Protein AF-0000000075743534 (afdb_homodimer)

pLDDT: mean 95.56, std 7.38, range [21.16, 98.94]

Structure (mmCIF, N/CA/C/O backbone):
data_AF-0000000075743534-model_v1
#
loop_
_entity.id
_entity.type
_entity.pdbx_description
1 polymer 'L-carnitine dehydratase/bile acid-inducible protein F'
#
loop_
_atom_site.group_PDB
_atom_site.id
_atom_site.type_symbol
_atom_site.label_atom_id
_atom_site.label_alt_id
_atom_site.label_comp_id
_atom_site.label_asym_id
_atom_site.label_entity_id
_atom_site.label_seq_id
_atom_site.pdbx_PDB_ins_code
_atom_site.Cartn_x
_atom_site.Cartn_y
_atom_site.Cartn_z
_atom_site.occupancy
_atom_site.B_iso_or_equiv
_atom_site.auth_seq_id
_atom_site.auth_comp_id
_atom_site.auth_asym_id
_atom_site.auth_atom_id
_atom_site.pdbx_PDB_model_num
ATOM 1 N N . MET A 1 1 ? -36.562 5.5 -10.359 1 21.19 1 MET A N 1
ATOM 2 C CA . MET A 1 1 ? -35.094 5.445 -10.383 1 21.19 1 MET A CA 1
ATOM 3 C C . MET A 1 1 ? -34.5 6.016 -9.094 1 21.19 1 MET A C 1
ATOM 5 O O . MET A 1 1 ? -34.625 7.215 -8.828 1 21.19 1 MET A O 1
ATOM 9 N N . VAL A 1 2 ? -34.812 5.371 -8.031 1 30.42 2 VAL A N 1
ATOM 10 C CA . VAL A 1 2 ? -34.406 5.941 -6.754 1 30.42 2 VAL A CA 1
ATOM 11 C C . VAL A 1 2 ? -33 6.559 -6.891 1 30.42 2 VAL A C 1
ATOM 13 O O . VAL A 1 2 ? -32.094 5.934 -7.426 1 30.42 2 VAL A O 1
ATOM 16 N N . LEU A 1 3 ? -32.875 7.691 -7 1 35.16 3 LEU A N 1
ATOM 17 C CA . LEU A 1 3 ? -31.641 8.438 -7.035 1 35.16 3 LEU A CA 1
ATOM 18 C C . LEU A 1 3 ? -30.609 7.832 -6.09 1 35.16 3 LEU A C 1
ATOM 20 O O . LEU A 1 3 ? -30.859 7.719 -4.887 1 35.16 3 LEU A O 1
ATOM 24 N N . GLU A 1 4 ? -29.875 6.719 -6.414 1 50.19 4 GLU A N 1
ATOM 25 C CA . GLU A 1 4 ? -28.891 5.965 -5.633 1 50.19 4 GLU A CA 1
ATOM 26 C C . GLU A 1 4 ? -28.109 6.883 -4.703 1 50.19 4 GLU A C 1
ATOM 28 O O . GLU A 1 4 ? -27.359 7.75 -5.16 1 50.19 4 GLU A O 1
ATOM 33 N N . ILE A 1 5 ? -28.625 7.254 -3.564 1 56.25 5 ILE A N 1
ATOM 34 C CA . ILE A 1 5 ? -28.016 8.195 -2.635 1 56.25 5 ILE A CA 1
ATOM 35 C C . ILE A 1 5 ? -26.594 7.727 -2.281 1 56.25 5 ILE A C 1
ATOM 37 O O . ILE A 1 5 ? -26.422 6.613 -1.783 1 56.25 5 ILE A O 1
ATOM 41 N N . LYS A 1 6 ? -25.594 8.352 -2.775 1 80.31 6 LYS A N 1
ATOM 42 C CA . LYS A 1 6 ? -24.188 8.109 -2.443 1 80.31 6 LYS A CA 1
ATOM 43 C C . LYS A 1 6 ? -23.828 8.711 -1.086 1 80.31 6 LYS A C 1
ATOM 45 O O . LYS A 1 6 ? -24.281 9.812 -0.755 1 80.31 6 LYS A O 1
ATOM 50 N N . PRO A 1 7 ? -23.219 7.926 -0.29 1 93.44 7 PRO A N 1
ATOM 51 C CA . PRO A 1 7 ? -22.828 8.445 1.02 1 93.44 7 PRO A CA 1
ATOM 52 C C . PRO A 1 7 ? -22.047 9.758 0.92 1 93.44 7 PRO A C 1
ATOM 54 O O . PRO A 1 7 ? -21.328 9.984 -0.057 1 93.44 7 PRO A O 1
ATOM 57 N N . ILE A 1 8 ? -22.312 10.664 1.824 1 97.94 8 ILE A N 1
ATOM 58 C CA . ILE A 1 8 ? -21.625 11.961 1.893 1 97.94 8 ILE A CA 1
ATOM 59 C C . ILE A 1 8 ? -20.438 11.867 2.844 1 97.94 8 ILE A C 1
ATOM 61 O O . ILE A 1 8 ? -20.578 11.406 3.98 1 97.94 8 ILE A O 1
ATOM 65 N N . VAL A 1 9 ? -19.297 12.266 2.355 1 98.81 9 VAL A N 1
ATOM 66 C CA . VAL A 1 9 ? -18.047 12.25 3.111 1 98.81 9 VAL A CA 1
ATOM 67 C C . VAL A 1 9 ? -17.594 13.68 3.385 1 98.81 9 VAL A C 1
ATOM 69 O O . VAL A 1 9 ? -17.484 14.492 2.461 1 98.81 9 VAL A O 1
ATOM 72 N N . LEU A 1 10 ? -17.375 14.031 4.641 1 98.88 10 LEU A N 1
ATOM 73 C CA . LEU A 1 10 ? -16.672 15.25 5.012 1 98.88 10 LEU A CA 1
ATOM 74 C C . LEU A 1 10 ? -15.195 14.961 5.289 1 98.88 10 LEU A C 1
ATOM 76 O O . LEU A 1 10 ? -14.867 14.242 6.238 1 98.88 10 LEU A O 1
ATOM 80 N N . GLU A 1 11 ? -14.336 15.5 4.453 1 98.81 11 GLU A N 1
ATOM 81 C CA . GLU A 1 11 ? -12.906 15.227 4.566 1 98.81 11 GLU A CA 1
ATOM 82 C C . GLU A 1 11 ? -12.148 16.453 5.09 1 98.81 11 GLU A C 1
ATOM 84 O O . GLU A 1 11 ? -12.125 17.5 4.441 1 98.81 11 GLU A O 1
ATOM 89 N N . LEU A 1 12 ? -11.578 16.266 6.215 1 98.75 12 LEU A N 1
ATOM 90 C CA . LEU A 1 12 ? -10.648 17.25 6.758 1 98.75 12 LEU A CA 1
ATOM 91 C C . LEU A 1 12 ? -9.203 16.812 6.566 1 98.75 12 LEU A C 1
ATOM 93 O O . LEU A 1 12 ? -8.312 17.25 7.297 1 98.75 12 LEU A O 1
ATOM 97 N N . GLY A 1 13 ? -8.953 15.93 5.668 1 97.56 13 GLY A N 1
ATOM 98 C CA . GLY A 1 13 ? -7.645 15.352 5.398 1 97.56 13 GLY A CA 1
ATOM 99 C C . GLY A 1 13 ? -6.68 16.344 4.77 1 97.56 13 GLY A C 1
ATOM 100 O O . GLY A 1 13 ? -7.09 17.234 4.031 1 97.56 13 GLY A O 1
ATOM 101 N N . GLN A 1 14 ? -5.371 16.094 5.004 1 97 14 GLN A N 1
ATOM 102 C CA . GLN A 1 14 ? -4.32 16.953 4.48 1 97 14 GLN A CA 1
ATOM 103 C C . GLN A 1 14 ? -3.246 16.141 3.764 1 97 14 GLN A C 1
ATOM 105 O O . GLN A 1 14 ? -2.98 14.992 4.129 1 97 14 GLN A O 1
ATOM 110 N N . ILE A 1 15 ? -2.688 16.703 2.709 1 96.81 15 ILE A N 1
ATOM 111 C CA . ILE A 1 15 ? -1.449 16.359 2.018 1 96.81 15 ILE A CA 1
ATOM 112 C C . ILE A 1 15 ? -1.611 15.023 1.301 1 96.81 15 ILE A C 1
ATOM 114 O O . ILE A 1 15 ? -1.812 14.984 0.085 1 96.81 15 ILE A O 1
ATOM 118 N N . VAL A 1 16 ? -1.59 13.82 2.061 1 98.25 16 VAL A N 1
ATOM 119 C CA . VAL A 1 16 ? -1.571 12.578 1.296 1 98.25 16 VAL A CA 1
ATOM 120 C C . VAL A 1 16 ? -2.57 11.586 1.893 1 98.25 16 VAL A C 1
ATOM 122 O O . VAL A 1 16 ? -3.533 11.195 1.231 1 98.25 16 VAL A O 1
ATOM 125 N N . ALA A 1 17 ? -2.488 11.195 3.188 1 98.56 17 ALA A N 1
ATOM 126 C CA . ALA A 1 17 ? -3.23 10.062 3.742 1 98.56 17 ALA A CA 1
ATOM 127 C C . ALA A 1 17 ? -4.734 10.32 3.699 1 98.56 17 ALA A C 1
ATOM 129 O O . ALA A 1 17 ? -5.48 9.57 3.068 1 98.56 17 ALA A O 1
ATOM 130 N N . GLY A 1 18 ? -5.148 11.422 4.375 1 98.69 18 GLY A N 1
ATOM 131 C CA . GLY A 1 18 ? -6.559 11.773 4.332 1 98.69 18 GLY A CA 1
ATOM 132 C C . GLY A 1 18 ? -7.094 11.93 2.922 1 98.69 18 GLY A C 1
ATOM 133 O O . GLY A 1 18 ? -8.055 11.258 2.537 1 98.69 18 GLY A O 1
ATOM 134 N N . PRO A 1 19 ? -6.398 12.781 2.137 1 98.81 19 PRO A N 1
ATOM 135 C CA . PRO A 1 19 ? -6.844 13.016 0.762 1 98.81 19 PRO A CA 1
ATOM 136 C C . PRO A 1 19 ? -6.863 11.742 -0.079 1 98.81 19 PRO A C 1
ATOM 138 O O . PRO A 1 19 ? -7.699 11.602 -0.976 1 98.81 19 PRO A O 1
ATOM 141 N N . THR A 1 20 ? -5.934 10.75 0.142 1 98.88 20 THR A N 1
ATOM 142 C CA . THR A 1 20 ? -5.977 9.477 -0.572 1 98.88 20 THR A CA 1
ATOM 143 C C . THR A 1 20 ? -7.27 8.727 -0.266 1 98.88 20 THR A C 1
ATOM 145 O O . THR A 1 20 ? -7.906 8.188 -1.171 1 98.88 20 THR A O 1
ATOM 148 N N . ALA A 1 21 ? -7.629 8.68 1.029 1 98.88 21 ALA A N 1
ATOM 149 C CA . ALA A 1 21 ? -8.875 8.016 1.4 1 98.88 21 ALA A CA 1
ATOM 150 C C . ALA A 1 21 ? -10.07 8.648 0.696 1 98.88 21 ALA A C 1
ATOM 152 O O . ALA A 1 21 ? -10.914 7.945 0.132 1 98.88 21 ALA A O 1
ATOM 153 N N . GLY A 1 22 ? -10.117 9.992 0.735 1 98.62 22 GLY A N 1
ATOM 154 C CA . GLY A 1 22 ? -11.172 10.695 0.028 1 98.62 22 GLY A CA 1
ATOM 155 C C . GLY A 1 22 ? -11.188 10.414 -1.461 1 98.62 22 GLY A C 1
ATOM 156 O O . GLY A 1 22 ? -12.258 10.266 -2.059 1 98.62 22 GLY A O 1
ATOM 157 N N . LEU A 1 23 ? -10.039 10.32 -2.07 1 98.56 23 LEU A N 1
ATOM 158 C CA . LEU A 1 23 ? -9.914 10.055 -3.5 1 98.56 23 LEU A CA 1
ATOM 159 C C . LEU A 1 23 ? -10.492 8.688 -3.854 1 98.56 23 LEU A C 1
ATOM 161 O O . LEU A 1 23 ? -11.258 8.562 -4.812 1 98.56 23 LEU A O 1
ATOM 165 N N . ILE A 1 24 ? -10.094 7.668 -3.1 1 98.5 24 ILE A N 1
ATOM 166 C CA . ILE A 1 24 ? -10.57 6.316 -3.369 1 98.5 24 ILE A CA 1
ATOM 167 C C . ILE A 1 24 ? -12.094 6.277 -3.262 1 98.5 24 ILE A C 1
ATOM 169 O O . ILE A 1 24 ? -12.773 5.707 -4.121 1 98.5 24 ILE A O 1
ATOM 173 N N . LEU A 1 25 ? -12.641 6.93 -2.229 1 98.06 25 LEU A N 1
ATOM 174 C CA . LEU A 1 25 ? -14.094 6.957 -2.062 1 98.06 25 LEU A CA 1
ATOM 175 C C . LEU A 1 25 ? -14.758 7.75 -3.184 1 98.06 25 LEU A C 1
ATOM 177 O O . LEU A 1 25 ? -15.82 7.371 -3.676 1 98.06 25 LEU A O 1
ATOM 181 N N . ALA A 1 26 ? -14.133 8.844 -3.623 1 97.31 26 ALA A N 1
ATOM 182 C CA . ALA A 1 26 ? -14.664 9.602 -4.75 1 97.31 26 ALA A CA 1
ATOM 183 C C . ALA A 1 26 ? -14.719 8.75 -6.012 1 97.31 26 ALA A C 1
ATOM 185 O O . ALA A 1 26 ? -15.711 8.766 -6.738 1 97.31 26 ALA A O 1
ATOM 186 N N . ASP A 1 27 ? -13.672 7.988 -6.277 1 96.69 27 ASP A N 1
ATOM 187 C CA . ASP A 1 27 ? -13.617 7.102 -7.438 1 96.69 27 ASP A CA 1
ATOM 188 C C . ASP A 1 27 ? -14.703 6.027 -7.359 1 96.69 27 ASP A C 1
ATOM 190 O O . ASP A 1 27 ? -15.133 5.504 -8.391 1 96.69 27 ASP A O 1
ATOM 194 N N . LEU A 1 28 ? -15.125 5.707 -6.129 1 95.94 28 LEU A N 1
ATOM 195 C CA . LEU A 1 28 ? -16.172 4.707 -5.941 1 95.94 28 LEU A CA 1
ATOM 196 C C . LEU A 1 28 ? -17.547 5.34 -6.055 1 95.94 28 LEU A C 1
ATOM 198 O O . LEU A 1 28 ? -18.562 4.648 -5.926 1 95.94 28 LEU A O 1
ATOM 202 N N . GLY A 1 29 ? -17.641 6.656 -6.172 1 95.06 29 GLY A N 1
ATOM 203 C CA . GLY A 1 29 ? -18.906 7.32 -6.434 1 95.06 29 GLY A CA 1
ATOM 204 C C . GLY A 1 29 ? -19.438 8.086 -5.234 1 95.06 29 GLY A C 1
ATOM 205 O O . GLY A 1 29 ? -20.531 8.656 -5.289 1 95.06 29 GLY A O 1
ATOM 206 N N . PHE A 1 30 ? -18.672 8.18 -4.121 1 96.69 30 PHE A N 1
ATOM 207 C CA . PHE A 1 30 ? -19.125 8.914 -2.941 1 96.69 30 PHE A CA 1
ATOM 208 C C . PHE A 1 30 ? -19.031 10.414 -3.176 1 96.69 30 PHE A C 1
ATOM 210 O O . PHE A 1 30 ? -18.219 10.875 -3.99 1 96.69 30 PHE A O 1
ATOM 217 N N . ASN A 1 31 ? -19.906 11.133 -2.559 1 96.62 31 ASN A N 1
ATOM 218 C CA . ASN A 1 31 ? -19.844 12.586 -2.568 1 96.62 31 ASN A CA 1
ATOM 219 C C . ASN A 1 31 ? -18.875 13.117 -1.51 1 96.62 31 ASN A C 1
ATOM 221 O O . ASN A 1 31 ? -19.234 13.242 -0.34 1 96.62 31 ASN A O 1
ATOM 225 N N . VAL A 1 32 ? -17.672 13.445 -1.943 1 98.06 32 VAL A N 1
ATOM 226 C CA . VAL A 1 32 ? -16.641 13.859 -1.005 1 98.06 32 VAL A CA 1
ATOM 227 C C . VAL A 1 32 ? -16.531 15.383 -0.989 1 98.06 32 VAL A C 1
ATOM 229 O O . VAL A 1 32 ? -16.219 16 -2.014 1 98.06 32 VAL A O 1
ATOM 232 N N . ILE A 1 33 ? -16.734 15.93 0.172 1 98.5 33 ILE A N 1
ATOM 233 C CA . ILE A 1 33 ? -16.578 17.359 0.409 1 98.5 33 ILE A CA 1
ATOM 234 C C . ILE A 1 33 ? -15.352 17.625 1.279 1 98.5 33 ILE A C 1
ATOM 236 O O . ILE A 1 33 ? -15.344 17.266 2.463 1 98.5 33 ILE A O 1
ATOM 240 N N . LYS A 1 34 ? -14.352 18.188 0.672 1 98.75 34 LYS A N 1
ATOM 241 C CA . LYS A 1 34 ? -13.156 18.594 1.413 1 98.75 34 LYS A CA 1
ATOM 242 C C . LYS A 1 34 ? -13.375 19.906 2.154 1 98.75 34 LYS A C 1
ATOM 244 O O . LYS A 1 34 ? -13.742 20.906 1.546 1 98.75 34 LYS A O 1
ATOM 249 N N . ILE A 1 35 ? -13.25 19.844 3.498 1 98.75 35 ILE A N 1
ATOM 250 C CA . ILE A 1 35 ? -13.375 21.016 4.355 1 98.75 35 ILE A CA 1
ATOM 251 C C . ILE A 1 35 ? -12 21.656 4.559 1 98.75 35 ILE A C 1
ATOM 253 O O . ILE A 1 35 ? -11.078 21 5.062 1 98.75 35 ILE A O 1
ATOM 257 N N . GLU A 1 36 ? -11.875 22.906 4.176 1 98.56 36 GLU A N 1
ATOM 258 C CA . GLU A 1 36 ? -10.57 23.562 4.191 1 98.56 36 GLU A CA 1
ATOM 259 C C . GLU A 1 36 ? -10.633 24.906 4.902 1 98.56 36 GLU A C 1
ATOM 261 O O . GLU A 1 36 ? -11.695 25.531 4.957 1 98.56 36 GLU A O 1
ATOM 266 N N . GLN A 1 37 ? -9.5 25.297 5.504 1 97.12 37 GLN A N 1
ATOM 267 C CA . GLN A 1 37 ? -9.398 26.594 6.141 1 97.12 37 GLN A CA 1
ATOM 268 C C . GLN A 1 37 ? -9.5 27.719 5.109 1 97.12 37 GLN A C 1
ATOM 270 O O . GLN A 1 37 ? -8.836 27.688 4.078 1 97.12 37 GLN A O 1
ATOM 275 N N . PRO A 1 38 ? -10.32 28.781 5.445 1 97 38 PRO A N 1
ATOM 276 C CA . PRO A 1 38 ? -10.422 29.906 4.508 1 97 38 PRO A CA 1
ATOM 277 C C . PRO A 1 38 ? -9.078 30.578 4.246 1 97 38 PRO A C 1
ATOM 279 O O . PRO A 1 38 ? -8.297 30.781 5.18 1 97 38 PRO A O 1
ATOM 282 N N . GLY A 1 39 ? -8.797 30.891 2.982 1 95.31 39 GLY A N 1
ATOM 283 C CA . GLY A 1 39 ? -7.617 31.641 2.588 1 95.31 39 GLY A CA 1
ATOM 284 C C . GLY A 1 39 ? -6.363 30.781 2.512 1 95.31 39 GLY A C 1
ATOM 285 O O . GLY A 1 39 ? -5.367 31.188 1.913 1 95.31 39 GLY A O 1
ATOM 286 N N . ARG A 1 40 ? -6.281 29.734 3.074 1 93.94 40 ARG A N 1
ATOM 287 C CA . ARG A 1 40 ? -5.062 28.93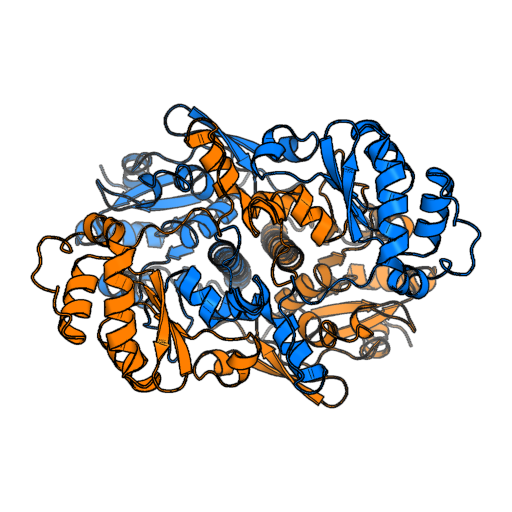8 3.137 1 93.94 40 ARG A CA 1
ATOM 288 C C . ARG A 1 40 ? -5.273 27.562 2.512 1 93.94 40 ARG A C 1
ATOM 290 O O . ARG A 1 40 ? -4.555 27.172 1.589 1 93.94 40 ARG A O 1
ATOM 297 N N . GLY A 1 41 ? -6.355 26.797 3.08 1 97.12 41 GLY A N 1
ATOM 298 C CA . GLY A 1 41 ? -6.66 25.469 2.584 1 97.12 41 GLY A CA 1
ATOM 299 C C . GLY A 1 41 ? -5.594 24.438 2.938 1 97.12 41 GLY A C 1
ATOM 300 O O . GLY A 1 41 ? -4.863 24.609 3.914 1 97.12 41 GLY A O 1
ATOM 301 N N . ASP A 1 42 ? -5.559 23.328 2.221 1 97.5 42 ASP A N 1
ATOM 302 C CA . ASP A 1 42 ? -4.566 22.266 2.342 1 97.5 42 ASP A CA 1
ATOM 303 C C . ASP A 1 42 ? -3.193 22.734 1.86 1 97.5 42 ASP A C 1
ATOM 305 O O . ASP A 1 42 ? -3.068 23.281 0.763 1 97.5 42 ASP A O 1
ATOM 309 N N . ILE A 1 43 ? -2.229 22.531 2.65 1 95 43 ILE A N 1
ATOM 310 C CA . ILE A 1 43 ? -0.878 22.984 2.328 1 95 43 ILE A CA 1
ATOM 311 C C . ILE A 1 43 ? -0.429 22.359 1.01 1 95 43 ILE A C 1
ATOM 313 O O . ILE A 1 43 ? 0.388 22.922 0.288 1 95 43 ILE A O 1
ATOM 317 N N . ALA A 1 44 ? -0.97 21.203 0.634 1 96.56 44 ALA A N 1
ATOM 318 C CA . ALA A 1 44 ? -0.612 20.5 -0.6 1 96.56 44 ALA A CA 1
ATOM 319 C C . ALA A 1 44 ? -0.896 21.375 -1.82 1 96.56 44 ALA A C 1
ATOM 321 O O . ALA A 1 44 ? -0.323 21.156 -2.891 1 96.56 44 ALA A O 1
ATOM 322 N N . ARG A 1 45 ? -1.831 22.375 -1.694 1 96.94 45 ARG A N 1
ATOM 323 C CA . ARG A 1 45 ? -2.158 23.266 -2.791 1 96.94 45 ARG A CA 1
ATOM 324 C C . ARG A 1 45 ? -0.94 24.094 -3.207 1 96.94 45 ARG A C 1
ATOM 326 O O . ARG A 1 45 ? -0.865 24.578 -4.34 1 96.94 45 ARG A O 1
ATOM 333 N N . TYR A 1 46 ? 0.019 24.172 -2.301 1 94.81 46 TYR A N 1
ATOM 334 C CA . TYR A 1 46 ? 1.087 25.141 -2.518 1 94.81 46 TYR A CA 1
ATOM 335 C C . TYR A 1 46 ? 2.445 24.453 -2.572 1 94.81 46 TYR A C 1
ATOM 337 O O . TYR A 1 46 ? 3.484 25.125 -2.557 1 94.81 46 TYR A O 1
ATOM 345 N N . LEU A 1 47 ? 2.416 23.188 -2.551 1 93.19 47 LEU A N 1
ATOM 346 C CA . LEU A 1 47 ? 3.68 22.469 -2.67 1 93.19 47 LEU A CA 1
ATOM 347 C C . LEU A 1 47 ? 4.328 22.734 -4.027 1 93.19 47 LEU A C 1
ATOM 349 O O . LEU A 1 47 ? 3.633 22.844 -5.039 1 93.19 47 LEU A O 1
ATOM 353 N N . THR A 1 48 ? 5.66 22.828 -4.074 1 92.31 48 THR A N 1
ATOM 354 C CA . THR A 1 48 ? 6.43 23.109 -5.281 1 92.31 48 THR A CA 1
ATOM 355 C C . THR A 1 48 ? 7.469 22.016 -5.523 1 92.31 48 THR A C 1
ATOM 357 O O . THR A 1 48 ? 7.523 21.031 -4.785 1 92.31 48 THR A O 1
ATOM 360 N N . GLY A 1 49 ? 8.203 22.141 -6.578 1 92.31 49 GLY A N 1
ATOM 361 C CA . GLY A 1 49 ? 9.25 21.172 -6.867 1 92.31 49 GLY A CA 1
ATOM 362 C C . GLY A 1 49 ? 8.719 19.781 -7.121 1 92.31 49 GLY A C 1
ATOM 363 O O . GLY A 1 49 ? 7.797 19.594 -7.914 1 92.31 49 GLY A O 1
ATOM 364 N N . PRO A 1 50 ? 9.352 18.766 -6.484 1 93.44 50 PRO A N 1
ATOM 365 C CA . PRO A 1 50 ? 8.984 17.359 -6.73 1 93.44 50 PRO A CA 1
ATOM 366 C C . PRO A 1 50 ? 7.57 17.031 -6.246 1 93.44 50 PRO A C 1
ATOM 368 O O . PRO A 1 50 ? 7.035 15.977 -6.574 1 93.44 50 PRO A O 1
ATOM 371 N N . SER A 1 51 ? 6.996 17.938 -5.5 1 94.38 51 SER A N 1
ATOM 372 C CA . SER A 1 51 ? 5.672 17.672 -4.949 1 94.38 51 SER A CA 1
ATOM 373 C C . SER A 1 51 ? 4.609 18.531 -5.625 1 94.38 51 SER A C 1
ATOM 375 O O . SER A 1 51 ? 3.447 18.531 -5.219 1 94.38 51 SER A O 1
ATOM 377 N N . GLU A 1 52 ? 5.105 19.25 -6.652 1 93.81 52 GLU A N 1
ATOM 378 C CA . GLU A 1 52 ? 4.141 20.031 -7.414 1 93.81 52 GLU A CA 1
ATOM 379 C C . GLU A 1 52 ? 3.105 19.141 -8.086 1 93.81 52 GLU A C 1
ATOM 381 O O . GLU A 1 52 ? 3.461 18.172 -8.758 1 93.81 52 GLU A O 1
ATOM 386 N N . GLY A 1 53 ? 1.824 19.234 -7.848 1 94.62 53 GLY A N 1
ATOM 387 C CA . GLY A 1 53 ? 0.776 18.438 -8.461 1 94.62 53 GLY A CA 1
ATOM 388 C C . GLY A 1 53 ? 0.189 17.406 -7.512 1 94.62 53 GLY A C 1
ATOM 389 O O . GLY A 1 53 ? -0.776 16.719 -7.855 1 94.62 53 GLY A O 1
ATOM 390 N N . HIS A 1 54 ? 0.801 17.297 -6.348 1 97.25 54 HIS A N 1
ATOM 391 C CA . HIS A 1 54 ? 0.265 16.359 -5.363 1 97.25 54 HIS A CA 1
ATOM 392 C C . HIS A 1 54 ? -1.217 16.609 -5.109 1 97.25 54 HIS A C 1
ATOM 394 O O . HIS A 1 54 ? -2.023 15.68 -5.117 1 97.25 54 HIS A O 1
ATOM 400 N N . PHE A 1 55 ? -1.521 17.922 -4.953 1 98.44 55 PHE A N 1
ATOM 401 C CA . PHE A 1 55 ? -2.912 18.25 -4.668 1 98.44 55 PHE A CA 1
ATOM 402 C C . PHE A 1 55 ? -3.824 17.766 -5.789 1 98.44 55 PHE A C 1
ATOM 404 O O . PHE A 1 55 ? -4.895 17.219 -5.527 1 98.44 55 PHE A O 1
ATOM 411 N N . ALA A 1 56 ? -3.436 17.969 -7.043 1 97.94 56 ALA A N 1
ATOM 412 C CA . ALA A 1 56 ? -4.238 17.578 -8.203 1 97.94 56 ALA A CA 1
ATOM 413 C C . ALA A 1 56 ? -4.543 16.094 -8.195 1 97.94 56 ALA A C 1
ATOM 415 O O . ALA A 1 56 ? -5.688 15.68 -8.398 1 97.94 56 ALA A O 1
ATOM 416 N N . PHE A 1 57 ? -3.572 15.289 -7.949 1 98.38 57 PHE A N 1
ATOM 417 C CA . PHE A 1 57 ? -3.742 13.844 -7.98 1 98.38 57 PHE A CA 1
ATOM 418 C C . PHE A 1 57 ? -4.641 13.375 -6.844 1 98.38 57 PHE A C 1
ATOM 420 O O . PHE A 1 57 ? -5.645 12.695 -7.074 1 98.38 57 PHE A O 1
ATOM 427 N N . PHE A 1 58 ? -4.41 13.82 -5.641 1 98.69 58 PHE A N 1
ATOM 428 C CA . PHE A 1 58 ? -5.051 13.227 -4.473 1 98.69 58 PHE A CA 1
ATOM 429 C C . PHE A 1 58 ? -6.422 13.844 -4.238 1 98.69 58 PHE A C 1
ATOM 431 O O . PHE A 1 58 ? -7.207 13.336 -3.432 1 98.69 58 PHE A O 1
ATOM 438 N N . ASN A 1 59 ? -6.742 14.945 -4.945 1 98.69 59 ASN A N 1
ATOM 439 C CA . ASN A 1 59 ? -7.984 15.625 -4.59 1 98.69 59 ASN A CA 1
ATOM 440 C C . ASN A 1 59 ? -8.906 15.781 -5.797 1 98.69 59 ASN A C 1
ATOM 442 O O . ASN A 1 59 ? -9.938 16.438 -5.711 1 98.69 59 ASN A O 1
ATOM 446 N N . ARG A 1 60 ? -8.531 15.156 -6.941 1 98.06 60 ARG A N 1
ATOM 447 C CA . ARG A 1 60 ? -9.469 15.164 -8.062 1 98.06 60 ARG A CA 1
ATOM 448 C C . ARG A 1 60 ? -10.789 14.508 -7.676 1 98.06 60 ARG A C 1
ATOM 450 O O . ARG A 1 60 ? -10.82 13.633 -6.809 1 98.06 60 ARG A O 1
ATOM 457 N N . GLY A 1 61 ? -11.859 15 -8.297 1 97.25 61 GLY A N 1
ATOM 458 C CA . GLY A 1 61 ? -13.156 14.367 -8.125 1 97.25 61 GLY A CA 1
ATOM 459 C C . GLY A 1 61 ? -13.883 14.82 -6.875 1 97.25 61 GLY A C 1
ATOM 460 O O . GLY A 1 61 ? -15.031 14.43 -6.637 1 97.25 61 GLY A O 1
ATOM 461 N N . LYS A 1 62 ? -13.281 15.75 -6.055 1 97.75 62 LYS A N 1
ATOM 462 C CA . LYS A 1 62 ? -13.891 16.188 -4.805 1 97.75 62 LYS A CA 1
ATOM 463 C C . LYS A 1 62 ? -14.492 17.578 -4.953 1 97.75 62 LYS A C 1
ATOM 465 O O . LYS A 1 62 ? -14.266 18.266 -5.957 1 97.75 62 LYS A O 1
ATOM 470 N N . ARG A 1 63 ? -15.312 17.953 -4.004 1 97.75 63 ARG A N 1
ATOM 471 C CA . ARG A 1 63 ? -15.75 19.328 -3.787 1 97.75 63 ARG A CA 1
ATOM 472 C C . ARG A 1 63 ? -14.961 19.969 -2.656 1 97.75 63 ARG A C 1
ATOM 474 O O . ARG A 1 63 ? -14.43 19.281 -1.784 1 97.75 63 ARG A O 1
ATOM 481 N N . SER A 1 64 ? -14.836 21.297 -2.703 1 98.56 64 SER A N 1
ATOM 482 C CA . SER A 1 64 ? -14.133 22.016 -1.643 1 98.56 64 SER A CA 1
ATOM 483 C C . SER A 1 64 ? -15.031 23.062 -1.005 1 98.56 64 SER A C 1
ATOM 485 O O . SER A 1 64 ? -15.68 23.844 -1.708 1 98.56 64 SER A O 1
ATOM 487 N N . MET A 1 65 ? -15.109 23.031 0.244 1 98.5 65 MET A N 1
ATOM 488 C CA . MET A 1 65 ? -15.766 24.047 1.048 1 98.5 65 MET A CA 1
ATOM 489 C C . MET A 1 65 ? -14.797 24.672 2.049 1 98.5 65 MET A C 1
ATOM 491 O O . MET A 1 65 ? -14.047 23.953 2.717 1 98.5 65 MET A O 1
ATOM 495 N N . THR A 1 66 ? -14.797 26 2.131 1 98.44 66 THR A N 1
ATOM 496 C CA . THR A 1 66 ? -13.992 26.641 3.166 1 98.44 66 THR A CA 1
ATOM 497 C C . THR A 1 66 ? -14.836 26.953 4.398 1 98.44 66 THR A C 1
ATOM 499 O O . THR A 1 66 ? -15.961 27.438 4.285 1 98.44 66 THR A O 1
ATOM 502 N N . LEU A 1 67 ? -14.383 26.531 5.48 1 97.69 67 LEU A N 1
ATOM 503 C CA . LEU A 1 67 ? -15.047 26.734 6.766 1 97.69 67 LEU A CA 1
ATOM 504 C C . LEU A 1 67 ? -14.023 26.969 7.871 1 97.69 67 LEU A C 1
ATOM 506 O O . LEU A 1 67 ? -13.055 26.219 8.008 1 97.69 67 LEU A O 1
ATOM 510 N N . ASN A 1 68 ? -14.172 28.078 8.641 1 97.81 68 ASN A N 1
ATOM 511 C CA . ASN A 1 68 ? -13.297 28.328 9.789 1 97.81 68 ASN A CA 1
ATOM 512 C C . ASN A 1 68 ? -13.805 27.609 11.031 1 97.81 68 ASN A C 1
ATOM 514 O O . ASN A 1 68 ? -14.648 28.141 11.758 1 97.81 68 ASN A O 1
ATOM 518 N N . LEU A 1 69 ? -13.227 26.516 11.375 1 97.44 69 LEU A N 1
ATOM 519 C CA . LEU A 1 69 ? -13.719 25.625 12.438 1 97.44 69 LEU A CA 1
ATOM 520 C C . LEU A 1 69 ? -13.312 26.156 13.805 1 97.44 69 LEU A C 1
ATOM 522 O O . LEU A 1 69 ? -13.75 25.625 14.828 1 97.44 69 LEU A O 1
ATOM 526 N N . LYS A 1 70 ? -12.492 27.219 13.797 1 96.25 70 LYS A N 1
ATOM 527 C CA . LYS A 1 70 ? -12.078 27.812 15.062 1 96.25 70 LYS A CA 1
ATOM 528 C C . LYS A 1 70 ? -13.133 28.766 15.594 1 96.25 70 LYS A C 1
ATOM 530 O O . LYS A 1 70 ? -13.094 29.172 16.766 1 96.25 70 LYS A O 1
ATOM 535 N N . THR A 1 71 ? -14.062 29.156 14.75 1 96.88 71 THR A N 1
ATOM 536 C CA . THR A 1 71 ? -15.141 30.047 15.164 1 96.88 71 THR A CA 1
ATOM 537 C C . THR A 1 71 ? -16.391 29.25 15.555 1 96.88 71 THR A C 1
ATOM 539 O O . THR A 1 71 ? -16.594 28.141 15.055 1 96.88 71 THR A O 1
ATOM 542 N N . GLU A 1 72 ? -17.172 29.828 16.406 1 96.38 72 GLU A N 1
ATOM 543 C CA . GLU A 1 72 ? -18.422 29.188 16.797 1 96.38 72 GLU A CA 1
ATOM 544 C C . GLU A 1 72 ? -19.359 29 15.602 1 96.38 72 GLU A C 1
ATOM 546 O O . GLU A 1 72 ? -19.969 27.938 15.461 1 96.38 72 GLU A O 1
ATOM 551 N N . GLU A 1 73 ? -19.438 30 14.773 1 96.12 73 GLU A N 1
ATOM 552 C CA . GLU A 1 73 ? -20.297 29.938 13.586 1 96.12 73 GLU A CA 1
ATOM 553 C C . GLU A 1 73 ? -19.828 28.828 12.648 1 96.12 73 GLU A C 1
ATOM 555 O O . GLU A 1 73 ? -20.656 28.062 12.125 1 96.12 73 GLU A O 1
ATOM 560 N N . GLY A 1 74 ? -18.531 28.75 12.375 1 96.94 74 GLY A N 1
ATOM 561 C CA . GLY A 1 74 ? -18 27.703 11.523 1 96.94 74 GLY A CA 1
ATOM 562 C C . GLY A 1 74 ? -18.25 26.312 12.055 1 96.94 74 GLY A C 1
ATOM 563 O O . GLY A 1 74 ? -18.609 25.406 11.297 1 96.94 74 GLY A O 1
ATOM 564 N N . ARG A 1 75 ? -18.125 26.125 13.352 1 97.25 75 ARG A N 1
ATOM 565 C CA . ARG A 1 75 ? -18.375 24.828 13.977 1 97.25 75 ARG A CA 1
ATOM 566 C C . ARG A 1 75 ? -19.844 24.453 13.891 1 97.25 75 ARG A C 1
ATOM 568 O O . ARG A 1 75 ? -20.188 23.297 13.656 1 97.25 75 ARG A O 1
ATOM 575 N N . GLU A 1 76 ? -20.703 25.453 14.117 1 96.56 76 GLU A N 1
ATOM 576 C CA . GLU A 1 76 ? -22.141 25.203 14.016 1 96.56 76 GLU A CA 1
ATOM 577 C C . GLU A 1 76 ? -22.531 24.719 12.625 1 96.56 76 GLU A C 1
ATOM 579 O O . GLU A 1 76 ? -23.312 23.797 12.484 1 96.56 76 GLU A O 1
ATOM 584 N N . ILE A 1 77 ? -22 25.375 11.625 1 97.62 77 ILE A N 1
ATOM 585 C CA . ILE A 1 77 ? -22.25 24.984 10.242 1 97.62 77 ILE A CA 1
ATOM 586 C C . ILE A 1 77 ? -21.75 23.562 10.016 1 97.62 77 ILE A C 1
ATOM 588 O O . ILE A 1 77 ? -22.438 22.734 9.414 1 97.62 77 ILE A O 1
ATOM 592 N N . PHE A 1 78 ? -20.562 23.25 10.484 1 98.38 78 PHE A N 1
ATOM 593 C CA . PHE A 1 78 ? -19.984 21.922 10.344 1 98.38 78 PHE A CA 1
ATOM 594 C C . PHE A 1 78 ? -20.875 20.875 10.984 1 98.38 78 PHE A C 1
ATOM 596 O O . PHE A 1 78 ? -21.109 19.812 10.406 1 98.38 78 PHE A O 1
ATOM 603 N N . LEU A 1 79 ? -21.375 21.141 12.211 1 98 79 LEU A N 1
ATOM 604 C CA . LEU A 1 79 ? -22.234 20.203 12.922 1 98 79 LEU A CA 1
ATOM 605 C C . LEU A 1 79 ? -23.531 19.953 12.148 1 98 79 LEU A C 1
ATOM 607 O O . LEU A 1 79 ? -24.047 18.844 12.141 1 98 79 LEU A O 1
ATOM 611 N N . LYS A 1 80 ? -24.078 20.984 11.484 1 97.44 80 LYS A N 1
ATOM 612 C CA . LYS A 1 80 ? -25.234 20.812 10.633 1 97.44 80 LYS A CA 1
ATOM 613 C C . LYS A 1 80 ? -24.922 19.891 9.453 1 97.44 80 LYS A C 1
ATOM 615 O O . LYS A 1 80 ? -25.75 19.062 9.062 1 97.44 80 LYS A O 1
ATOM 620 N N . LEU A 1 81 ? -23.734 20 8.875 1 97.81 81 LEU A N 1
ATOM 621 C CA . LEU A 1 81 ? -23.297 19.125 7.793 1 97.81 81 LEU A CA 1
ATOM 622 C C . LEU A 1 81 ? -23.188 17.688 8.273 1 97.81 81 LEU A C 1
ATOM 624 O O . LEU A 1 81 ? -23.578 16.766 7.547 1 97.81 81 LEU A O 1
ATOM 628 N N . VAL A 1 82 ? -22.641 17.547 9.477 1 98.38 82 VAL A N 1
ATOM 629 C CA . VAL A 1 82 ? -22.438 16.219 10.047 1 98.38 82 VAL A CA 1
ATOM 630 C C . VAL A 1 82 ? -23.781 15.5 10.156 1 98.38 82 VAL A C 1
ATOM 632 O O . VAL A 1 82 ? -23.875 14.297 9.906 1 98.38 82 VAL A O 1
ATOM 635 N N . LYS A 1 83 ? -24.844 16.219 10.461 1 97.25 83 LYS A N 1
ATOM 636 C CA . LYS A 1 83 ? -26.172 15.633 10.617 1 97.25 83 LYS A CA 1
ATOM 637 C C . LYS A 1 83 ? -26.641 14.969 9.328 1 97.25 83 LYS A C 1
ATOM 639 O O . LYS A 1 83 ? -27.422 14.016 9.359 1 97.25 83 LYS A O 1
ATOM 644 N N . ARG A 1 84 ? -26.109 15.391 8.25 1 95.56 84 ARG A N 1
ATOM 645 C CA . ARG A 1 84 ? -26.578 14.891 6.965 1 95.56 84 ARG A CA 1
ATOM 646 C C . ARG A 1 84 ? -25.5 14.047 6.277 1 95.56 84 ARG A C 1
ATOM 648 O O . ARG A 1 84 ? -25.672 13.648 5.125 1 95.56 84 ARG A O 1
ATOM 655 N N . SER A 1 85 ? -24.422 13.812 6.918 1 97.81 85 SER A N 1
ATOM 656 C CA . SER A 1 85 ? -23.297 13.125 6.301 1 97.81 85 SER A CA 1
ATOM 657 C C . SER A 1 85 ? -23.141 11.703 6.836 1 97.81 85 SER A C 1
ATOM 659 O O . SER A 1 85 ? -23.797 11.336 7.824 1 97.81 85 SER A O 1
ATOM 661 N N . ASP A 1 86 ? -22.312 10.914 6.172 1 98.38 86 ASP A N 1
ATOM 662 C CA . ASP A 1 86 ? -22.156 9.508 6.535 1 98.38 86 ASP A CA 1
ATOM 663 C C . ASP A 1 86 ? -20.781 9.25 7.133 1 98.38 86 ASP A C 1
ATOM 665 O O . ASP A 1 86 ? -20.625 8.383 7.996 1 98.38 86 ASP A O 1
ATOM 669 N N . ILE A 1 87 ? -19.781 9.953 6.672 1 98.81 87 ILE A N 1
ATOM 670 C CA . ILE A 1 87 ? -18.391 9.625 6.98 1 98.81 87 ILE A CA 1
ATOM 671 C C . ILE A 1 87 ? -17.594 10.906 7.25 1 98.81 87 ILE A C 1
ATOM 673 O O . ILE A 1 87 ? -17.766 11.898 6.543 1 98.81 87 ILE A O 1
ATOM 677 N N . ILE A 1 88 ? -16.797 10.898 8.289 1 98.88 88 ILE A N 1
ATOM 678 C CA . ILE A 1 88 ? -15.766 11.891 8.562 1 98.88 88 ILE A CA 1
ATOM 679 C C . ILE A 1 88 ? -14.391 11.281 8.312 1 98.88 88 ILE A C 1
ATOM 681 O O . ILE A 1 88 ? -14.117 10.148 8.734 1 98.88 88 ILE A O 1
ATOM 685 N N . ILE A 1 89 ? -13.508 12 7.582 1 98.94 89 ILE A N 1
ATOM 686 C CA . ILE A 1 89 ? -12.117 11.602 7.414 1 98.94 89 ILE A CA 1
ATOM 687 C C . ILE A 1 89 ? -11.203 12.727 7.91 1 98.94 89 ILE A C 1
ATOM 689 O O . ILE A 1 89 ? -11.359 13.883 7.523 1 98.94 89 ILE A O 1
ATOM 693 N N . GLU A 1 90 ? -10.258 12.375 8.75 1 98.75 90 GLU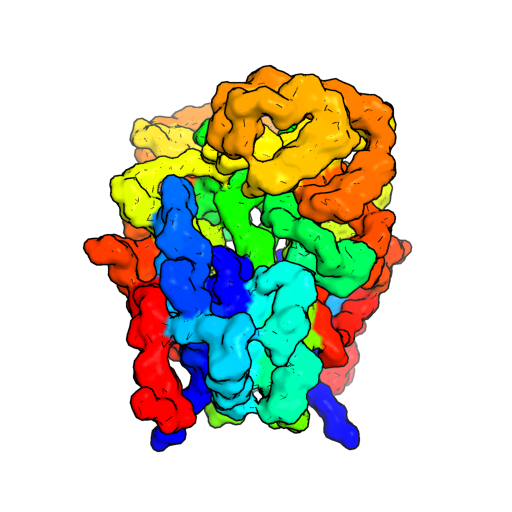 A N 1
ATOM 694 C CA . GLU A 1 90 ? -9.266 13.375 9.117 1 98.75 90 GLU A CA 1
ATOM 695 C C . GLU A 1 90 ? -7.91 12.734 9.406 1 98.75 90 GLU A C 1
ATOM 697 O O . GLU A 1 90 ? -7.84 11.555 9.758 1 98.75 90 GLU A O 1
ATOM 702 N N . ASN A 1 91 ? -6.855 13.43 9.148 1 98.06 91 ASN A N 1
ATOM 703 C CA . ASN A 1 91 ? -5.508 13.023 9.531 1 98.06 91 ASN A CA 1
ATOM 704 C C . ASN A 1 91 ? -4.75 14.156 10.219 1 98.06 91 ASN A C 1
ATOM 706 O O . ASN A 1 91 ? -3.557 14.344 9.977 1 98.06 91 ASN A O 1
ATOM 710 N N . MET A 1 92 ? -5.453 14.945 11.023 1 96.38 92 MET A N 1
ATOM 711 C CA . MET A 1 92 ? -4.855 16.031 11.789 1 96.38 92 MET A CA 1
ATOM 712 C C . MET A 1 92 ? -4.02 15.492 12.945 1 96.38 92 MET A C 1
ATOM 714 O O . MET A 1 92 ? -4.129 14.312 13.297 1 96.38 92 MET A O 1
ATOM 718 N N . GLY A 1 93 ? -3.195 16.359 13.508 1 94.06 93 GLY A N 1
ATOM 719 C CA . GLY A 1 93 ? -2.385 15.953 14.648 1 94.06 93 GLY A CA 1
ATOM 720 C C . GLY A 1 93 ? -3.207 15.477 15.828 1 94.06 93 GLY A C 1
ATOM 721 O O . GLY A 1 93 ? -4.383 15.828 15.953 1 94.06 93 GLY A O 1
ATOM 722 N N . TYR A 1 94 ? -2.551 14.742 16.641 1 92.69 94 TYR A N 1
ATOM 723 C CA . TYR A 1 94 ? -3.193 14.164 17.812 1 92.69 94 TYR A CA 1
ATOM 724 C C . TYR A 1 94 ? -3.879 15.234 18.656 1 92.69 94 TYR A C 1
ATOM 726 O O . TYR A 1 94 ? -3.277 16.266 18.969 1 92.69 94 TYR A O 1
ATOM 734 N N . GLY A 1 95 ? -5.176 15.062 18.969 1 94.75 95 GLY A N 1
ATOM 735 C CA . GLY A 1 95 ? -5.91 15.945 19.875 1 94.75 95 GLY A CA 1
ATOM 736 C C . GLY A 1 95 ? -6.535 17.125 19.156 1 94.75 95 GLY A C 1
ATOM 737 O O . GLY A 1 95 ? -7.387 17.828 19.719 1 94.75 95 GLY A O 1
ATOM 738 N N . THR A 1 96 ? -6.176 17.344 17.906 1 95.81 96 THR A N 1
ATOM 739 C CA . THR A 1 96 ? -6.605 18.531 17.188 1 95.81 96 THR A CA 1
ATOM 740 C C . THR A 1 96 ? -8.125 18.562 17.031 1 95.81 96 THR A C 1
ATOM 742 O O . THR A 1 96 ? -8.766 19.562 17.328 1 95.81 96 THR A O 1
ATOM 745 N N . MET A 1 97 ? -8.758 17.484 16.641 1 97.5 97 MET A N 1
ATOM 746 C CA . MET A 1 97 ? -10.195 17.406 16.406 1 97.5 97 MET A CA 1
ATOM 747 C C . MET A 1 97 ? -10.977 17.578 17.703 1 97.5 97 MET A C 1
ATOM 749 O O . MET A 1 97 ? -12.039 18.203 17.703 1 97.5 97 MET A O 1
ATOM 753 N N . GLU A 1 98 ? -10.422 17.062 18.797 1 96.62 98 GLU A N 1
ATOM 754 C CA . GLU A 1 98 ? -11.031 17.234 20.109 1 96.62 98 GLU A CA 1
ATOM 755 C C . GLU A 1 98 ? -10.977 18.688 20.562 1 96.62 98 GLU A C 1
ATOM 757 O O . GLU A 1 98 ? -11.953 19.234 21.094 1 96.62 98 GLU A O 1
ATOM 762 N N . ARG A 1 99 ? -9.82 19.312 20.344 1 96.44 99 ARG A N 1
ATOM 763 C CA . ARG A 1 99 ? -9.656 20.703 20.719 1 96.44 99 ARG A CA 1
ATOM 764 C C . ARG A 1 99 ? -10.602 21.594 19.938 1 96.44 99 ARG A C 1
ATOM 766 O O . ARG A 1 99 ? -11.078 22.609 20.453 1 96.44 99 ARG A O 1
ATOM 773 N N . LEU A 1 100 ? -10.922 21.156 18.734 1 96.69 100 LEU A N 1
ATOM 774 C CA . LEU A 1 100 ? -11.836 21.922 17.891 1 96.69 100 LEU A CA 1
ATOM 775 C C . LEU A 1 100 ? -13.281 21.641 18.25 1 96.69 100 LEU A C 1
ATOM 777 O O . LEU A 1 100 ? -14.195 22.297 17.75 1 96.69 100 LEU A O 1
ATOM 781 N N . GLY A 1 101 ? -13.531 20.625 19.062 1 96.69 101 GLY A N 1
ATOM 782 C CA . GLY A 1 101 ? -14.883 20.266 19.5 1 96.69 101 GLY A CA 1
ATOM 783 C C . GLY A 1 101 ? -15.633 19.438 18.469 1 96.69 101 GLY A C 1
ATOM 784 O O . GLY A 1 101 ? -16.859 19.438 18.438 1 96.69 101 GLY A O 1
ATOM 785 N N . ILE A 1 102 ? -14.906 18.766 17.578 1 98 102 ILE A N 1
ATOM 786 C CA . ILE A 1 102 ? -15.578 18 16.531 1 98 102 ILE A CA 1
ATOM 787 C C . ILE A 1 102 ? -15.008 16.594 16.484 1 98 102 ILE A C 1
ATOM 789 O O . ILE A 1 102 ? -14.914 15.984 15.414 1 98 102 ILE A O 1
ATOM 793 N N . GLY A 1 103 ? -14.484 16.094 17.609 1 98 103 GLY A N 1
ATOM 794 C CA . GLY A 1 103 ? -14.094 14.703 17.734 1 98 103 GLY A CA 1
ATOM 795 C C . GLY A 1 103 ? -15.266 13.75 17.688 1 98 103 GLY A C 1
ATOM 796 O O . GLY A 1 103 ? -16.422 14.172 17.703 1 98 103 GLY A O 1
ATOM 797 N N . TYR A 1 104 ? -14.945 12.523 17.625 1 97.94 104 TYR A N 1
ATOM 798 C CA . TYR A 1 104 ? -15.961 11.5 17.453 1 97.94 104 TYR A CA 1
ATOM 799 C C . TYR A 1 104 ? -16.969 11.531 18.594 1 97.94 104 TYR A C 1
ATOM 801 O O . TYR A 1 104 ? -18.172 11.352 18.375 1 97.94 104 TYR A O 1
ATOM 809 N N . SER A 1 105 ? -16.516 11.719 19.812 1 97.38 105 SER A N 1
ATOM 810 C CA . SER A 1 105 ? -17.406 11.711 20.969 1 97.38 105 SER A CA 1
ATOM 811 C C . SER A 1 105 ? -18.484 12.773 20.844 1 97.38 105 SER A C 1
ATOM 813 O O . SER A 1 105 ? -19.609 12.57 21.312 1 97.38 105 SER A O 1
ATOM 815 N N . VAL A 1 106 ? -18.219 13.836 20.25 1 98 106 VAL A N 1
ATOM 816 C CA . VAL A 1 106 ? -19.172 14.914 20.031 1 98 106 VAL A CA 1
ATOM 817 C C . VAL A 1 106 ? -20.062 14.602 18.828 1 98 106 VAL A C 1
ATOM 819 O O . VAL A 1 106 ? -21.281 14.672 18.922 1 98 106 VAL A O 1
ATOM 822 N N . LEU A 1 107 ? -19.453 14.172 17.75 1 98.62 107 LEU A N 1
ATOM 823 C CA . LEU A 1 107 ? -20.156 14.016 16.484 1 98.62 107 LEU A CA 1
ATOM 824 C C . LEU A 1 107 ? -21.125 12.836 16.531 1 98.62 107 LEU A C 1
ATOM 826 O O . LEU A 1 107 ? -22.188 12.867 15.922 1 98.62 107 LEU A O 1
ATOM 830 N N . SER A 1 108 ? -20.734 11.766 17.297 1 98.06 108 SER A N 1
ATOM 831 C CA . SER A 1 108 ? -21.578 10.586 17.375 1 98.06 108 SER A CA 1
ATOM 832 C C . SER A 1 108 ? -22.859 10.883 18.141 1 98.06 108 SER A C 1
ATOM 834 O O . SER A 1 108 ? -23.859 10.156 18.016 1 98.06 108 SER A O 1
ATOM 836 N N . LYS A 1 109 ? -22.875 11.922 18.984 1 97.81 109 LYS A N 1
ATOM 837 C CA . LYS A 1 109 ? -24.094 12.359 19.672 1 97.81 109 LYS A CA 1
ATOM 838 C C . LYS A 1 109 ? -25.031 13.078 18.719 1 97.81 109 LYS A C 1
ATOM 840 O O . LYS A 1 109 ? -26.266 12.992 18.844 1 97.81 109 LYS A O 1
ATOM 845 N N . ILE A 1 110 ? -24.484 13.719 17.766 1 97.62 110 ILE A N 1
ATOM 846 C CA . ILE A 1 110 ? -25.234 14.492 16.781 1 97.62 110 ILE A CA 1
ATOM 847 C C . ILE A 1 110 ? -25.781 13.555 15.695 1 97.62 110 ILE A C 1
ATOM 849 O O . ILE A 1 110 ? -26.906 13.727 15.234 1 97.62 110 ILE A O 1
ATOM 853 N N . ASN A 1 111 ? -25.031 12.625 15.305 1 98.38 111 ASN A N 1
ATOM 854 C CA . ASN A 1 111 ? -25.344 11.633 14.281 1 98.38 111 ASN A CA 1
ATOM 855 C C . ASN A 1 111 ? -24.859 10.242 14.688 1 98.38 111 ASN A C 1
ATOM 857 O O . ASN A 1 111 ? -23.719 9.859 14.383 1 98.38 111 ASN A O 1
ATOM 861 N N . PRO A 1 112 ? -25.719 9.461 15.336 1 98.25 112 PRO A N 1
ATOM 862 C CA . PRO A 1 112 ? -25.312 8.148 15.852 1 98.25 112 PRO A CA 1
ATOM 863 C C . PRO A 1 112 ? -24.844 7.199 14.758 1 98.25 112 PRO A C 1
ATOM 865 O O . PRO A 1 112 ? -24.188 6.195 15.047 1 98.25 112 PRO A O 1
ATOM 868 N N . GLY A 1 113 ? -25.141 7.484 13.508 1 98.06 113 GLY A N 1
ATOM 869 C CA . GLY A 1 113 ? -24.75 6.625 12.398 1 98.06 113 GLY A CA 1
ATOM 870 C C . GLY A 1 113 ? -23.469 7.059 11.727 1 98.06 113 GLY A C 1
ATOM 871 O O . GLY A 1 113 ? -23.031 6.445 10.75 1 98.06 113 GLY A O 1
ATOM 872 N N . ILE A 1 114 ? -22.75 8.086 12.312 1 98.56 114 ILE A N 1
ATOM 873 C CA . ILE A 1 114 ? -21.594 8.672 11.656 1 98.56 114 ILE A CA 1
ATOM 874 C C . ILE A 1 114 ? -20.406 7.723 11.758 1 98.56 114 ILE A C 1
ATOM 876 O O .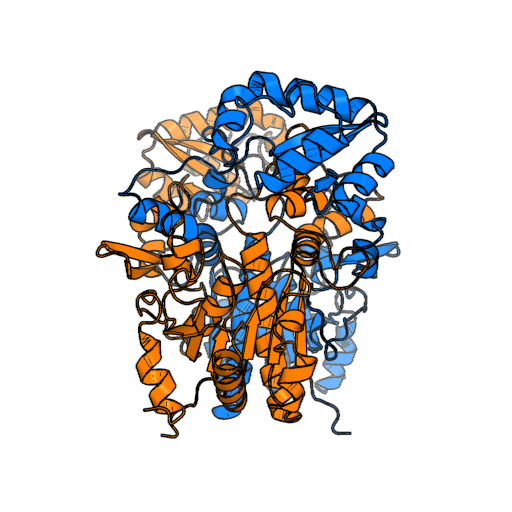 ILE A 1 114 ? -20.156 7.141 12.812 1 98.56 114 ILE A O 1
ATOM 880 N N . ILE A 1 115 ? -19.75 7.422 10.68 1 98.75 115 ILE A N 1
ATOM 881 C CA . ILE A 1 115 ? -18.5 6.688 10.641 1 98.75 115 ILE A CA 1
ATOM 882 C C . ILE A 1 115 ? -17.328 7.672 10.617 1 98.75 115 ILE A C 1
ATOM 884 O O . ILE A 1 115 ? -17.266 8.547 9.75 1 98.75 115 ILE A O 1
ATOM 888 N N . TYR A 1 116 ? -16.453 7.578 11.57 1 98.88 116 TYR A N 1
ATOM 889 C CA . TYR A 1 116 ? -15.359 8.516 11.781 1 98.88 116 TYR A CA 1
ATOM 890 C C . TYR A 1 116 ? -14.016 7.836 11.57 1 98.88 116 TYR A C 1
ATOM 892 O O . TYR A 1 116 ? -13.609 6.992 12.375 1 98.88 116 TYR A O 1
ATOM 900 N N . LEU A 1 117 ? -13.312 8.234 10.484 1 98.88 117 LEU A N 1
ATOM 901 C CA . LEU A 1 117 ? -11.984 7.707 10.18 1 98.88 117 LEU A CA 1
ATOM 902 C C . LEU A 1 117 ? -10.898 8.688 10.594 1 98.88 117 LEU A C 1
ATOM 904 O O . LEU A 1 117 ? -10.844 9.812 10.086 1 98.88 117 LEU A O 1
ATOM 908 N N . SER A 1 118 ? -10.094 8.266 11.477 1 98.81 118 SER A N 1
ATOM 909 C CA . SER A 1 118 ? -8.938 9.039 11.945 1 98.81 118 SER A CA 1
ATOM 910 C C . SER A 1 118 ? -7.633 8.344 11.578 1 98.81 118 SER A C 1
ATOM 912 O O . SER A 1 118 ? -7.359 7.23 12.031 1 98.81 118 SER A O 1
ATOM 914 N N . ILE A 1 119 ? -6.816 8.953 10.719 1 98.44 119 ILE A N 1
ATOM 915 C CA . ILE A 1 119 ? -5.516 8.43 10.32 1 98.44 119 ILE A CA 1
ATOM 916 C C . ILE A 1 119 ? -4.406 9.203 11.031 1 98.44 119 ILE A C 1
ATOM 918 O O . ILE A 1 119 ? -4.289 10.422 10.867 1 98.44 119 ILE A O 1
ATOM 922 N N . LYS A 1 120 ? -3.625 8.508 11.812 1 98 120 LYS A N 1
ATOM 923 C CA . LYS A 1 120 ? -2.584 9.102 12.648 1 98 120 LYS A CA 1
ATOM 924 C C . LYS A 1 120 ? -1.226 8.469 12.367 1 98 120 LYS A C 1
ATOM 926 O O . LYS A 1 120 ? -1.131 7.5 11.609 1 98 120 LYS A O 1
ATOM 931 N N . GLY A 1 121 ? -0.166 9.125 12.906 1 97.25 121 GLY A N 1
ATOM 932 C CA . GLY A 1 121 ? 1.152 8.516 12.812 1 97.25 121 GLY A CA 1
ATOM 933 C C . GLY A 1 121 ? 1.237 7.168 13.5 1 97.25 121 GLY A C 1
ATOM 934 O O . GLY A 1 121 ? 1.811 6.223 12.953 1 97.25 121 GLY A O 1
ATOM 935 N N . TYR A 1 122 ? 0.623 7.16 14.641 1 97.5 122 TYR A N 1
ATOM 936 C CA . TYR A 1 122 ? 0.619 5.957 15.469 1 97.5 122 TYR A CA 1
ATOM 937 C C . TYR A 1 122 ? -0.786 5.641 15.961 1 97.5 122 TYR A C 1
ATOM 939 O O . TYR A 1 122 ? -1.563 6.551 16.266 1 97.5 122 TYR A O 1
ATOM 947 N N . GLY A 1 123 ? -1.129 4.336 16 1 97.31 123 GLY A N 1
ATOM 948 C CA . GLY A 1 123 ? -2.381 3.898 16.594 1 97.31 123 GLY A CA 1
ATOM 949 C C . GLY A 1 123 ? -2.422 4.082 18.094 1 97.31 123 GLY A C 1
ATOM 950 O O . GLY A 1 123 ? -1.581 4.781 18.672 1 97.31 123 GLY A O 1
ATOM 951 N N . SER A 1 124 ? -3.432 3.537 18.719 1 97.19 124 SER A N 1
ATOM 952 C CA . SER A 1 124 ? -3.584 3.637 20.172 1 97.19 124 SER A CA 1
ATOM 953 C C . SER A 1 124 ? -2.447 2.924 20.891 1 97.19 124 SER A C 1
ATOM 955 O O . SER A 1 124 ? -1.996 1.862 20.453 1 97.19 124 SER A O 1
ATOM 957 N N . GLY A 1 125 ? -1.959 3.516 21.906 1 97 125 GLY A N 1
ATOM 958 C CA . GLY A 1 125 ? -0.876 2.924 22.672 1 97 125 GLY A CA 1
ATOM 959 C C . GLY A 1 125 ? 0.157 3.938 23.125 1 97 125 GLY A C 1
ATOM 960 O O . GLY A 1 125 ? -0.108 5.141 23.125 1 97 125 GLY A O 1
ATOM 961 N N . PRO A 1 126 ? 1.356 3.506 23.531 1 95.62 126 PRO A N 1
ATOM 962 C CA . PRO A 1 126 ? 2.4 4.355 24.109 1 95.62 126 PRO A CA 1
ATOM 963 C C . PRO A 1 126 ? 2.846 5.469 23.156 1 95.62 126 PRO A C 1
ATOM 965 O O . PRO A 1 126 ? 3.299 6.523 23.609 1 95.62 126 PRO A O 1
ATOM 968 N N . TYR A 1 127 ? 2.74 5.234 21.844 1 95.69 127 TYR A N 1
ATOM 969 C CA . TYR A 1 127 ? 3.268 6.195 20.875 1 95.69 127 TYR A CA 1
ATOM 970 C C . TYR A 1 127 ? 2.162 7.109 20.359 1 95.69 127 TYR A C 1
ATOM 972 O O . TYR A 1 127 ? 2.398 7.945 19.484 1 95.69 127 TYR A O 1
ATOM 980 N N . GLU A 1 128 ? 0.954 7.059 20.891 1 95.31 128 GLU A N 1
ATOM 981 C CA . GLU A 1 128 ? -0.255 7.617 20.297 1 95.31 128 GLU A CA 1
ATOM 982 C C . GLU A 1 128 ? -0.134 9.133 20.125 1 95.31 128 GLU A C 1
ATOM 984 O O . GLU A 1 128 ? -0.692 9.695 19.172 1 95.31 128 GLU A O 1
ATOM 989 N N . ASP A 1 129 ? 0.643 9.82 20.922 1 93.5 129 ASP A N 1
ATOM 990 C CA . ASP A 1 129 ? 0.71 11.281 20.906 1 93.5 129 ASP A CA 1
ATOM 991 C C . ASP A 1 129 ? 2 11.766 20.25 1 93.5 129 ASP A C 1
ATOM 993 O O . ASP A 1 129 ? 2.289 12.961 20.234 1 93.5 129 ASP A O 1
ATOM 997 N N . ARG A 1 130 ? 2.775 10.859 19.672 1 93.38 130 ARG A N 1
ATOM 998 C CA . ARG A 1 130 ? 4.051 11.227 19.062 1 93.38 130 ARG A CA 1
ATOM 999 C C . ARG A 1 130 ? 3.834 11.953 17.734 1 93.38 130 ARG A C 1
ATOM 1001 O O . ARG A 1 130 ? 2.938 11.602 16.969 1 93.38 130 ARG A O 1
ATOM 1008 N N . ASN A 1 131 ? 4.699 12.945 17.531 1 88.62 131 ASN A N 1
ATOM 1009 C CA . ASN A 1 131 ? 4.766 13.539 16.188 1 88.62 131 ASN A CA 1
ATOM 1010 C C . ASN A 1 131 ? 5.285 12.547 15.164 1 88.62 131 ASN A C 1
ATOM 1012 O O . ASN A 1 131 ? 6.203 11.766 15.445 1 88.62 131 ASN A O 1
ATOM 1016 N N . ALA A 1 132 ? 4.562 12.578 14.07 1 89.44 132 ALA A N 1
ATOM 1017 C CA . ALA A 1 132 ? 4.961 11.578 13.078 1 89.44 132 ALA A CA 1
ATOM 1018 C C . ALA A 1 132 ? 5.203 12.219 11.719 1 89.44 132 ALA A C 1
ATOM 1020 O O . ALA A 1 132 ? 4.504 13.156 11.336 1 89.44 132 ALA A O 1
ATOM 1021 N N . LEU A 1 133 ? 6.27 11.828 11.094 1 90.56 133 LEU A N 1
ATOM 1022 C CA . LEU A 1 133 ? 6.547 12.055 9.68 1 90.56 133 LEU A CA 1
ATOM 1023 C C . LEU A 1 133 ? 6.711 10.734 8.938 1 90.56 133 LEU A C 1
ATOM 1025 O O . LEU A 1 133 ? 7.004 9.703 9.555 1 90.56 133 LEU A O 1
ATOM 1029 N N . ASP A 1 134 ? 6.504 10.75 7.676 1 92.12 134 ASP A N 1
ATOM 1030 C CA . ASP A 1 134 ? 6.492 9.523 6.887 1 92.12 134 ASP A CA 1
ATOM 1031 C C . ASP A 1 134 ? 7.828 8.789 6.996 1 92.12 134 ASP A C 1
ATOM 1033 O O . ASP A 1 134 ? 7.867 7.605 7.34 1 92.12 134 ASP A O 1
ATOM 1037 N N . TYR A 1 135 ? 8.961 9.484 6.762 1 94.69 135 TYR A N 1
ATOM 1038 C CA . TYR A 1 135 ? 10.242 8.797 6.715 1 94.69 135 TYR A CA 1
ATOM 1039 C C . TYR A 1 135 ? 10.633 8.281 8.094 1 94.69 135 TYR A C 1
ATOM 1041 O O . TYR A 1 135 ? 11.055 7.133 8.242 1 94.69 135 TYR A O 1
ATOM 1049 N N . PRO A 1 136 ? 10.469 9.094 9.148 1 96.69 136 PRO A N 1
ATOM 1050 C CA . PRO A 1 136 ? 10.727 8.547 10.484 1 96.69 136 PRO A CA 1
ATOM 1051 C C . PRO A 1 136 ? 9.953 7.266 10.766 1 96.69 136 PRO A C 1
ATOM 1053 O O . PRO A 1 136 ? 10.484 6.332 11.367 1 96.69 136 PRO A O 1
ATOM 1056 N N . ILE A 1 137 ? 8.742 7.195 10.336 1 97.81 137 ILE A N 1
ATOM 1057 C CA . ILE A 1 137 ? 7.926 6 10.531 1 97.81 137 ILE A CA 1
ATOM 1058 C C . ILE A 1 137 ? 8.539 4.828 9.766 1 97.81 137 ILE A C 1
ATOM 1060 O O . ILE A 1 137 ? 8.602 3.707 10.273 1 97.81 137 ILE A O 1
ATOM 1064 N N . GLU A 1 138 ? 8.969 5.074 8.562 1 98.5 138 GLU A N 1
ATOM 1065 C CA . GLU A 1 138 ? 9.617 4.035 7.766 1 98.5 138 GLU A CA 1
ATOM 1066 C C . GLU A 1 138 ? 10.883 3.523 8.445 1 98.5 138 GLU A C 1
ATOM 1068 O O . GLU A 1 138 ? 11.195 2.334 8.375 1 98.5 138 GLU A O 1
ATOM 1073 N N . ILE A 1 139 ? 11.586 4.422 9.055 1 98.12 139 ILE A N 1
ATOM 1074 C CA . ILE A 1 139 ? 12.82 4.07 9.75 1 98.12 139 ILE A CA 1
ATOM 1075 C C . ILE A 1 139 ? 12.492 3.201 10.969 1 98.12 139 ILE A C 1
ATOM 1077 O O . ILE A 1 139 ? 13.078 2.127 11.141 1 98.12 139 ILE A O 1
ATOM 1081 N N . GLU A 1 140 ? 11.523 3.621 11.703 1 97.25 140 GLU A N 1
ATOM 1082 C CA . GLU A 1 140 ? 11.234 2.965 12.977 1 97.25 140 GLU A CA 1
ATOM 1083 C C . GLU A 1 140 ? 10.523 1.63 12.758 1 97.25 140 GLU A C 1
ATOM 1085 O O . GLU A 1 140 ? 10.641 0.722 13.586 1 97.25 140 GLU A O 1
ATOM 1090 N N . SER A 1 141 ? 9.812 1.456 11.688 1 98.38 141 SER A N 1
ATOM 1091 C CA . SER A 1 141 ? 9.047 0.243 11.414 1 98.38 141 SER A CA 1
ATOM 1092 C C . SER A 1 141 ? 9.922 -0.83 10.773 1 98.38 141 SER A C 1
ATOM 1094 O O . SER A 1 141 ? 9.5 -1.978 10.625 1 98.38 141 SER A O 1
ATOM 1096 N N . GLY A 1 142 ? 11.094 -0.488 10.375 1 98.56 142 GLY A N 1
ATOM 1097 C CA . GLY A 1 142 ? 11.977 -1.426 9.695 1 98.56 142 GLY A CA 1
ATOM 1098 C C . GLY A 1 142 ? 11.852 -1.386 8.188 1 98.56 142 GLY A C 1
ATOM 1099 O O . GLY A 1 142 ? 12.617 -2.043 7.477 1 98.56 142 GLY A O 1
ATOM 1100 N N . VAL A 1 143 ? 10.953 -0.567 7.68 1 98.81 143 VAL A N 1
ATOM 1101 C CA . VAL A 1 143 ? 10.766 -0.437 6.238 1 98.81 143 VAL A CA 1
ATOM 1102 C C . VAL A 1 143 ? 12.039 0.087 5.59 1 98.81 143 VAL A C 1
ATOM 1104 O O . VAL A 1 143 ? 12.508 -0.462 4.59 1 98.81 143 VAL A O 1
ATOM 1107 N N . ALA A 1 144 ? 12.633 1.115 6.148 1 98.62 144 ALA A N 1
ATOM 1108 C CA . ALA A 1 144 ? 13.82 1.738 5.574 1 98.62 144 ALA A CA 1
ATOM 1109 C C . ALA A 1 144 ? 14.977 0.746 5.492 1 98.62 144 ALA A C 1
ATOM 1111 O O . ALA A 1 144 ? 15.75 0.758 4.531 1 98.62 144 ALA A O 1
ATOM 1112 N N . TYR A 1 145 ? 15.109 -0.118 6.5 1 98.38 145 TYR A N 1
ATOM 1113 C CA . TYR A 1 145 ? 16.141 -1.146 6.5 1 98.38 145 TYR A CA 1
ATOM 1114 C C . TYR A 1 145 ? 15.945 -2.123 5.348 1 98.38 145 TYR A C 1
ATOM 1116 O O . TYR A 1 145 ? 16.859 -2.34 4.547 1 98.38 145 TYR A O 1
ATOM 1124 N N . MET A 1 146 ? 14.742 -2.654 5.258 1 98.56 146 MET A N 1
ATOM 1125 C CA . MET A 1 146 ? 14.484 -3.682 4.254 1 98.56 146 MET A CA 1
ATOM 1126 C C . MET A 1 146 ? 14.555 -3.098 2.846 1 98.56 146 MET A C 1
ATOM 1128 O O . MET A 1 146 ? 14.914 -3.793 1.895 1 98.56 146 MET A O 1
ATOM 1132 N N . ASN A 1 147 ? 14.195 -1.811 2.693 1 98.31 147 ASN A N 1
ATOM 1133 C CA . ASN A 1 147 ? 14.086 -1.141 1.402 1 98.31 147 ASN A CA 1
ATOM 1134 C C . ASN A 1 147 ? 15.445 -0.707 0.877 1 98.31 147 ASN A C 1
ATOM 1136 O O . ASN A 1 147 ? 15.625 -0.519 -0.328 1 98.31 147 ASN A O 1
ATOM 1140 N N . GLY A 1 148 ? 16.375 -0.472 1.735 1 97.75 148 GLY A N 1
ATOM 1141 C CA . GLY A 1 148 ? 17.672 0.081 1.37 1 97.75 148 GLY A CA 1
ATOM 1142 C C . GLY A 1 148 ? 18.766 -0.97 1.267 1 97.75 148 GLY A C 1
ATOM 1143 O O . GLY A 1 148 ? 18.562 -2.025 0.663 1 97.75 148 GLY A O 1
ATOM 1144 N N . LEU A 1 149 ? 19.922 -0.618 1.627 1 95.75 149 LEU A N 1
ATOM 1145 C CA . LEU A 1 149 ? 21.109 -1.441 1.759 1 95.75 149 LEU A CA 1
ATOM 1146 C C . LEU A 1 149 ? 21.562 -1.521 3.215 1 95.75 149 LEU A C 1
ATOM 1148 O O . LEU A 1 149 ? 21.172 -0.689 4.035 1 95.75 149 LEU A O 1
ATOM 1152 N N . SER A 1 150 ? 22.312 -2.561 3.588 1 92.06 150 SER A N 1
ATOM 1153 C CA . SER A 1 150 ? 22.734 -2.779 4.969 1 92.06 150 SER A CA 1
ATOM 1154 C C . SER A 1 150 ? 23.359 -1.526 5.559 1 92.06 150 SER A C 1
ATOM 1156 O O . SER A 1 150 ? 23.156 -1.21 6.73 1 92.06 150 SER A O 1
ATOM 1158 N N . ASN A 1 151 ? 24.047 -0.757 4.801 1 91.38 151 ASN A N 1
ATOM 1159 C CA . ASN A 1 151 ? 24.734 0.42 5.316 1 91.38 151 ASN A CA 1
ATOM 1160 C C . ASN A 1 151 ? 24.047 1.71 4.883 1 91.38 151 ASN A C 1
ATOM 1162 O O . ASN A 1 151 ? 24.578 2.803 5.098 1 91.38 151 ASN A O 1
ATOM 1166 N N . LYS A 1 152 ? 22.922 1.594 4.289 1 94.38 152 LYS A N 1
ATOM 1167 C CA . LYS A 1 152 ? 22.203 2.762 3.785 1 94.38 152 LYS A CA 1
ATOM 1168 C C . LYS A 1 152 ? 20.703 2.52 3.773 1 94.38 152 LYS A C 1
ATOM 1170 O O . LYS A 1 152 ? 20.125 2.223 2.727 1 94.38 152 LYS A O 1
ATOM 1175 N N . PRO A 1 153 ? 20.062 2.658 4.961 1 97.06 153 PRO A N 1
ATOM 1176 C CA . PRO A 1 153 ? 18.594 2.623 4.93 1 97.06 153 PRO A CA 1
ATOM 1177 C C . PRO A 1 153 ? 18 3.633 3.953 1 97.06 153 PRO A C 1
ATOM 1179 O O . PRO A 1 153 ? 18.531 4.734 3.799 1 97.06 153 PRO A O 1
ATOM 1182 N N . MET A 1 154 ? 16.969 3.285 3.215 1 97.56 154 MET A N 1
ATOM 1183 C CA . MET A 1 154 ? 16.375 4.145 2.189 1 97.56 154 MET A CA 1
ATOM 1184 C C . MET A 1 154 ? 14.867 4.234 2.355 1 97.56 154 MET A C 1
ATOM 1186 O O . MET A 1 154 ? 14.219 3.266 2.764 1 97.56 154 MET A O 1
ATOM 1190 N N . ARG A 1 155 ? 14.336 5.379 2.072 1 96.94 155 ARG A N 1
ATOM 1191 C CA . ARG A 1 155 ? 12.891 5.562 2.119 1 96.94 155 ARG A CA 1
ATOM 1192 C C . ARG A 1 155 ? 12.227 4.949 0.892 1 96.94 155 ARG A C 1
ATOM 1194 O O . ARG A 1 155 ? 12.859 4.781 -0.149 1 96.94 155 ARG A O 1
ATOM 1201 N N . LEU A 1 156 ? 10.977 4.641 0.983 1 98.44 156 LEU A N 1
ATOM 1202 C CA . LEU A 1 156 ? 10.188 4.172 -0.151 1 98.44 156 LEU A CA 1
ATOM 1203 C C . LEU A 1 156 ? 10.125 5.234 -1.242 1 98.44 156 LEU A C 1
ATOM 1205 O O . LEU A 1 156 ? 10.18 6.434 -0.953 1 98.44 156 LEU A O 1
ATOM 1209 N N . GLY A 1 157 ? 9.938 4.781 -2.459 1 97.88 157 GLY A N 1
ATOM 1210 C CA . GLY A 1 157 ? 10.047 5.641 -3.627 1 97.88 157 GLY A CA 1
ATOM 1211 C C . GLY A 1 157 ? 8.828 6.516 -3.842 1 97.88 157 GLY A C 1
ATOM 1212 O O . GLY A 1 157 ? 8.711 7.184 -4.871 1 97.88 157 GLY A O 1
ATOM 1213 N N . ALA A 1 158 ? 7.863 6.496 -2.992 1 97.62 158 ALA A N 1
ATOM 1214 C CA . ALA A 1 158 ? 6.641 7.293 -2.967 1 97.62 158 ALA A CA 1
ATOM 1215 C C . ALA A 1 158 ? 6.023 7.309 -1.57 1 97.62 158 ALA A C 1
ATOM 1217 O O . ALA A 1 158 ? 6.578 6.727 -0.634 1 97.62 158 ALA A O 1
ATOM 1218 N N . SER A 1 159 ? 4.934 8.055 -1.378 1 97.62 159 SER A N 1
ATOM 1219 C CA . SER A 1 159 ? 4.242 8.102 -0.093 1 97.62 159 SER A CA 1
ATOM 1220 C C . SER A 1 159 ? 3.393 6.852 0.119 1 97.62 159 SER A C 1
ATOM 1222 O O . SER A 1 159 ? 2.205 6.949 0.429 1 97.62 159 SER A O 1
ATOM 1224 N N . ILE A 1 160 ? 4.09 5.715 0.056 1 98.62 160 ILE A N 1
ATOM 1225 C CA . ILE A 1 160 ? 3.396 4.43 0.007 1 98.62 160 ILE A CA 1
ATOM 1226 C C . ILE A 1 160 ? 2.754 4.141 1.361 1 98.62 160 ILE A C 1
ATOM 1228 O O . ILE A 1 160 ? 1.636 3.621 1.427 1 98.62 160 ILE A O 1
ATOM 1232 N N . ILE A 1 161 ? 3.396 4.473 2.469 1 98.62 161 ILE A N 1
ATOM 1233 C CA . ILE A 1 161 ? 2.832 4.195 3.785 1 98.62 161 ILE A CA 1
ATOM 1234 C C . ILE A 1 161 ? 1.566 5.023 3.988 1 98.62 161 ILE A C 1
ATOM 1236 O O . ILE A 1 161 ? 0.558 4.52 4.484 1 98.62 161 ILE A O 1
ATOM 1240 N N . ASP A 1 162 ? 1.579 6.289 3.59 1 98.44 162 ASP A N 1
ATOM 1241 C CA . ASP A 1 162 ? 0.399 7.145 3.67 1 98.44 162 ASP A CA 1
ATOM 1242 C C . ASP A 1 162 ? -0.75 6.574 2.842 1 98.44 162 ASP A C 1
ATOM 1244 O O . ASP A 1 162 ? -1.89 6.516 3.311 1 98.44 162 ASP A O 1
ATOM 1248 N N . ILE A 1 163 ? -0.417 6.16 1.626 1 98.81 163 ILE A N 1
ATOM 1249 C CA . ILE A 1 163 ? -1.432 5.641 0.715 1 98.81 163 ILE A CA 1
ATOM 1250 C C . ILE A 1 163 ? -1.997 4.332 1.264 1 98.81 163 ILE A C 1
ATOM 1252 O O . ILE A 1 163 ? -3.213 4.129 1.273 1 98.81 163 ILE A O 1
ATOM 1256 N N . ALA A 1 164 ? -1.107 3.469 1.757 1 98.81 164 ALA A N 1
ATOM 1257 C CA . ALA A 1 164 ? -1.547 2.191 2.311 1 98.81 164 ALA A CA 1
ATOM 1258 C C . ALA A 1 164 ? -2.416 2.398 3.547 1 98.81 164 ALA A C 1
ATOM 1260 O O . ALA A 1 164 ? -3.416 1.701 3.734 1 98.81 164 ALA A O 1
ATOM 1261 N N . ALA A 1 165 ? -2.039 3.338 4.387 1 98.81 165 ALA A N 1
ATOM 1262 C CA . ALA A 1 165 ? -2.854 3.652 5.559 1 98.81 165 ALA A CA 1
ATOM 1263 C C . ALA A 1 165 ? -4.246 4.117 5.148 1 98.81 165 ALA A C 1
ATOM 1265 O O . ALA A 1 165 ? -5.246 3.715 5.746 1 98.81 165 ALA A O 1
ATOM 1266 N N . ALA A 1 166 ? -4.285 4.965 4.148 1 98.88 166 ALA A N 1
ATOM 1267 C CA . ALA A 1 166 ? -5.562 5.426 3.621 1 98.88 166 ALA A CA 1
ATOM 1268 C C . ALA A 1 166 ? -6.398 4.258 3.102 1 98.88 166 ALA A C 1
ATOM 1270 O O . ALA A 1 166 ? -7.613 4.215 3.312 1 98.88 166 ALA A O 1
ATOM 1271 N N . MET A 1 167 ? -5.746 3.322 2.418 1 98.94 167 MET A N 1
ATOM 1272 C CA . MET A 1 167 ? -6.445 2.154 1.886 1 98.94 167 MET A CA 1
ATOM 1273 C C . MET A 1 167 ? -7.059 1.329 3.012 1 98.94 167 MET A C 1
ATOM 1275 O O . MET A 1 167 ? -8.211 0.908 2.92 1 98.94 167 MET A O 1
ATOM 1279 N N . PHE A 1 168 ? -6.297 1.091 4.086 1 98.88 168 PHE A N 1
ATOM 1280 C CA . PHE A 1 168 ? -6.855 0.389 5.234 1 98.88 168 PHE A CA 1
ATOM 1281 C C . PHE A 1 168 ? -8.016 1.177 5.836 1 98.88 168 PHE A C 1
ATOM 1283 O O . PHE A 1 168 ? -9 0.592 6.281 1 98.88 168 PHE A O 1
ATOM 1290 N N . GLY A 1 169 ? -7.848 2.527 5.871 1 98.81 169 GLY A N 1
ATOM 1291 C CA . GLY A 1 169 ? -8.945 3.365 6.312 1 98.81 169 GLY A CA 1
ATOM 1292 C C . GLY A 1 169 ? -10.219 3.158 5.508 1 98.81 169 GLY A C 1
ATOM 1293 O O . GLY A 1 169 ? -11.305 3.006 6.078 1 98.81 169 GLY A O 1
ATOM 1294 N N . VAL A 1 170 ? -10.102 3.129 4.18 1 98.81 170 VAL A N 1
ATOM 1295 C CA . VAL A 1 170 ? -11.242 2.947 3.291 1 98.81 170 VAL A CA 1
ATOM 1296 C C . VAL A 1 170 ? -11.844 1.562 3.504 1 98.81 170 VAL A C 1
ATOM 1298 O O . VAL A 1 170 ? -13.07 1.406 3.516 1 98.81 170 VAL A O 1
ATOM 1301 N N . ILE A 1 171 ? -11 0.539 3.701 1 98.62 171 ILE A N 1
ATOM 1302 C CA . ILE A 1 171 ? -11.469 -0.805 4.02 1 98.62 171 ILE A CA 1
ATOM 1303 C C . ILE A 1 171 ? -12.312 -0.771 5.289 1 98.62 171 ILE A C 1
ATOM 1305 O O . ILE A 1 171 ? -13.414 -1.317 5.324 1 98.62 171 ILE A O 1
ATOM 1309 N N . GLY A 1 172 ? -11.789 -0.085 6.332 1 98.38 172 GLY A N 1
ATOM 1310 C CA . GLY A 1 172 ? -12.539 0.068 7.566 1 98.38 172 GLY A CA 1
ATOM 1311 C C . GLY A 1 172 ? -13.867 0.778 7.375 1 98.38 172 GLY A C 1
ATOM 1312 O O . GLY A 1 172 ? -14.883 0.365 7.93 1 98.38 172 GLY A O 1
ATOM 1313 N N . VAL A 1 173 ? -13.906 1.812 6.566 1 98.44 173 VAL A N 1
ATOM 1314 C CA . VAL A 1 173 ? -15.102 2.619 6.316 1 98.44 173 VAL A CA 1
ATOM 1315 C C . VAL A 1 173 ? -16.156 1.775 5.602 1 98.44 173 VAL A C 1
ATOM 1317 O O . VAL A 1 173 ? -17.312 1.756 6.004 1 98.44 173 VAL A O 1
ATOM 1320 N N . LEU A 1 174 ? -15.742 1.059 4.539 1 97.5 174 LEU A N 1
ATOM 1321 C CA . LEU A 1 174 ? -16.688 0.245 3.781 1 97.5 174 LEU A CA 1
ATOM 1322 C C . LEU A 1 174 ? -17.234 -0.892 4.637 1 97.5 174 LEU A C 1
ATOM 1324 O O . LEU A 1 174 ? -18.422 -1.221 4.555 1 97.5 174 LEU A O 1
ATOM 1328 N N . HIS A 1 175 ? -16.375 -1.501 5.445 1 96.88 175 HIS A N 1
ATOM 1329 C CA . HIS A 1 175 ? -16.828 -2.531 6.375 1 96.88 175 HIS A CA 1
ATOM 1330 C C . HIS A 1 175 ? -17.828 -1.97 7.371 1 96.88 175 HIS A C 1
ATOM 1332 O O . HIS A 1 175 ? -18.844 -2.605 7.656 1 96.88 175 HIS A O 1
ATOM 1338 N N . ALA A 1 176 ? -17.531 -0.757 7.902 1 97.31 176 ALA A N 1
ATOM 1339 C CA . ALA A 1 176 ? -18.438 -0.097 8.852 1 97.31 176 ALA A CA 1
ATOM 1340 C C . ALA A 1 176 ? -19.781 0.213 8.203 1 97.31 176 ALA A C 1
ATOM 1342 O O . ALA A 1 176 ? -20.828 0.119 8.859 1 97.31 176 ALA A O 1
ATOM 1343 N N . LEU A 1 177 ? -19.797 0.635 6.93 1 96.75 177 LEU A N 1
ATOM 1344 C CA . LEU A 1 177 ? -21.031 0.894 6.215 1 96.75 177 LEU A CA 1
ATOM 1345 C C . LEU A 1 177 ? -21.875 -0.374 6.109 1 96.75 177 LEU A C 1
ATOM 1347 O O . LEU A 1 177 ? -23.094 -0.326 6.262 1 96.75 177 LEU A O 1
ATOM 1351 N N . LEU A 1 178 ? -21.25 -1.527 5.848 1 94.69 178 LEU A N 1
ATOM 1352 C CA . LEU A 1 178 ? -21.953 -2.805 5.805 1 94.69 178 LEU A CA 1
ATOM 1353 C C . LEU A 1 178 ? -22.594 -3.121 7.156 1 94.69 178 LEU A C 1
ATOM 1355 O O . LEU A 1 178 ? -23.75 -3.521 7.219 1 94.69 178 LEU A O 1
ATOM 1359 N N . GLU A 1 179 ? -21.797 -2.916 8.227 1 93.75 179 GLU A N 1
ATOM 1360 C CA . GLU A 1 179 ? -22.297 -3.174 9.57 1 93.75 179 GLU A CA 1
ATOM 1361 C C . GLU A 1 179 ? -23.469 -2.242 9.906 1 93.75 179 GLU A C 1
ATOM 1363 O O . GLU A 1 179 ? -24.422 -2.65 10.562 1 93.75 179 GLU A O 1
ATOM 1368 N N . ARG A 1 180 ? -23.344 -0.996 9.508 1 94.56 180 ARG A N 1
ATOM 1369 C CA . ARG A 1 180 ? -24.359 0.015 9.789 1 94.56 180 ARG A CA 1
ATOM 1370 C C . ARG A 1 180 ? -25.703 -0.363 9.164 1 94.56 180 ARG A C 1
ATOM 1372 O O . ARG A 1 180 ? -26.766 -0.048 9.711 1 94.56 180 ARG A O 1
ATOM 1379 N N . GLU A 1 181 ? -25.672 -1.042 7.988 1 91.62 181 GLU A N 1
ATOM 1380 C CA . GLU A 1 181 ? -26.906 -1.503 7.367 1 91.62 181 GLU A CA 1
ATOM 1381 C C . GLU A 1 181 ? -27.703 -2.408 8.312 1 91.62 181 GLU A C 1
ATOM 1383 O O . GLU A 1 181 ? -28.922 -2.424 8.281 1 91.62 181 GLU A O 1
ATOM 1388 N N . ARG A 1 182 ? -27.031 -3.043 9.109 1 89.56 182 ARG A N 1
ATOM 1389 C CA . ARG A 1 182 ? -27.656 -4.008 10.008 1 89.56 182 ARG A CA 1
ATOM 1390 C C . ARG A 1 182 ? -27.953 -3.385 11.367 1 89.56 182 ARG A C 1
ATOM 1392 O O . ARG A 1 182 ? -28.984 -3.678 11.977 1 89.56 182 ARG A O 1
ATOM 1399 N N . THR A 1 183 ? -27.109 -2.479 11.844 1 93.12 183 THR A N 1
ATOM 1400 C CA . THR A 1 183 ? -27.172 -2.029 13.234 1 93.12 183 THR A CA 1
ATOM 1401 C C . THR A 1 183 ? -27.734 -0.617 13.32 1 93.12 183 THR A C 1
ATOM 1403 O O . THR A 1 183 ? -28.203 -0.193 14.383 1 93.12 183 THR A O 1
ATOM 1406 N N . GLY A 1 184 ? -27.547 0.131 12.211 1 95.19 184 GLY A N 1
ATOM 1407 C CA . GLY A 1 184 ? -27.938 1.535 12.203 1 95.19 184 GLY A CA 1
ATOM 1408 C C . GLY A 1 184 ? -26.938 2.424 12.922 1 95.19 184 GLY A C 1
ATOM 1409 O O . GLY A 1 184 ? -27.141 3.633 13.039 1 95.19 184 GLY A O 1
ATOM 1410 N N . LYS A 1 185 ? -25.828 1.849 13.359 1 96.62 185 LYS A N 1
ATOM 1411 C CA . LYS A 1 185 ? -24.875 2.578 14.188 1 96.62 185 LYS A CA 1
ATOM 1412 C C . LYS A 1 185 ? -23.562 2.814 13.43 1 96.62 185 LYS A C 1
ATOM 1414 O O . LYS A 1 185 ? -23.125 1.952 12.664 1 96.62 185 LYS A O 1
ATOM 1419 N N . GLY A 1 186 ? -22.984 4 13.633 1 97.56 186 GLY A N 1
ATOM 1420 C CA . GLY A 1 186 ? -21.656 4.262 13.133 1 97.56 186 GLY A CA 1
ATOM 1421 C C . GLY A 1 186 ? -20.562 3.721 14.039 1 97.56 186 GLY A C 1
ATOM 1422 O O . GLY A 1 186 ? -20.812 2.84 14.859 1 97.56 186 GLY A O 1
ATOM 1423 N N . THR A 1 187 ? -19.344 4.145 13.797 1 98.06 187 THR A N 1
ATOM 1424 C CA . THR A 1 187 ? -18.203 3.709 14.609 1 98.06 187 THR A CA 1
ATOM 1425 C C . THR A 1 187 ? -17 4.605 14.375 1 98.06 187 THR A C 1
ATOM 1427 O O . THR A 1 187 ? -16.984 5.422 13.453 1 98.06 187 THR A O 1
ATOM 1430 N N . PHE A 1 188 ? -16.094 4.566 15.32 1 98.62 188 PHE A N 1
ATOM 1431 C CA . PHE A 1 188 ? -14.797 5.227 15.227 1 98.62 188 PHE A CA 1
ATOM 1432 C C . PHE A 1 188 ? -13.734 4.258 14.719 1 98.62 188 PHE A C 1
ATOM 1434 O O . PHE A 1 188 ? -13.602 3.145 15.227 1 98.62 188 PHE A O 1
ATOM 1441 N N . ILE A 1 189 ? -13.039 4.668 13.672 1 98.69 189 ILE A N 1
ATOM 1442 C CA . ILE A 1 189 ? -11.961 3.877 13.086 1 98.69 189 ILE A CA 1
ATOM 1443 C C . ILE A 1 189 ? -10.641 4.641 13.195 1 98.69 189 ILE A C 1
ATOM 1445 O O . ILE A 1 189 ? -10.531 5.777 12.734 1 98.69 189 ILE A O 1
ATOM 1449 N N . LYS A 1 190 ? -9.664 4.062 13.758 1 98.38 190 LYS A N 1
ATOM 1450 C CA . LYS A 1 190 ? -8.328 4.645 13.859 1 98.38 190 LYS A CA 1
ATOM 1451 C C . LYS A 1 190 ? -7.312 3.814 13.078 1 98.38 190 LYS A C 1
ATOM 1453 O O . LYS A 1 190 ? -7.273 2.59 13.211 1 98.38 190 LYS A O 1
ATOM 1458 N N . ILE A 1 191 ? -6.531 4.43 12.234 1 98.44 191 ILE A N 1
ATOM 1459 C CA . ILE A 1 191 ? -5.426 3.822 11.5 1 98.44 191 ILE A CA 1
ATOM 1460 C C . ILE A 1 191 ? -4.113 4.504 11.883 1 98.44 191 ILE A C 1
ATOM 1462 O O . ILE A 1 191 ? -4.023 5.734 11.883 1 98.44 191 ILE A O 1
ATOM 1466 N N . GLY A 1 192 ? -3.086 3.766 12.195 1 98.44 192 GLY A N 1
ATOM 1467 C CA . GLY A 1 192 ? -1.742 4.285 12.391 1 98.44 192 GLY A CA 1
ATOM 1468 C C . GLY A 1 192 ? -0.814 3.986 11.227 1 98.44 192 GLY A C 1
ATOM 1469 O O . GLY A 1 192 ? -0.794 2.865 10.719 1 98.44 192 GLY A O 1
ATOM 1470 N N . LEU A 1 193 ? -0.075 4.992 10.812 1 98.62 193 LEU A N 1
ATOM 1471 C CA . LEU A 1 193 ? 0.931 4.785 9.781 1 98.62 193 LEU A CA 1
ATOM 1472 C C . LEU A 1 193 ? 1.965 3.754 10.227 1 98.62 193 LEU A C 1
ATOM 1474 O O . LEU A 1 193 ? 2.395 2.916 9.43 1 98.62 193 LEU A O 1
ATOM 1478 N N . PHE A 1 194 ? 2.344 3.857 11.461 1 98.56 194 PHE A N 1
ATOM 1479 C CA . PHE A 1 194 ? 3.338 2.943 12.016 1 98.56 194 PHE A CA 1
ATOM 1480 C C . PHE A 1 194 ? 2.846 1.502 11.945 1 98.56 194 PHE A C 1
ATOM 1482 O O . PHE A 1 194 ? 3.559 0.619 11.469 1 98.56 194 PHE A O 1
ATOM 1489 N N . GLU A 1 195 ? 1.627 1.285 12.391 1 98.69 195 GLU A N 1
ATOM 1490 C CA . GLU A 1 195 ? 1.045 -0.054 12.352 1 98.69 195 GLU A CA 1
ATOM 1491 C C . GLU A 1 195 ? 0.853 -0.53 10.914 1 98.69 195 GLU A C 1
ATOM 1493 O O . GLU A 1 195 ? 0.98 -1.723 10.625 1 98.69 195 GLU A O 1
ATOM 1498 N N . THR A 1 196 ? 0.542 0.385 10.023 1 98.81 196 THR A N 1
ATOM 1499 C CA . THR A 1 196 ? 0.441 0.061 8.602 1 98.81 196 THR A CA 1
ATOM 1500 C C . THR A 1 196 ? 1.781 -0.431 8.062 1 98.81 196 THR A C 1
ATOM 1502 O O . THR A 1 196 ? 1.848 -1.47 7.406 1 98.81 196 THR A O 1
ATOM 1505 N N . ALA A 1 197 ? 2.836 0.302 8.375 1 98.81 197 ALA A N 1
ATOM 1506 C CA . ALA A 1 197 ? 4.18 -0.089 7.957 1 98.81 197 ALA A CA 1
ATOM 1507 C C . ALA A 1 197 ? 4.555 -1.456 8.523 1 98.81 197 ALA A C 1
ATOM 1509 O O . ALA A 1 197 ? 5.117 -2.295 7.816 1 98.81 197 ALA A O 1
ATOM 1510 N N . MET A 1 198 ? 4.234 -1.662 9.781 1 98.81 198 MET A N 1
ATOM 1511 C CA . MET A 1 198 ? 4.504 -2.945 10.422 1 98.81 198 MET A CA 1
ATOM 1512 C C . MET A 1 198 ? 3.805 -4.082 9.68 1 98.81 198 MET A C 1
ATOM 1514 O O . MET A 1 198 ? 4.402 -5.133 9.445 1 98.81 198 MET A O 1
ATOM 1518 N N . PHE A 1 199 ? 2.549 -3.875 9.32 1 98.81 199 PHE A N 1
ATOM 1519 C CA . PHE A 1 199 ? 1.796 -4.887 8.586 1 98.81 199 PHE A CA 1
ATOM 1520 C C . PHE A 1 199 ? 2.459 -5.199 7.254 1 98.81 199 PHE A C 1
ATOM 1522 O O . PHE A 1 199 ? 2.586 -6.363 6.871 1 98.81 199 PHE A O 1
ATOM 1529 N N . LEU A 1 200 ? 2.908 -4.172 6.547 1 98.81 200 LEU A N 1
ATOM 1530 C CA . LEU A 1 200 ? 3.561 -4.363 5.258 1 98.81 200 LEU A CA 1
ATOM 1531 C C . LEU A 1 200 ? 4.848 -5.168 5.41 1 98.81 200 LEU A C 1
ATOM 1533 O O . LEU A 1 200 ? 5.273 -5.848 4.473 1 98.81 200 LEU A O 1
ATOM 1537 N N . MET A 1 201 ? 5.445 -5.117 6.586 1 98.69 201 MET A N 1
ATOM 1538 C CA . MET A 1 201 ? 6.68 -5.844 6.863 1 98.69 201 MET A CA 1
ATOM 1539 C C . MET A 1 201 ? 6.383 -7.195 7.504 1 98.69 201 MET A C 1
ATOM 1541 O O . MET A 1 201 ? 7.301 -7.914 7.902 1 98.69 201 MET A O 1
ATOM 1545 N N . GLY A 1 202 ? 5.098 -7.559 7.656 1 98.75 202 GLY A N 1
ATOM 1546 C CA . GLY A 1 202 ? 4.68 -8.742 8.391 1 98.75 202 GLY A CA 1
ATOM 1547 C C . GLY A 1 202 ? 5.352 -10.016 7.906 1 98.75 202 GLY A C 1
ATOM 1548 O O . GLY A 1 202 ? 5.688 -10.891 8.711 1 98.75 202 GLY A O 1
ATOM 1549 N N . GLN A 1 203 ? 5.578 -10.133 6.586 1 98.38 203 GLN A N 1
ATOM 1550 C CA . GLN A 1 203 ? 6.211 -11.328 6.027 1 98.38 203 GLN A CA 1
ATOM 1551 C C . GLN A 1 203 ? 7.629 -11.492 6.559 1 98.38 203 GLN A C 1
ATOM 1553 O O . GLN A 1 203 ? 8.07 -12.617 6.816 1 98.38 203 GLN A O 1
ATOM 1558 N N . HIS A 1 204 ? 8.359 -10.383 6.758 1 98.56 204 HIS A N 1
ATOM 1559 C CA . HIS A 1 204 ? 9.727 -10.43 7.262 1 98.56 204 HIS A CA 1
ATOM 1560 C C . HIS A 1 204 ? 9.758 -10.766 8.742 1 98.56 204 HIS A C 1
ATOM 1562 O O . HIS A 1 204 ? 10.641 -11.508 9.195 1 98.56 204 HIS A O 1
ATOM 1568 N N . ILE A 1 205 ? 8.789 -10.203 9.453 1 98.69 205 ILE A N 1
ATOM 1569 C CA . ILE A 1 205 ? 8.68 -10.508 10.875 1 98.69 205 ILE A CA 1
ATOM 1570 C C . ILE A 1 205 ? 8.422 -12 11.07 1 98.69 205 ILE A C 1
ATOM 1572 O O . ILE A 1 205 ? 9.062 -12.641 11.906 1 98.69 205 ILE A O 1
ATOM 1576 N N . ALA A 1 206 ? 7.508 -12.539 10.312 1 98.56 206 ALA A N 1
ATOM 1577 C CA . ALA A 1 206 ? 7.203 -13.961 10.367 1 98.56 206 ALA A CA 1
ATOM 1578 C C . ALA A 1 206 ? 8.414 -14.797 9.969 1 98.56 206 ALA A C 1
ATOM 1580 O O . ALA A 1 206 ? 8.75 -15.781 10.633 1 98.56 206 ALA A O 1
ATOM 1581 N N . ALA A 1 207 ? 9.094 -14.445 8.898 1 98 207 ALA A N 1
ATOM 1582 C CA . ALA A 1 207 ? 10.227 -15.203 8.375 1 98 207 ALA A CA 1
ATOM 1583 C C . ALA A 1 207 ? 11.359 -15.266 9.398 1 98 207 ALA A C 1
ATOM 1585 O O . ALA A 1 207 ? 11.961 -16.312 9.602 1 98 207 ALA A O 1
ATOM 1586 N N . TYR A 1 208 ? 11.68 -14.094 10 1 98.25 208 TYR A N 1
ATOM 1587 C CA . TYR A 1 208 ? 12.719 -14.031 11.023 1 98.25 208 TYR A CA 1
ATOM 1588 C C . TYR A 1 208 ? 12.492 -15.086 12.102 1 98.25 208 TYR A C 1
ATOM 1590 O O . TYR A 1 208 ? 13.422 -15.805 12.469 1 98.25 208 TYR A O 1
ATOM 1598 N N . GLN A 1 209 ? 11.281 -15.195 12.578 1 98.31 209 GLN A N 1
ATOM 1599 C CA . GLN A 1 209 ? 10.938 -16.125 13.648 1 98.31 209 GLN A CA 1
ATOM 1600 C C . GLN A 1 209 ? 10.914 -17.562 13.141 1 98.31 209 GLN A C 1
ATOM 1602 O O . GLN A 1 209 ? 11.445 -18.469 13.789 1 98.31 209 GLN A O 1
ATOM 1607 N N . ALA A 1 210 ? 10.297 -17.797 11.984 1 97.06 210 ALA A N 1
ATOM 1608 C CA . ALA A 1 210 ? 10.156 -19.141 11.422 1 97.06 210 ALA A CA 1
ATOM 1609 C C . ALA A 1 210 ? 11.523 -19.75 11.117 1 97.06 210 ALA A C 1
ATOM 1611 O O . ALA A 1 210 ? 11.703 -20.953 11.219 1 97.06 210 ALA A O 1
ATOM 1612 N N . ARG A 1 211 ? 12.492 -18.938 10.82 1 95.62 211 ARG A N 1
ATOM 1613 C CA . ARG A 1 211 ? 13.828 -19.391 10.438 1 95.62 211 ARG A CA 1
ATOM 1614 C C . ARG A 1 211 ? 14.727 -19.531 11.664 1 95.62 211 ARG A C 1
ATOM 1616 O O . ARG A 1 211 ? 15.938 -19.719 11.539 1 95.62 211 ARG A O 1
ATOM 1623 N N . GLY A 1 212 ? 14.203 -19.422 12.859 1 96.19 212 GLY A N 1
ATOM 1624 C CA . GLY A 1 212 ? 14.977 -19.562 14.078 1 96.19 212 GLY A CA 1
ATOM 1625 C C . GLY A 1 212 ? 15.695 -18.281 14.477 1 96.19 212 GLY A C 1
ATOM 1626 O O . GLY A 1 212 ? 16.844 -18.328 14.93 1 96.19 212 GLY A O 1
ATOM 1627 N N . PHE A 1 213 ? 15.117 -17.141 14.172 1 97.25 213 PHE A N 1
ATOM 1628 C CA . PHE A 1 213 ? 15.562 -15.82 14.617 1 97.25 213 PHE A CA 1
ATOM 1629 C C . PHE A 1 213 ? 16.875 -15.445 13.953 1 97.25 213 PHE A C 1
ATOM 1631 O O . PHE A 1 213 ? 17.734 -14.82 14.578 1 97.25 213 PHE A O 1
ATOM 1638 N N . VAL A 1 214 ? 17.047 -15.938 12.703 1 96.25 214 VAL A N 1
ATOM 1639 C CA . VAL A 1 214 ? 18.188 -15.516 11.891 1 96.25 214 VAL A CA 1
ATOM 1640 C C . VAL A 1 214 ? 17.844 -14.234 11.141 1 96.25 214 VAL A C 1
ATOM 1642 O O . VAL A 1 214 ? 16.906 -14.203 10.344 1 96.25 214 VAL A O 1
ATOM 1645 N N . PRO A 1 215 ? 18.578 -13.188 11.344 1 96.81 215 PRO A N 1
ATOM 1646 C CA . PRO A 1 215 ? 18.281 -11.906 10.695 1 96.81 215 PRO A CA 1
ATOM 1647 C C . PRO A 1 215 ? 18.266 -12.008 9.172 1 96.81 215 PRO A C 1
ATOM 1649 O O . PRO A 1 215 ? 19.031 -12.781 8.602 1 96.81 215 PRO A O 1
ATOM 1652 N N . LEU A 1 216 ? 17.406 -11.242 8.562 1 96.88 216 LEU A N 1
ATOM 1653 C CA . LEU A 1 216 ? 17.359 -11.109 7.109 1 96.88 216 LEU A CA 1
ATOM 1654 C C . LEU A 1 216 ? 18.219 -9.93 6.641 1 96.88 216 LEU A C 1
ATOM 1656 O O . LEU A 1 216 ? 18.312 -8.922 7.336 1 96.88 216 LEU A O 1
ATOM 1660 N N . LYS A 1 217 ? 18.812 -10.109 5.5 1 97.06 217 LYS A N 1
ATOM 1661 C CA . LYS A 1 217 ? 19.406 -8.961 4.82 1 97.06 217 LYS A CA 1
ATOM 1662 C C . LYS A 1 217 ? 18.344 -8.109 4.137 1 97.06 217 LYS A C 1
ATOM 1664 O O . LYS A 1 217 ? 17.25 -8.594 3.846 1 97.06 217 LYS A O 1
ATOM 1669 N N . PRO A 1 218 ? 18.719 -6.777 3.941 1 97.81 218 PRO A N 1
ATOM 1670 C CA . PRO A 1 218 ? 17.797 -5.996 3.1 1 97.81 218 PRO A CA 1
ATOM 1671 C C . PRO A 1 218 ? 17.484 -6.688 1.774 1 97.81 218 PRO A C 1
ATOM 1673 O O . PRO A 1 218 ? 18.344 -7.367 1.21 1 97.81 218 PRO A O 1
ATOM 1676 N N . MET A 1 219 ? 16.281 -6.43 1.283 1 96.56 219 MET A N 1
ATOM 1677 C CA . MET A 1 219 ? 15.797 -7.141 0.1 1 96.56 219 MET A CA 1
ATOM 1678 C C . MET A 1 219 ? 16.734 -6.91 -1.086 1 96.56 219 MET A C 1
ATOM 1680 O O . MET A 1 219 ? 16.922 -7.805 -1.91 1 96.56 219 MET A O 1
ATOM 1684 N N . ASN A 1 220 ? 17.312 -5.738 -1.149 1 96.19 220 ASN A N 1
ATOM 1685 C CA . ASN A 1 220 ? 18.125 -5.375 -2.299 1 96.19 220 ASN A CA 1
ATOM 1686 C C . ASN A 1 220 ? 19.562 -5.883 -2.148 1 96.19 220 ASN A C 1
ATOM 1688 O O . ASN A 1 220 ? 20.406 -5.625 -3.004 1 96.19 220 ASN A O 1
ATOM 1692 N N . GLU A 1 221 ? 19.797 -6.676 -1.047 1 95.31 221 GLU A N 1
ATOM 1693 C CA . GLU A 1 221 ? 21.078 -7.348 -0.845 1 95.31 221 GLU A CA 1
ATOM 1694 C C . GLU A 1 221 ? 20.906 -8.859 -0.749 1 95.31 221 GLU A C 1
ATOM 1696 O O . GLU A 1 221 ? 21.891 -9.602 -0.693 1 95.31 221 GLU A O 1
ATOM 1701 N N . GLU A 1 222 ? 19.672 -9.438 -0.517 1 89.06 222 GLU A N 1
ATOM 1702 C CA . GLU A 1 222 ? 19.375 -10.852 -0.305 1 89.06 222 GLU A CA 1
ATOM 1703 C C . GLU A 1 222 ? 19.625 -11.664 -1.568 1 89.06 222 GLU A C 1
ATOM 1705 O O . GLU A 1 222 ? 19.812 -12.883 -1.5 1 89.06 222 GLU A O 1
ATOM 1710 N N . GLY A 1 223 ? 19.953 -11.047 -2.713 1 81.06 223 GLY A N 1
ATOM 1711 C CA . GLY A 1 223 ? 20.125 -11.781 -3.959 1 81.06 223 GLY A CA 1
ATOM 1712 C C . GLY A 1 223 ? 18.812 -12.328 -4.508 1 81.06 223 GLY A C 1
ATOM 1713 O O . GLY A 1 223 ? 17.734 -12.016 -3.99 1 81.06 223 GLY A O 1
ATOM 1714 N N . PHE A 1 224 ? 18.891 -13.141 -5.68 1 83.75 224 PHE A N 1
ATOM 1715 C CA . PHE A 1 224 ? 17.719 -13.719 -6.332 1 83.75 224 PHE A CA 1
ATOM 1716 C C . PHE A 1 224 ? 17.875 -15.227 -6.492 1 83.75 224 PHE A C 1
ATOM 1718 O O . PHE A 1 224 ? 19 -15.75 -6.398 1 83.75 224 PHE A O 1
ATOM 1725 N N . ALA A 1 225 ? 16.734 -15.836 -6.594 1 85.19 225 ALA A N 1
ATOM 1726 C CA . ALA A 1 225 ? 16.719 -17.297 -6.676 1 85.19 225 ALA A CA 1
ATOM 1727 C C . ALA A 1 225 ? 17.078 -17.766 -8.078 1 85.19 225 ALA A C 1
ATOM 1729 O O . ALA A 1 225 ? 17.391 -18.938 -8.289 1 85.19 225 ALA A O 1
ATOM 1730 N N . TRP A 1 226 ? 17.109 -16.875 -9.039 1 93.75 226 TRP A N 1
ATOM 1731 C CA . TRP A 1 226 ? 17.203 -17.312 -10.43 1 93.75 226 TRP A CA 1
ATOM 1732 C C . TRP A 1 226 ? 18.516 -16.828 -11.055 1 93.75 226 TRP A C 1
ATOM 1734 O O . TRP A 1 226 ? 18.969 -15.711 -10.773 1 93.75 226 TRP A O 1
ATOM 1744 N N . ALA A 1 227 ? 19.062 -17.672 -11.93 1 95.62 227 ALA A N 1
ATOM 1745 C CA . ALA A 1 227 ? 20.344 -17.391 -12.57 1 95.62 227 ALA A CA 1
ATOM 1746 C C . ALA A 1 227 ? 20.234 -16.203 -13.516 1 95.62 227 ALA A C 1
ATOM 1748 O O . ALA A 1 227 ? 21.125 -15.344 -13.555 1 95.62 227 ALA A O 1
ATOM 1749 N N . ILE A 1 228 ? 19.203 -16.203 -14.281 1 96.25 228 ILE A N 1
ATOM 1750 C CA . ILE A 1 228 ? 18.938 -15.07 -15.156 1 96.25 228 ILE A CA 1
ATOM 1751 C C . ILE A 1 228 ? 17.812 -14.227 -14.578 1 96.25 228 ILE A C 1
ATOM 1753 O O . ILE A 1 228 ? 16.625 -14.531 -14.781 1 96.25 228 ILE A O 1
ATOM 1757 N N . TYR A 1 229 ? 18.109 -13.211 -13.984 1 96.12 229 TYR A N 1
ATOM 1758 C CA . TYR A 1 229 ? 17.312 -12.211 -13.289 1 96.12 229 TYR A CA 1
ATOM 1759 C C . TYR A 1 229 ? 18.047 -10.875 -13.227 1 96.12 229 TYR A C 1
ATOM 1761 O O . TYR A 1 229 ? 18.5 -10.453 -12.156 1 96.12 229 TYR A O 1
ATOM 1769 N N . ASP A 1 230 ? 18.109 -10.305 -14.43 1 95.88 230 ASP A N 1
ATOM 1770 C CA . ASP A 1 230 ? 19.047 -9.188 -14.562 1 95.88 230 ASP A CA 1
ATOM 1771 C C . ASP A 1 230 ? 18.641 -8.266 -15.711 1 95.88 230 ASP A C 1
ATOM 1773 O O . ASP A 1 230 ? 17.75 -8.586 -16.484 1 95.88 230 ASP A O 1
ATOM 1777 N N . PHE A 1 231 ? 19.281 -7.145 -15.695 1 96.81 231 PHE A N 1
ATOM 1778 C CA . PHE A 1 231 ? 19.109 -6.18 -16.766 1 96.81 231 PHE A CA 1
ATOM 1779 C C . PHE A 1 231 ? 20.078 -6.473 -17.922 1 96.81 231 PHE A C 1
ATOM 1781 O O . PHE A 1 231 ? 21.219 -6.871 -17.688 1 96.81 231 PHE A O 1
ATOM 1788 N N . PHE A 1 232 ? 19.656 -6.242 -19.094 1 97.94 232 PHE A N 1
ATOM 1789 C CA . PHE A 1 232 ? 20.453 -6.301 -20.312 1 97.94 232 PHE A CA 1
ATOM 1790 C C . PHE A 1 232 ? 20.203 -5.086 -21.203 1 97.94 232 PHE A C 1
ATOM 1792 O O . PHE A 1 232 ? 19.078 -4.598 -21.281 1 97.94 232 PHE A O 1
ATOM 1799 N N . GLU A 1 233 ? 21.219 -4.641 -21.844 1 97.69 233 GLU A N 1
ATOM 1800 C CA . GLU A 1 233 ? 21.109 -3.49 -22.734 1 97.69 233 GLU A CA 1
ATOM 1801 C C . GLU A 1 233 ? 20.938 -3.93 -24.188 1 97.69 233 GLU A C 1
ATOM 1803 O O . GLU A 1 233 ? 21.625 -4.84 -24.656 1 97.69 233 GLU A O 1
ATOM 1808 N N . THR A 1 234 ? 20 -3.33 -24.797 1 98.06 234 THR A N 1
ATOM 1809 C CA . THR A 1 234 ? 19.719 -3.648 -26.203 1 98.06 234 THR A CA 1
ATOM 1810 C C . THR A 1 234 ? 20.547 -2.76 -27.125 1 98.06 234 THR A C 1
ATOM 1812 O O . THR A 1 234 ? 21.234 -1.838 -26.672 1 98.06 234 THR A O 1
ATOM 1815 N N . ALA A 1 235 ? 20.422 -3.025 -28.438 1 97.69 235 ALA A N 1
ATOM 1816 C CA . ALA A 1 235 ? 21.188 -2.303 -29.453 1 97.69 235 ALA A CA 1
ATOM 1817 C C . ALA A 1 235 ? 20.781 -0.832 -29.484 1 97.69 235 ALA A C 1
ATOM 1819 O O . ALA A 1 235 ? 21.609 0.034 -29.781 1 97.69 235 ALA A O 1
ATOM 1820 N N . ASP A 1 236 ? 19.547 -0.522 -29.203 1 97.19 236 ASP A N 1
ATOM 1821 C CA . ASP A 1 236 ? 19.047 0.848 -29.25 1 97.19 236 ASP A CA 1
ATOM 1822 C C . ASP A 1 236 ? 19.141 1.514 -27.875 1 97.19 236 ASP A C 1
ATOM 1824 O O . ASP A 1 236 ? 18.5 2.541 -27.641 1 97.19 236 ASP A O 1
ATOM 1828 N N . GLY A 1 237 ? 19.844 0.899 -26.953 1 95.69 237 GLY A N 1
ATOM 1829 C CA . GLY A 1 237 ? 20.219 1.545 -25.703 1 95.69 237 GLY A CA 1
ATOM 1830 C C . GLY A 1 237 ? 19.172 1.406 -24.609 1 95.69 237 GLY A C 1
ATOM 1831 O O . GLY A 1 237 ? 19.234 2.092 -23.594 1 95.69 237 GLY A O 1
ATOM 1832 N N . LYS A 1 238 ? 18.188 0.556 -24.781 1 95.88 238 LYS A N 1
ATOM 1833 C CA . LYS A 1 238 ? 17.203 0.323 -23.75 1 95.88 238 LYS A CA 1
ATOM 1834 C C . LYS A 1 238 ? 17.672 -0.737 -22.766 1 95.88 238 LYS A C 1
ATOM 1836 O O . LYS A 1 238 ? 18.359 -1.685 -23.141 1 95.88 238 LYS A O 1
ATOM 1841 N N . ARG A 1 239 ? 17.406 -0.53 -21.562 1 96.62 239 ARG A N 1
ATOM 1842 C CA . ARG A 1 239 ? 17.672 -1.523 -20.531 1 96.62 239 ARG A CA 1
ATOM 1843 C C . ARG A 1 239 ? 16.438 -2.404 -20.281 1 96.62 239 ARG A C 1
ATOM 1845 O O . ARG A 1 239 ? 15.398 -1.919 -19.859 1 96.62 239 ARG A O 1
ATOM 1852 N N . ILE A 1 240 ? 16.562 -3.648 -20.531 1 97.69 240 ILE A N 1
ATOM 1853 C CA . ILE A 1 240 ? 15.461 -4.598 -20.375 1 97.69 240 ILE A CA 1
ATOM 1854 C C . ILE A 1 240 ? 15.836 -5.664 -19.359 1 97.69 240 ILE A C 1
ATOM 1856 O O . ILE A 1 240 ? 16.906 -6.273 -19.438 1 97.69 240 ILE A O 1
ATOM 1860 N N . PHE A 1 241 ? 14.969 -5.809 -18.375 1 97.75 241 PHE A N 1
ATOM 1861 C CA . PHE A 1 241 ? 15.109 -6.855 -17.375 1 97.75 241 PHE A CA 1
ATOM 1862 C C . PHE A 1 241 ? 14.516 -8.172 -17.875 1 97.75 241 PHE A C 1
ATOM 1864 O O . PHE A 1 241 ? 13.398 -8.188 -18.406 1 97.75 241 PHE A O 1
ATOM 1871 N N . ILE A 1 242 ? 15.242 -9.258 -17.703 1 97.69 242 ILE A N 1
ATOM 1872 C CA . ILE A 1 242 ? 14.773 -10.57 -18.109 1 97.69 242 ILE A CA 1
ATOM 1873 C C . ILE A 1 242 ? 14.812 -11.531 -16.922 1 97.69 242 ILE A C 1
ATOM 1875 O O . ILE A 1 242 ? 15.789 -11.555 -16.172 1 97.69 242 ILE A O 1
ATOM 1879 N N . ALA A 1 243 ? 13.734 -12.25 -16.781 1 96.81 243 ALA A N 1
ATOM 1880 C CA . ALA A 1 243 ? 13.633 -13.258 -15.734 1 96.81 243 ALA A CA 1
ATOM 1881 C C . ALA A 1 243 ? 13.336 -14.633 -16.312 1 96.81 243 ALA A C 1
ATOM 1883 O O . ALA A 1 243 ? 12.289 -14.836 -16.938 1 96.81 243 ALA A O 1
ATOM 1884 N N . ILE A 1 244 ? 14.25 -15.562 -16.125 1 96.25 244 ILE A N 1
ATOM 1885 C CA . ILE A 1 244 ? 14.047 -16.969 -16.453 1 96.25 244 ILE A CA 1
ATOM 1886 C C . ILE A 1 244 ? 13.875 -17.781 -15.18 1 96.25 244 ILE A C 1
ATOM 1888 O O . ILE A 1 244 ? 14.836 -17.984 -14.43 1 96.25 244 ILE A O 1
ATOM 1892 N N . THR A 1 245 ? 12.664 -18.328 -15.039 1 93.5 245 THR A N 1
ATOM 1893 C CA . THR A 1 245 ? 12.352 -18.844 -13.711 1 93.5 245 THR A CA 1
ATOM 1894 C C . THR A 1 245 ? 12.172 -20.359 -13.75 1 93.5 245 THR A C 1
ATOM 1896 O O . THR A 1 245 ? 11.945 -21 -12.719 1 93.5 245 THR A O 1
ATOM 1899 N N . THR A 1 246 ? 12.211 -21 -14.93 1 93.75 246 THR A N 1
ATOM 1900 C CA . THR A 1 246 ? 12.117 -22.453 -15.047 1 93.75 246 THR A CA 1
ATOM 1901 C C . THR A 1 246 ? 13.156 -22.984 -16.031 1 93.75 246 THR A C 1
ATOM 1903 O O . THR A 1 246 ? 13.633 -22.25 -16.891 1 93.75 246 THR A O 1
ATOM 1906 N N . ASP A 1 247 ? 13.445 -24.25 -15.867 1 95.62 247 ASP A N 1
ATOM 1907 C CA . ASP A 1 247 ? 14.383 -24.875 -16.797 1 95.62 247 ASP A CA 1
ATOM 1908 C C . ASP A 1 247 ? 13.797 -24.938 -18.203 1 95.62 247 ASP A C 1
ATOM 1910 O O . ASP A 1 247 ? 14.531 -24.812 -19.188 1 95.62 247 ASP A O 1
ATOM 1914 N N . ALA A 1 248 ? 12.531 -25.109 -18.297 1 94.88 248 ALA A N 1
ATOM 1915 C CA . ALA A 1 248 ? 11.883 -25.109 -19.609 1 94.88 248 ALA A CA 1
ATOM 1916 C C . ALA A 1 248 ? 12.047 -23.766 -20.297 1 94.88 248 ALA A C 1
ATOM 1918 O O . ALA A 1 248 ? 12.344 -23.703 -21.5 1 94.88 248 ALA A O 1
ATOM 1919 N N . GLN A 1 249 ? 11.859 -22.703 -19.531 1 95.12 249 GLN A N 1
ATOM 1920 C CA . GLN A 1 249 ? 12.07 -21.359 -20.078 1 95.12 249 GLN A CA 1
ATOM 1921 C C . GLN A 1 249 ? 13.516 -21.172 -20.516 1 95.12 249 GLN A C 1
ATOM 1923 O O . GLN A 1 249 ? 13.773 -20.562 -21.562 1 95.12 249 GLN A O 1
ATOM 1928 N N . TRP A 1 250 ? 14.438 -21.672 -19.703 1 96.19 250 TRP A N 1
ATOM 1929 C CA . TRP A 1 250 ? 15.852 -21.578 -20.062 1 96.19 250 TRP A CA 1
ATOM 1930 C C . TRP A 1 250 ? 16.125 -22.266 -21.391 1 96.19 250 TRP A C 1
ATOM 1932 O O . TRP A 1 250 ? 16.766 -21.688 -22.281 1 96.19 250 TRP A O 1
ATOM 1942 N N . HIS A 1 251 ? 15.664 -23.469 -21.5 1 95.69 251 HIS A N 1
ATOM 1943 C CA . HIS A 1 251 ? 15.891 -24.203 -22.734 1 95.69 251 HIS A CA 1
ATOM 1944 C C . HIS A 1 251 ? 15.375 -23.438 -23.953 1 95.69 251 HIS A C 1
ATOM 1946 O O . HIS A 1 251 ? 16.062 -23.328 -24.969 1 95.69 251 HIS A O 1
ATOM 1952 N N . ARG A 1 252 ? 14.203 -22.922 -23.828 1 95.44 252 ARG A N 1
ATOM 1953 C CA . ARG A 1 252 ? 13.617 -22.141 -24.891 1 95.44 252 ARG A CA 1
ATOM 1954 C C . ARG A 1 252 ? 14.453 -20.891 -25.172 1 95.44 252 ARG A C 1
ATOM 1956 O O . ARG A 1 252 ? 14.742 -20.578 -26.328 1 95.44 252 ARG A O 1
ATOM 1963 N N . PHE A 1 253 ? 14.82 -20.203 -24.125 1 96.75 253 PHE A N 1
ATOM 1964 C CA . PHE A 1 253 ? 15.609 -18.984 -24.219 1 96.75 253 PHE A CA 1
ATOM 1965 C C . PHE A 1 253 ? 16.953 -19.25 -24.891 1 96.75 253 PHE A C 1
ATOM 1967 O O . PHE A 1 253 ? 17.344 -18.516 -25.812 1 96.75 253 PHE A O 1
ATOM 1974 N N . CYS A 1 254 ? 17.594 -20.266 -24.422 1 96.12 254 CYS A N 1
ATOM 1975 C CA . CYS A 1 254 ? 18.906 -20.625 -24.938 1 96.12 254 CYS A CA 1
ATOM 1976 C C . CYS A 1 254 ? 18.828 -20.938 -26.438 1 96.12 254 CYS A C 1
ATOM 1978 O O . CYS A 1 254 ? 19.688 -20.5 -27.203 1 96.12 254 CYS A O 1
ATOM 1980 N N . GLU A 1 255 ? 17.812 -21.625 -26.812 1 95.12 255 GLU A N 1
ATOM 1981 C CA . GLU A 1 255 ? 17.625 -21.984 -28.219 1 95.12 255 GLU A CA 1
ATOM 1982 C C . GLU A 1 255 ? 17.312 -20.75 -29.062 1 95.12 255 GLU A C 1
ATOM 1984 O O . GLU A 1 255 ? 17.875 -20.578 -30.156 1 95.12 255 GLU A O 1
ATOM 1989 N N . LEU A 1 256 ? 16.406 -19.969 -28.562 1 94.75 256 LEU A N 1
ATOM 1990 C CA . LEU A 1 256 ? 15.992 -18.766 -29.266 1 94.75 256 LEU A CA 1
ATOM 1991 C C . LEU A 1 256 ? 17.188 -17.875 -29.578 1 94.75 256 LEU A C 1
ATOM 1993 O O . LEU A 1 256 ? 17.266 -17.281 -30.656 1 94.75 256 LEU A O 1
ATOM 1997 N N . PHE A 1 257 ? 18.078 -17.844 -28.703 1 94.88 257 PHE A N 1
ATOM 1998 C CA . PHE A 1 257 ? 19.188 -16.891 -28.844 1 94.88 257 PHE A CA 1
ATOM 1999 C C . PHE A 1 257 ? 20.469 -17.609 -29.234 1 94.88 257 PHE A C 1
ATOM 2001 O O . PHE A 1 257 ? 21.531 -17 -29.297 1 94.88 257 PHE A O 1
ATOM 2008 N N . LYS A 1 258 ? 20.422 -18.891 -29.438 1 93.31 258 LYS A N 1
ATOM 2009 C CA . LYS A 1 258 ? 21.5 -19.734 -29.953 1 93.31 258 LYS A CA 1
ATOM 2010 C C . LYS A 1 258 ? 22.766 -19.547 -29.141 1 93.31 258 LYS A C 1
ATOM 2012 O O . LYS A 1 258 ? 23.844 -19.281 -29.703 1 93.31 258 LYS A O 1
ATOM 2017 N N . LEU A 1 259 ? 22.578 -19.641 -27.906 1 94.88 259 LEU A N 1
ATOM 2018 C CA . LEU A 1 259 ? 23.75 -19.547 -27.047 1 94.88 259 LEU A CA 1
ATOM 2019 C C . LEU A 1 259 ? 24.625 -20.797 -27.172 1 94.88 259 LEU A C 1
ATOM 2021 O O . LEU A 1 259 ? 24.109 -21.906 -27.297 1 94.88 259 LEU A O 1
ATOM 2025 N N . PRO A 1 260 ? 25.922 -20.672 -27.062 1 92.88 260 PRO A N 1
ATOM 2026 C CA . PRO A 1 260 ? 26.828 -21.797 -27.281 1 92.88 260 PRO A CA 1
ATOM 2027 C C . PRO A 1 260 ? 26.734 -22.859 -26.188 1 92.88 260 PRO A C 1
ATOM 2029 O O . PRO A 1 260 ? 27.219 -23.984 -26.359 1 92.88 260 PRO A O 1
ATOM 2032 N N . ILE A 1 261 ? 26.078 -22.562 -25.125 1 94.06 261 ILE A N 1
ATOM 2033 C CA . ILE A 1 261 ? 26.094 -23.453 -23.953 1 94.06 261 ILE A CA 1
ATOM 2034 C C . ILE A 1 261 ? 24.75 -24.188 -23.844 1 94.06 261 ILE A C 1
ATOM 2036 O O . ILE A 1 261 ? 24.453 -24.812 -22.828 1 94.06 261 ILE A O 1
ATOM 2040 N N . CYS A 1 262 ? 23.875 -24.172 -24.812 1 92.88 262 CYS A N 1
ATOM 2041 C CA . CYS A 1 262 ? 22.516 -24.688 -24.734 1 92.88 262 CYS A CA 1
ATOM 2042 C C . CYS A 1 262 ? 22.5 -26.188 -24.438 1 92.88 262 CYS A C 1
ATOM 2044 O O . CYS A 1 262 ? 21.641 -26.672 -23.719 1 92.88 262 CYS A O 1
ATOM 2046 N N . GLU A 1 263 ? 23.484 -26.859 -24.875 1 90.81 263 GLU A N 1
ATOM 2047 C CA . GLU A 1 263 ? 23.516 -28.312 -24.703 1 90.81 263 GLU A CA 1
ATOM 2048 C C . GLU A 1 263 ? 24.422 -28.719 -23.562 1 90.81 263 GLU A C 1
ATOM 2050 O O . GLU A 1 263 ? 24.562 -29.906 -23.266 1 90.81 263 GLU A O 1
ATOM 2055 N N . SER A 1 264 ? 24.969 -27.781 -22.922 1 94.19 264 SER A N 1
ATOM 2056 C CA . SER A 1 264 ? 25.891 -28.094 -21.844 1 94.19 264 SER A CA 1
ATOM 2057 C C . SER A 1 264 ? 25.156 -28.547 -20.594 1 94.19 264 SER A C 1
ATOM 2059 O O . SER A 1 264 ? 24.297 -27.828 -20.078 1 94.19 264 SER A O 1
ATOM 2061 N N . PRO A 1 265 ? 25.5 -29.672 -20.047 1 93.69 265 PRO A N 1
ATOM 2062 C CA . PRO A 1 265 ? 24.891 -30.125 -18.781 1 93.69 265 PRO A CA 1
ATOM 2063 C C . PRO A 1 265 ? 25.188 -29.172 -17.625 1 93.69 265 PRO A C 1
ATOM 2065 O O . PRO A 1 265 ? 24.438 -29.141 -16.641 1 93.69 265 PRO A O 1
ATOM 2068 N N . ASP A 1 266 ? 26.219 -28.359 -17.828 1 94.62 266 ASP A N 1
ATOM 2069 C CA . ASP A 1 266 ? 26.656 -27.453 -16.766 1 94.62 266 ASP A CA 1
ATOM 2070 C C . ASP A 1 266 ? 25.641 -26.328 -16.562 1 94.62 266 ASP A C 1
ATOM 2072 O O . ASP A 1 266 ? 25.688 -25.625 -15.555 1 94.62 266 ASP A O 1
ATOM 2076 N N . TYR A 1 267 ? 24.703 -26.25 -17.453 1 96.62 267 TYR A N 1
ATOM 2077 C CA . TYR A 1 267 ? 23.719 -25.156 -17.359 1 96.62 267 TYR A CA 1
ATOM 2078 C C . TYR A 1 267 ? 22.297 -25.703 -17.375 1 96.62 267 TYR A C 1
ATOM 2080 O O . TYR A 1 267 ? 21.344 -24.969 -17.656 1 96.62 267 TYR A O 1
ATOM 2088 N N . SER A 1 268 ? 22.141 -26.953 -17.094 1 94.44 268 SER A N 1
ATOM 2089 C CA . SER A 1 268 ? 20.859 -27.625 -17.312 1 94.44 268 SER A CA 1
ATOM 2090 C C . SER A 1 268 ? 19.859 -27.281 -16.219 1 94.44 268 SER A C 1
ATOM 2092 O O . SER A 1 268 ? 18.656 -27.312 -16.438 1 94.44 268 SER A O 1
ATOM 2094 N N . THR A 1 269 ? 20.359 -26.969 -15.016 1 96.06 269 THR A N 1
ATOM 2095 C CA . THR A 1 269 ? 19.484 -26.594 -13.914 1 96.06 269 THR A CA 1
ATOM 2096 C C . THR A 1 269 ? 19.719 -25.156 -13.492 1 96.06 269 THR A C 1
ATOM 2098 O O . THR A 1 269 ? 20.797 -24.594 -13.734 1 96.06 269 THR A O 1
ATOM 2101 N N . ASN A 1 270 ? 18.688 -24.562 -12.922 1 95.94 270 ASN A N 1
ATOM 2102 C CA . ASN A 1 270 ? 18.859 -23.203 -12.43 1 95.94 270 ASN A CA 1
ATOM 2103 C C . ASN A 1 270 ? 20.031 -23.094 -11.461 1 95.94 270 ASN A C 1
ATOM 2105 O O . ASN A 1 270 ? 20.797 -22.141 -11.523 1 95.94 270 ASN A O 1
ATOM 2109 N N . GLU A 1 271 ? 20.156 -24.062 -10.609 1 94.81 271 GLU A N 1
ATOM 2110 C CA . GLU A 1 271 ? 21.234 -24.047 -9.625 1 94.81 271 GLU A CA 1
ATOM 2111 C C . GLU A 1 271 ? 22.609 -24.047 -10.312 1 94.81 271 GLU A C 1
ATOM 2113 O O . GLU A 1 271 ? 23.5 -23.297 -9.93 1 94.81 271 GLU A O 1
ATOM 2118 N N . ALA A 1 272 ? 22.703 -24.906 -11.273 1 95.94 272 ALA A N 1
ATOM 2119 C CA . ALA A 1 272 ? 23.953 -24.984 -12.023 1 95.94 272 ALA A CA 1
ATOM 2120 C C . ALA A 1 272 ? 24.25 -23.672 -12.734 1 95.94 272 ALA A C 1
ATOM 2122 O O . ALA A 1 272 ? 25.391 -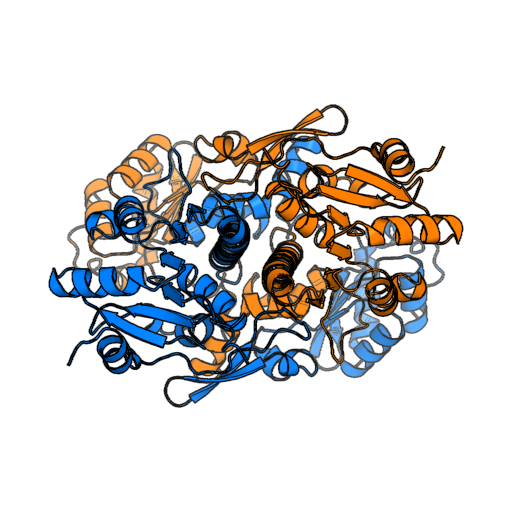23.203 -12.727 1 95.94 272 ALA A O 1
ATOM 2123 N N . ARG A 1 273 ? 23.234 -23.109 -13.297 1 97.12 273 ARG A N 1
ATOM 2124 C CA . ARG A 1 273 ? 23.375 -21.828 -13.977 1 97.12 273 ARG A CA 1
ATOM 2125 C C . ARG A 1 273 ? 23.734 -20.719 -12.992 1 97.12 273 ARG A C 1
ATOM 2127 O O . ARG A 1 273 ? 24.578 -19.875 -13.281 1 97.12 273 ARG A O 1
ATOM 2134 N N . TYR A 1 274 ? 23.078 -20.766 -11.883 1 95.62 274 TYR A N 1
ATOM 2135 C CA . TYR A 1 274 ? 23.297 -19.75 -10.859 1 95.62 274 TYR A CA 1
ATOM 2136 C C . TYR A 1 274 ? 24.766 -19.734 -10.414 1 95.62 274 TYR A C 1
ATOM 2138 O O . TYR A 1 274 ? 25.359 -18.672 -10.25 1 95.62 274 TYR A O 1
ATOM 2146 N N . GLN A 1 275 ? 25.375 -20.891 -10.281 1 95.19 275 GLN A N 1
ATOM 2147 C CA . GLN A 1 275 ? 26.766 -21.031 -9.859 1 95.19 275 GLN A CA 1
ATOM 2148 C C . GLN A 1 275 ? 27.719 -20.5 -10.93 1 95.19 275 GLN A C 1
ATOM 2150 O O . GLN A 1 275 ? 28.859 -20.172 -10.633 1 95.19 275 GLN A O 1
ATOM 2155 N N . ARG A 1 276 ? 27.234 -20.406 -12.07 1 96.25 276 ARG A N 1
ATOM 2156 C CA . ARG A 1 276 ? 28.078 -20 -13.188 1 96.25 276 ARG A CA 1
ATOM 2157 C C . ARG A 1 276 ? 27.625 -18.672 -13.773 1 96.25 276 ARG A C 1
ATOM 2159 O O . ARG A 1 276 ? 27.781 -18.422 -14.969 1 96.25 276 ARG A O 1
ATOM 2166 N N . ARG A 1 277 ? 27 -17.875 -13.047 1 96 277 ARG A N 1
ATOM 2167 C CA . ARG A 1 277 ? 26.422 -16.625 -13.492 1 96 277 ARG A CA 1
ATOM 2168 C C . ARG A 1 277 ? 27.484 -15.711 -14.094 1 96 277 ARG A C 1
ATOM 2170 O O . ARG A 1 277 ? 27.219 -14.984 -15.055 1 96 277 ARG A O 1
ATOM 2177 N N . SER A 1 278 ? 28.672 -15.75 -13.492 1 96.12 278 SER A N 1
ATOM 2178 C CA . SER A 1 278 ? 29.75 -14.875 -13.953 1 96.12 278 SER A CA 1
ATOM 2179 C C . SER A 1 278 ? 30.109 -15.148 -15.414 1 96.12 278 SER A C 1
ATOM 2181 O O . SER A 1 278 ? 30.531 -14.25 -16.125 1 96.12 278 SER A O 1
ATOM 2183 N N . GLU A 1 279 ? 29.891 -16.359 -15.852 1 96.19 279 GLU A N 1
ATOM 2184 C CA . GLU A 1 279 ? 30.141 -16.734 -17.234 1 96.19 279 GLU A CA 1
ATOM 2185 C C . GLU A 1 279 ? 28.875 -16.578 -18.078 1 96.19 279 GLU A C 1
ATOM 2187 O O . GLU A 1 279 ? 28.938 -16.172 -19.234 1 96.19 279 GLU A O 1
ATOM 2192 N N . LEU A 1 280 ? 27.781 -16.875 -17.484 1 97.38 280 LEU A N 1
ATOM 2193 C CA . LEU A 1 280 ? 26.516 -16.953 -18.188 1 97.38 280 LEU A CA 1
ATOM 2194 C C . LEU A 1 280 ? 26.016 -15.57 -18.578 1 97.38 280 LEU A C 1
ATOM 2196 O O . LEU A 1 280 ? 25.641 -15.344 -19.734 1 97.38 280 LEU A O 1
ATOM 2200 N N . ILE A 1 281 ? 26.031 -14.609 -17.703 1 97.5 281 ILE A N 1
ATOM 2201 C CA . ILE A 1 281 ? 25.406 -13.305 -17.875 1 97.5 281 ILE A CA 1
ATOM 2202 C C . ILE A 1 281 ? 26.094 -12.547 -19.016 1 97.5 281 ILE A C 1
ATOM 2204 O O . ILE A 1 281 ? 25.422 -11.977 -19.875 1 97.5 281 ILE A O 1
ATOM 2208 N N . PRO A 1 282 ? 27.453 -12.594 -19.078 1 97.19 282 PRO A N 1
ATOM 2209 C CA . PRO A 1 282 ? 28.078 -11.93 -20.219 1 97.19 282 PRO A CA 1
ATOM 2210 C C . PRO A 1 282 ? 27.688 -12.539 -21.562 1 97.19 282 PRO A C 1
ATOM 2212 O O . PRO A 1 282 ? 27.547 -11.828 -22.547 1 97.19 282 PRO A O 1
ATOM 2215 N N . MET A 1 283 ? 27.5 -13.828 -21.625 1 96.62 283 MET A N 1
ATOM 2216 C CA . MET A 1 283 ? 27.078 -14.484 -22.859 1 96.62 283 MET A CA 1
ATOM 2217 C C . MET A 1 283 ? 25.688 -14.016 -23.266 1 96.62 283 MET A C 1
ATOM 2219 O O . MET A 1 283 ? 25.438 -13.711 -24.438 1 96.62 283 MET A O 1
ATOM 2223 N N . VAL A 1 284 ? 24.797 -13.961 -22.297 1 97.75 284 VAL A N 1
ATOM 2224 C CA . VAL A 1 284 ? 23.438 -13.492 -22.547 1 97.75 284 VAL A CA 1
ATOM 2225 C C . VAL A 1 284 ? 23.469 -12.031 -22.984 1 97.75 284 VAL A C 1
ATOM 2227 O O . VAL A 1 284 ? 22.781 -11.656 -23.938 1 97.75 284 VAL A O 1
ATOM 2230 N N . ALA A 1 285 ? 24.281 -11.25 -22.297 1 97.94 285 ALA A N 1
ATOM 2231 C CA . ALA A 1 285 ? 24.391 -9.82 -22.609 1 97.94 285 ALA A CA 1
ATOM 2232 C C . ALA A 1 285 ? 24.844 -9.602 -24.047 1 97.94 285 ALA A C 1
ATOM 2234 O O . ALA A 1 285 ? 24.328 -8.719 -24.734 1 97.94 285 ALA A O 1
ATOM 2235 N N . GLU A 1 286 ? 25.781 -10.367 -24.453 1 96.94 286 GLU A N 1
ATOM 2236 C CA . GLU A 1 286 ? 26.312 -10.25 -25.812 1 96.94 286 GLU A CA 1
ATOM 2237 C C . GLU A 1 286 ? 25.219 -10.562 -26.844 1 96.94 286 GLU A C 1
ATOM 2239 O O . GLU A 1 286 ? 25.125 -9.883 -27.875 1 96.94 286 GLU A O 1
ATOM 2244 N N . ALA A 1 287 ? 24.469 -11.547 -26.578 1 96.5 287 ALA A N 1
ATOM 2245 C CA . ALA A 1 287 ? 23.391 -11.914 -27.484 1 96.5 287 ALA A CA 1
ATOM 2246 C C . ALA A 1 287 ? 22.328 -10.82 -27.547 1 96.5 287 ALA A C 1
ATOM 2248 O O . ALA A 1 287 ? 21.828 -10.492 -28.625 1 96.5 287 ALA A O 1
ATOM 2249 N N . ILE A 1 288 ? 22 -10.219 -26.406 1 97.38 288 ILE A N 1
ATOM 2250 C CA . ILE A 1 288 ? 20.906 -9.258 -26.312 1 97.38 288 ILE A CA 1
ATOM 2251 C C . ILE A 1 288 ? 21.344 -7.918 -26.891 1 97.38 288 ILE A C 1
ATOM 2253 O O . ILE A 1 288 ? 20.531 -7.211 -27.516 1 97.38 288 ILE A O 1
ATOM 2257 N N . ARG A 1 289 ? 22.609 -7.582 -26.766 1 97.12 289 ARG A N 1
ATOM 2258 C CA . ARG A 1 289 ? 23.125 -6.285 -27.188 1 97.12 289 ARG A CA 1
ATOM 2259 C C . ARG A 1 289 ? 23 -6.105 -28.703 1 97.12 289 ARG A C 1
ATOM 2261 O O . ARG A 1 289 ? 23.062 -4.98 -29.203 1 97.12 289 ARG A O 1
ATOM 2268 N N . ARG A 1 290 ? 22.734 -7.164 -29.406 1 95.5 290 ARG A N 1
ATOM 2269 C CA . ARG A 1 290 ? 22.656 -7.129 -30.859 1 95.5 290 ARG A CA 1
ATOM 2270 C C . ARG A 1 290 ? 21.219 -6.898 -31.312 1 95.5 290 ARG A C 1
ATOM 2272 O O . ARG A 1 290 ? 20.969 -6.625 -32.5 1 95.5 290 ARG A O 1
ATOM 2279 N N . LEU A 1 291 ? 20.312 -6.945 -30.438 1 97.06 291 LEU A N 1
ATOM 2280 C CA . LEU A 1 291 ? 18.906 -6.855 -30.781 1 97.06 291 LEU A CA 1
ATOM 2281 C C . LEU A 1 291 ? 18.328 -5.492 -30.391 1 97.06 291 LEU A C 1
ATOM 2283 O O . LEU A 1 291 ? 18.719 -4.922 -29.375 1 97.06 291 LEU A O 1
ATOM 2287 N N . ARG A 1 292 ? 17.453 -5.016 -31.266 1 97.12 292 ARG A N 1
ATOM 2288 C CA . ARG A 1 292 ? 16.672 -3.854 -30.859 1 97.12 292 ARG A CA 1
ATOM 2289 C C . ARG A 1 292 ? 15.633 -4.23 -29.812 1 97.12 292 ARG A C 1
ATOM 2291 O O . ARG A 1 292 ? 15.18 -5.375 -29.75 1 97.12 292 ARG A O 1
ATOM 2298 N N . SER A 1 293 ? 15.273 -3.283 -29.016 1 97.31 293 SER A N 1
ATOM 2299 C CA . SER A 1 293 ? 14.383 -3.541 -27.891 1 97.31 293 SER A CA 1
ATOM 2300 C C . SER A 1 293 ? 13.047 -4.109 -28.375 1 97.31 293 SER A C 1
ATOM 2302 O O . SER A 1 293 ? 12.5 -5.02 -27.75 1 97.31 293 SER A O 1
ATOM 2304 N N . ASP A 1 294 ? 12.469 -3.578 -29.438 1 96.56 294 ASP A N 1
ATOM 2305 C CA . ASP A 1 294 ? 11.18 -4.043 -29.938 1 96.56 294 ASP A CA 1
ATOM 2306 C C . ASP A 1 294 ? 11.258 -5.504 -30.375 1 96.56 294 ASP A C 1
ATOM 2308 O O . ASP A 1 294 ? 10.336 -6.281 -30.125 1 96.56 294 ASP A O 1
ATOM 2312 N N . GLU A 1 295 ? 12.336 -5.883 -31 1 97.12 295 GLU A N 1
ATOM 2313 C CA . GLU A 1 295 ? 12.555 -7.262 -31.422 1 97.12 295 GLU A CA 1
ATOM 2314 C C . GLU A 1 295 ? 12.68 -8.195 -30.219 1 97.12 295 GLU A C 1
ATOM 2316 O O . GLU A 1 295 ? 12.07 -9.266 -30.188 1 97.12 295 GLU A O 1
ATOM 2321 N N . LEU A 1 296 ? 13.5 -7.758 -29.328 1 97.62 296 LEU A N 1
ATOM 2322 C CA . LEU A 1 296 ? 13.703 -8.547 -28.125 1 97.62 296 LEU A CA 1
ATOM 2323 C C . LEU A 1 296 ? 12.383 -8.766 -27.391 1 97.62 296 LEU A C 1
ATOM 2325 O O . LEU A 1 296 ? 12.047 -9.898 -27.031 1 97.62 296 LEU A O 1
ATOM 2329 N N . ILE A 1 297 ? 11.617 -7.715 -27.203 1 95.94 297 ILE A N 1
ATOM 2330 C CA . ILE A 1 297 ? 10.352 -7.762 -26.484 1 95.94 297 ILE A CA 1
ATOM 2331 C C . ILE A 1 297 ? 9.383 -8.703 -27.219 1 95.94 297 ILE A C 1
ATOM 2333 O O . ILE A 1 297 ? 8.719 -9.523 -26.578 1 95.94 297 ILE A O 1
ATOM 2337 N N . HIS A 1 298 ? 9.359 -8.57 -28.469 1 95.69 298 HIS A N 1
ATOM 2338 C CA . HIS A 1 298 ? 8.492 -9.43 -29.266 1 95.69 298 HIS A CA 1
ATOM 2339 C C . HIS A 1 298 ? 8.82 -10.898 -29.047 1 95.69 298 HIS A C 1
ATOM 2341 O O . HIS A 1 298 ? 7.926 -11.719 -28.828 1 95.69 298 HIS A O 1
ATOM 2347 N N . VAL A 1 299 ? 10.086 -11.227 -29.094 1 95.38 299 VAL A N 1
ATOM 2348 C CA . VAL A 1 299 ? 10.547 -12.609 -28.938 1 95.38 299 VAL A CA 1
ATOM 2349 C C . VAL A 1 299 ? 10.219 -13.109 -27.531 1 95.38 299 VAL A C 1
ATOM 2351 O O . VAL A 1 299 ? 9.711 -14.219 -27.359 1 95.38 299 VAL A O 1
ATOM 2354 N N . LEU A 1 300 ? 10.523 -12.328 -26.516 1 95.56 300 LEU A N 1
ATOM 2355 C CA . LEU A 1 300 ? 10.266 -12.727 -25.141 1 95.56 300 LEU A CA 1
ATOM 2356 C C . LEU A 1 300 ? 8.773 -12.945 -24.906 1 95.56 300 LEU A C 1
ATOM 2358 O O . LEU A 1 300 ? 8.375 -13.953 -24.328 1 95.56 300 LEU A O 1
ATOM 2362 N N . ARG A 1 301 ? 7.988 -12.039 -25.391 1 92.75 301 ARG A N 1
ATOM 2363 C CA . ARG A 1 301 ? 6.543 -12.117 -25.219 1 92.75 301 ARG A CA 1
ATOM 2364 C C . ARG A 1 301 ? 5.977 -13.367 -25.891 1 92.75 301 ARG A C 1
ATOM 2366 O O . ARG A 1 301 ? 5.191 -14.094 -25.281 1 92.75 301 ARG A O 1
ATOM 2373 N N . GLN A 1 302 ? 6.34 -13.641 -27.062 1 92.62 302 GLN A N 1
ATOM 2374 C CA . GLN A 1 302 ? 5.836 -14.773 -27.844 1 92.62 302 GLN A CA 1
ATOM 2375 C C . GLN A 1 302 ? 6.203 -16.094 -27.188 1 92.62 302 GLN A C 1
ATOM 2377 O O . GLN A 1 302 ? 5.562 -17.125 -27.438 1 92.62 302 GLN A O 1
ATOM 2382 N N . ASN A 1 303 ? 7.203 -16.031 -26.406 1 93.19 303 ASN A N 1
ATOM 2383 C CA . ASN A 1 303 ? 7.684 -17.297 -25.828 1 93.19 303 ASN A CA 1
ATOM 2384 C C . ASN A 1 303 ? 7.406 -17.359 -24.328 1 93.19 303 ASN A C 1
ATOM 2386 O O . ASN A 1 303 ? 7.973 -18.203 -23.625 1 93.19 303 ASN A O 1
ATOM 2390 N N . GLY A 1 304 ? 6.648 -16.484 -23.812 1 90.62 304 GLY A N 1
ATOM 2391 C CA . GLY A 1 304 ? 6.191 -16.547 -22.438 1 90.62 304 GLY A CA 1
ATOM 2392 C C . GLY A 1 304 ? 7.293 -16.281 -21.422 1 90.62 304 GLY A C 1
ATOM 2393 O O . GLY A 1 304 ? 7.285 -16.844 -20.328 1 90.62 304 GLY A O 1
ATOM 2394 N N . ILE A 1 305 ? 8.32 -15.531 -21.828 1 94.44 305 ILE A N 1
ATOM 2395 C CA . ILE A 1 305 ? 9.422 -15.172 -20.938 1 94.44 305 ILE A CA 1
ATOM 2396 C C . ILE A 1 305 ? 9.156 -13.805 -20.312 1 94.44 305 ILE A C 1
ATOM 2398 O O . ILE A 1 305 ? 8.828 -12.852 -21.016 1 94.44 305 ILE A O 1
ATOM 2402 N N . SER A 1 306 ? 9.258 -13.727 -18.969 1 94.88 306 SER A N 1
ATOM 2403 C CA . SER A 1 306 ? 9 -12.492 -18.25 1 94.88 306 SER A CA 1
ATOM 2404 C C . SER A 1 306 ? 10.086 -11.453 -18.516 1 94.88 306 SER A C 1
ATOM 2406 O O . SER A 1 306 ? 11.273 -11.789 -18.562 1 94.88 306 SER A O 1
ATOM 2408 N N . TYR A 1 307 ? 9.656 -10.266 -18.719 1 96.56 307 TYR A N 1
ATOM 2409 C CA . TYR A 1 307 ? 10.57 -9.156 -18.969 1 96.56 307 TYR A CA 1
ATOM 2410 C C . TYR A 1 307 ? 9.977 -7.844 -18.469 1 96.56 307 TYR A C 1
ATOM 2412 O O . TYR A 1 307 ? 8.797 -7.785 -18.109 1 96.56 307 TYR A O 1
ATOM 2420 N N . ALA A 1 308 ? 10.82 -6.828 -18.391 1 97.38 308 ALA A N 1
ATOM 2421 C CA . ALA A 1 308 ? 10.375 -5.477 -18.062 1 97.38 308 ALA A CA 1
ATOM 2422 C C . ALA A 1 308 ? 11.328 -4.43 -18.641 1 97.38 308 ALA A C 1
ATOM 2424 O O . ALA A 1 308 ? 12.547 -4.562 -18.531 1 97.38 308 ALA A O 1
ATOM 2425 N N . VAL A 1 309 ? 10.75 -3.461 -19.266 1 96.06 309 VAL A N 1
ATOM 2426 C CA . VAL A 1 309 ? 11.523 -2.305 -19.703 1 96.06 309 VAL A CA 1
ATOM 2427 C C . VAL A 1 309 ? 11.727 -1.354 -18.516 1 96.06 309 VAL A C 1
ATOM 2429 O O . VAL A 1 309 ? 10.781 -1.047 -17.797 1 96.06 309 VAL A O 1
ATOM 2432 N N . LEU A 1 310 ? 12.969 -0.939 -18.297 1 97.25 310 LEU A N 1
ATOM 2433 C CA . LEU A 1 310 ? 13.188 0.04 -17.234 1 97.25 310 LEU A CA 1
ATOM 2434 C C . LEU A 1 310 ? 12.523 1.369 -17.578 1 97.25 310 LEU A C 1
ATOM 2436 O O . LEU A 1 310 ? 12.93 2.047 -18.531 1 97.25 310 LEU A O 1
ATOM 2440 N N . ASN A 1 311 ? 11.508 1.721 -16.781 1 97.44 311 ASN A N 1
ATOM 2441 C CA . ASN A 1 311 ? 10.742 2.943 -17 1 97.44 311 ASN A CA 1
ATOM 2442 C C . ASN A 1 311 ? 10.812 3.875 -15.797 1 97.44 311 ASN A C 1
ATOM 2444 O O . ASN A 1 311 ? 11.086 3.43 -14.68 1 97.44 311 ASN A O 1
ATOM 2448 N N . THR A 1 312 ? 10.664 5.188 -16.109 1 98.12 312 THR A N 1
ATOM 2449 C CA . THR A 1 312 ? 10.211 6.121 -15.078 1 98.12 312 THR A CA 1
ATOM 2450 C C . THR A 1 312 ? 8.688 6.117 -14.969 1 98.12 312 THR A C 1
ATOM 2452 O O . THR A 1 312 ? 8 5.648 -15.883 1 98.12 312 THR A O 1
ATOM 2455 N N . PRO A 1 313 ? 8.148 6.648 -13.859 1 98.5 313 PRO A N 1
ATOM 2456 C CA . PRO A 1 313 ? 6.691 6.688 -13.758 1 98.5 313 PRO A CA 1
ATOM 2457 C C . PRO A 1 313 ? 6.039 7.457 -14.898 1 98.5 313 PRO A C 1
ATOM 2459 O O . PRO A 1 313 ? 4.973 7.07 -15.383 1 98.5 313 PRO A O 1
ATOM 2462 N N . TRP A 1 314 ? 6.645 8.5 -15.359 1 98.5 314 TRP A N 1
ATOM 2463 C CA . TRP A 1 314 ? 6.004 9.344 -16.359 1 98.5 314 TRP A CA 1
ATOM 2464 C C . TRP A 1 314 ? 6.18 8.766 -17.766 1 98.5 314 TRP A C 1
ATOM 2466 O O . TRP A 1 314 ? 5.531 9.211 -18.703 1 98.5 314 TRP A O 1
ATOM 2476 N N . ASP A 1 315 ? 7.023 7.73 -17.969 1 98.06 315 ASP A N 1
ATOM 2477 C CA . ASP A 1 315 ? 7.051 6.992 -19.234 1 98.06 315 ASP A CA 1
ATOM 2478 C C . ASP A 1 315 ? 5.711 6.312 -19.5 1 98.06 315 ASP A C 1
ATOM 2480 O O . ASP A 1 315 ? 5.371 6.023 -20.641 1 98.06 315 ASP A O 1
ATOM 2484 N N . LEU A 1 316 ? 4.926 6.113 -18.484 1 98.5 316 LEU A N 1
ATOM 2485 C CA . LEU A 1 316 ? 3.643 5.426 -18.578 1 98.5 316 LEU A CA 1
ATOM 2486 C C . LEU A 1 316 ? 2.623 6.273 -19.328 1 98.5 316 LEU A C 1
ATOM 2488 O O . LEU A 1 316 ? 1.617 5.75 -19.828 1 98.5 316 LEU A O 1
ATOM 2492 N N . LEU A 1 317 ? 2.857 7.574 -19.375 1 98.5 317 LEU A N 1
ATOM 2493 C CA . LEU A 1 317 ? 1.967 8.484 -20.094 1 98.5 317 LEU A CA 1
ATOM 2494 C C . LEU A 1 317 ? 1.835 8.07 -21.562 1 98.5 317 LEU A C 1
ATOM 2496 O O . LEU A 1 317 ? 0.797 8.305 -22.188 1 98.5 317 LEU A O 1
ATOM 2500 N N . ASN A 1 318 ? 2.838 7.379 -22.062 1 96.62 318 ASN A N 1
ATOM 2501 C CA . ASN A 1 318 ? 2.855 7.004 -23.484 1 96.62 318 ASN A CA 1
ATOM 2502 C C . ASN A 1 318 ? 2.857 5.488 -23.656 1 96.62 318 ASN A C 1
ATOM 2504 O O . ASN A 1 318 ? 3.006 4.992 -24.781 1 96.62 318 ASN A O 1
ATOM 2508 N N . ASP A 1 319 ? 2.766 4.746 -22.609 1 96.94 319 ASP A N 1
ATOM 2509 C CA . ASP A 1 319 ? 2.713 3.289 -22.656 1 96.94 319 ASP A CA 1
ATOM 2510 C C . ASP A 1 319 ? 1.374 2.807 -23.219 1 96.94 319 ASP A C 1
ATOM 2512 O O . ASP A 1 319 ? 0.316 3.281 -22.797 1 96.94 319 ASP A O 1
ATOM 2516 N N . PRO A 1 320 ? 1.366 1.861 -24.109 1 95.81 320 PRO A N 1
ATOM 2517 C CA . PRO A 1 320 ? 0.135 1.456 -24.797 1 95.81 320 PRO A CA 1
ATOM 2518 C C . PRO A 1 320 ? -0.884 0.825 -23.844 1 95.81 320 PRO A C 1
ATOM 2520 O O . PRO A 1 320 ? -2.086 0.855 -24.125 1 95.81 320 PRO A O 1
ATOM 2523 N N . HIS A 1 321 ? -0.48 0.26 -22.781 1 97.38 321 HIS A N 1
ATOM 2524 C CA . HIS A 1 321 ? -1.373 -0.346 -21.797 1 97.38 321 HIS A CA 1
ATOM 2525 C C . HIS A 1 321 ? -1.732 0.643 -20.688 1 97.38 321 HIS A C 1
ATOM 2527 O O . HIS A 1 321 ? -2.912 0.876 -20.422 1 97.38 321 HIS A O 1
ATOM 2533 N N . ALA A 1 322 ? -0.774 1.377 -20.156 1 97.88 322 ALA A N 1
ATOM 2534 C CA . ALA A 1 322 ? -0.942 2.25 -19 1 97.88 322 ALA A CA 1
ATOM 2535 C C . ALA A 1 322 ? -1.803 3.461 -19.344 1 97.88 322 ALA A C 1
ATOM 2537 O O . ALA A 1 322 ? -2.629 3.895 -18.547 1 97.88 322 ALA A O 1
ATOM 2538 N N . SER A 1 323 ? -1.593 3.986 -20.531 1 97.06 323 SER A N 1
ATOM 2539 C CA . SER A 1 323 ? -2.256 5.227 -20.922 1 97.06 323 SER A CA 1
ATOM 2540 C C . SER A 1 323 ? -3.771 5.055 -20.953 1 97.06 323 SER A C 1
ATOM 2542 O O . SER A 1 323 ? -4.512 6.039 -20.891 1 97.06 323 SER A O 1
ATOM 2544 N N . LYS A 1 324 ? -4.27 3.793 -21 1 95.94 324 LYS A N 1
ATOM 2545 C CA . LYS A 1 324 ? -5.699 3.508 -21.047 1 95.94 324 LYS A CA 1
ATOM 2546 C C . LYS A 1 324 ? -6.312 3.588 -19.641 1 95.94 324 LYS A C 1
ATOM 2548 O O . LYS A 1 324 ? -7.535 3.6 -19.5 1 95.94 324 LYS A O 1
ATOM 2553 N N . LYS A 1 325 ? -5.465 3.658 -18.641 1 96.88 325 LYS A N 1
ATOM 2554 C CA . LYS A 1 325 ? -5.914 3.693 -17.25 1 96.88 325 LYS A CA 1
ATOM 2555 C C . LYS A 1 325 ? -5.688 5.07 -16.641 1 96.88 325 LYS A C 1
ATOM 2557 O O . LYS A 1 325 ? -5.57 5.199 -15.414 1 96.88 325 LYS A O 1
ATOM 2562 N N . LEU A 1 326 ? -5.484 6.102 -17.469 1 97.69 326 LEU A N 1
ATOM 2563 C CA . LEU A 1 326 ? -5.312 7.488 -17.047 1 97.69 326 LEU A CA 1
ATOM 2564 C C . LEU A 1 326 ? -6.523 8.328 -17.453 1 97.69 326 LEU A C 1
ATOM 2566 O O . LEU A 1 326 ? -7.191 8.031 -18.438 1 97.69 326 LEU A O 1
ATOM 2570 N N . ILE A 1 327 ? -6.816 9.297 -16.672 1 97.56 327 ILE A N 1
ATOM 2571 C CA . ILE A 1 327 ? -7.82 10.297 -17.031 1 97.56 327 ILE A CA 1
ATOM 2572 C C . ILE A 1 327 ? -7.172 11.672 -17.125 1 97.56 327 ILE A C 1
ATOM 2574 O O . ILE A 1 327 ? -6.148 11.93 -16.484 1 97.56 327 ILE A O 1
ATOM 2578 N N . SER A 1 328 ? -7.738 12.516 -17.875 1 97.5 328 SER A N 1
ATOM 2579 C CA . SER A 1 328 ? -7.266 13.891 -18.031 1 97.5 328 SER A CA 1
ATOM 2580 C C . SER A 1 328 ? -8.016 14.844 -17.109 1 97.5 328 SER A C 1
ATOM 2582 O O . SER A 1 328 ? -9.242 14.844 -17.078 1 97.5 328 SER A O 1
ATOM 2584 N N . ILE A 1 329 ? -7.277 15.609 -16.344 1 97.75 329 ILE A N 1
ATOM 2585 C CA . ILE A 1 329 ? -7.887 16.609 -15.469 1 97.75 329 ILE A CA 1
ATOM 2586 C C . ILE A 1 329 ? -7.219 17.953 -15.68 1 97.75 329 ILE A C 1
ATOM 2588 O O . ILE A 1 329 ? -6.074 18.031 -16.141 1 97.75 329 ILE A O 1
ATOM 2592 N N . ASN A 1 330 ? -7.961 18.969 -15.391 1 97.31 330 ASN A N 1
ATOM 2593 C CA . ASN A 1 330 ? -7.418 20.328 -15.422 1 97.31 330 ASN A CA 1
ATOM 2594 C C . ASN A 1 330 ? -6.891 20.75 -14.055 1 97.31 330 ASN A C 1
ATOM 2596 O O . ASN A 1 330 ? -7.582 20.609 -13.047 1 97.31 330 ASN A O 1
ATOM 2600 N N . TYR A 1 331 ? -5.699 21.203 -14.039 1 95 331 TYR A N 1
ATOM 2601 C CA . TYR A 1 331 ? -5.055 21.688 -12.82 1 95 331 TYR A CA 1
ATOM 2602 C C . TYR A 1 331 ? -4.211 22.938 -13.117 1 95 331 TYR A C 1
ATOM 2604 O O . TYR A 1 331 ? -3.238 22.859 -13.867 1 95 331 TYR A O 1
ATOM 2612 N N . ARG A 1 332 ? -4.555 24.078 -12.5 1 93 332 ARG A N 1
ATOM 2613 C CA . ARG A 1 332 ? -3.859 25.344 -12.695 1 93 332 ARG A CA 1
ATOM 2614 C C . ARG A 1 332 ? -3.701 25.656 -14.18 1 93 332 ARG A C 1
ATOM 2616 O O . ARG A 1 332 ? -2.596 25.953 -14.641 1 93 332 ARG A O 1
ATOM 2623 N N . GLN A 1 333 ? -4.773 25.453 -14.914 1 91.81 333 GLN A N 1
ATOM 2624 C CA . GLN A 1 333 ? -4.895 25.812 -16.328 1 91.81 333 GLN A CA 1
ATOM 2625 C C . GLN A 1 333 ? -4.031 24.891 -17.188 1 91.81 333 GLN A C 1
ATOM 2627 O O . GLN A 1 333 ? -3.635 25.266 -18.297 1 91.81 333 GLN A O 1
ATOM 2632 N N . LYS A 1 334 ? -3.635 23.812 -16.656 1 94.31 334 LYS A N 1
ATOM 2633 C CA . LYS A 1 334 ? -2.932 22.781 -17.406 1 94.31 334 LYS A CA 1
ATOM 2634 C C . LYS A 1 334 ? -3.729 21.484 -17.422 1 94.31 334 LYS A C 1
ATOM 2636 O O . LYS A 1 334 ? -4.359 21.109 -16.422 1 94.31 334 LYS A O 1
ATOM 2641 N N . GLN A 1 335 ? -3.707 20.859 -18.562 1 96.5 335 GLN A N 1
ATOM 2642 C CA . GLN A 1 335 ? -4.258 19.516 -18.641 1 96.5 335 GLN A CA 1
ATOM 2643 C C . GLN A 1 335 ? -3.203 18.469 -18.281 1 96.5 335 GLN A C 1
ATOM 2645 O O . GLN A 1 335 ? -2.146 18.406 -18.922 1 96.5 335 GLN A O 1
ATOM 2650 N N . ILE A 1 336 ? -3.42 17.75 -17.266 1 97.69 336 ILE A N 1
ATOM 2651 C CA . ILE A 1 336 ? -2.498 16.672 -16.906 1 97.69 336 ILE A CA 1
ATOM 2652 C C . ILE A 1 336 ? -3.254 15.352 -16.812 1 97.69 336 ILE A C 1
ATOM 2654 O O . ILE A 1 336 ? -4.477 15.336 -16.656 1 97.69 336 ILE A O 1
ATOM 2658 N N . LYS A 1 337 ? -2.541 14.266 -17 1 98.31 337 LYS A N 1
ATOM 2659 C CA . LYS A 1 337 ? -3.104 12.922 -16.906 1 98.31 337 LYS A CA 1
ATOM 2660 C C . LYS A 1 337 ? -2.684 12.234 -15.609 1 98.31 337 LYS A C 1
ATOM 2662 O O . LYS A 1 337 ? -1.52 12.312 -15.211 1 98.31 337 LYS A O 1
ATOM 2667 N N . VAL A 1 338 ? -3.619 11.664 -14.906 1 98.44 338 VAL A N 1
ATOM 2668 C CA . VAL A 1 338 ? -3.346 10.977 -13.648 1 98.44 338 VAL A CA 1
ATOM 2669 C C . VAL A 1 338 ? -4.039 9.617 -13.641 1 98.44 338 VAL A C 1
ATOM 2671 O O . VAL A 1 338 ? -5.062 9.43 -14.305 1 98.44 338 VAL A O 1
ATOM 2674 N N . PRO A 1 339 ? -3.48 8.648 -12.961 1 98.25 339 PRO A N 1
ATOM 2675 C CA . PRO A 1 339 ? -4.105 7.324 -12.93 1 98.25 339 PRO A CA 1
ATOM 2676 C C . PRO A 1 339 ? -5.395 7.297 -12.117 1 98.25 339 PRO A C 1
ATOM 2678 O O . PRO A 1 339 ? -5.508 8 -11.109 1 98.25 339 PRO A O 1
ATOM 2681 N N . VAL A 1 340 ? -6.359 6.461 -12.516 1 97.25 340 VAL A N 1
ATOM 2682 C CA . VAL A 1 340 ? -7.535 6.137 -11.711 1 97.25 340 VAL A CA 1
ATOM 2683 C C . VAL A 1 340 ? -7.195 5.023 -10.727 1 97.25 340 VAL A C 1
ATOM 2685 O O . VAL A 1 340 ? -6.137 4.402 -10.82 1 97.25 340 VAL A O 1
ATOM 2688 N N . THR A 1 341 ? -8.031 4.82 -9.703 1 97.12 341 THR A N 1
ATOM 2689 C CA . THR A 1 341 ? -7.848 3.652 -8.852 1 97.12 341 THR A CA 1
ATOM 2690 C C . THR A 1 341 ? -7.809 2.373 -9.68 1 97.12 341 THR A C 1
ATOM 2692 O O . THR A 1 341 ? -8.539 2.244 -10.664 1 97.12 341 THR A O 1
ATOM 2695 N N . PRO A 1 342 ? -6.941 1.415 -9.328 1 97.81 342 PRO A N 1
ATOM 2696 C CA . PRO A 1 342 ? -6.758 0.214 -10.141 1 97.81 342 PRO A CA 1
ATOM 2697 C C . PRO A 1 342 ? -7.875 -0.808 -9.953 1 97.81 342 PRO A C 1
ATOM 2699 O O . PRO A 1 342 ? -7.605 -1.983 -9.695 1 97.81 342 PRO A O 1
ATOM 2702 N N . LEU A 1 343 ? -9.102 -0.432 -9.883 1 97.19 343 LEU A N 1
ATOM 2703 C CA . LEU A 1 343 ? -10.281 -1.279 -9.703 1 97.19 343 LEU A CA 1
ATOM 2704 C C . LEU A 1 343 ? -11.125 -1.314 -10.969 1 97.19 343 LEU A C 1
ATOM 2706 O O . LEU A 1 343 ? -11.734 -0.309 -11.344 1 97.19 343 LEU A O 1
ATOM 2710 N N . GLU A 1 344 ? -11.078 -2.49 -11.633 1 97.19 344 GLU A N 1
ATOM 2711 C CA . GLU A 1 344 ? -11.922 -2.666 -12.812 1 97.19 344 GLU A CA 1
ATOM 2712 C C . GLU A 1 344 ? -13.172 -3.475 -12.477 1 97.19 344 GLU A C 1
ATOM 2714 O O . GLU A 1 344 ? -13.078 -4.59 -11.961 1 97.19 344 GLU A O 1
ATOM 2719 N N . SER A 1 345 ? -14.266 -2.959 -12.719 1 96 345 SER A N 1
ATOM 2720 C CA . SER A 1 345 ? -15.555 -3.629 -12.547 1 96 345 SER A CA 1
ATOM 2721 C C . SER A 1 345 ? -16.641 -2.973 -13.391 1 96 345 SER A C 1
ATOM 2723 O O . SER A 1 345 ? -16.531 -1.796 -13.75 1 96 345 SER A O 1
ATOM 2725 N N . ASP A 1 346 ? -17.641 -3.717 -13.75 1 89.06 346 ASP A N 1
ATOM 2726 C CA . ASP A 1 346 ? -18.75 -3.172 -14.539 1 89.06 346 ASP A CA 1
ATOM 2727 C C . ASP A 1 346 ? -19.531 -2.145 -13.734 1 89.06 346 ASP A C 1
ATOM 2729 O O . ASP A 1 346 ? -20.266 -1.333 -14.305 1 89.06 346 ASP A O 1
ATOM 2733 N N . THR A 1 347 ? -19.328 -2.117 -12.469 1 85.06 347 THR A N 1
ATOM 2734 C CA . THR A 1 347 ? -20.125 -1.251 -11.609 1 85.06 347 THR A CA 1
ATOM 2735 C C . THR A 1 347 ? -19.344 0.008 -11.242 1 85.06 347 THR A C 1
ATOM 2737 O O . THR A 1 347 ? -19.859 0.865 -10.516 1 85.06 347 THR A O 1
ATOM 2740 N N . ILE A 1 348 ? -18.156 0.114 -11.703 1 89.19 348 ILE A N 1
ATOM 2741 C CA . ILE A 1 348 ? -17.328 1.24 -11.297 1 89.19 348 ILE A CA 1
ATOM 2742 C C . ILE A 1 348 ? -17.219 2.238 -12.445 1 89.19 348 ILE A C 1
ATOM 2744 O O . ILE A 1 348 ? -16.938 1.855 -13.586 1 89.19 348 ILE A O 1
ATOM 2748 N N . ARG A 1 349 ? -17.531 3.447 -12.188 1 86.62 349 ARG A N 1
ATOM 2749 C CA . ARG A 1 349 ? -17.312 4.594 -13.062 1 86.62 349 ARG A CA 1
ATOM 2750 C C . ARG A 1 349 ? -16.406 5.629 -12.383 1 86.62 349 ARG A C 1
ATOM 2752 O O . ARG A 1 349 ? -16.75 6.148 -11.32 1 86.62 349 ARG A O 1
ATOM 2759 N N . TYR A 1 350 ? -15.312 5.871 -13.008 1 86.25 350 TYR A N 1
ATOM 2760 C CA . TYR A 1 350 ? -14.352 6.758 -12.367 1 86.25 350 TYR A CA 1
ATOM 2761 C C . TYR A 1 350 ? -14.805 8.211 -12.453 1 86.25 350 TYR A C 1
ATOM 2763 O O . TYR A 1 350 ? -15.367 8.633 -13.469 1 86.25 350 TYR A O 1
ATOM 2771 N N . ASN A 1 351 ? -14.531 8.875 -11.367 1 86.81 351 ASN A N 1
ATOM 2772 C CA . ASN A 1 351 ? -14.766 10.312 -11.305 1 86.81 351 ASN A CA 1
ATOM 2773 C C . ASN A 1 351 ? -13.68 11.086 -12.055 1 86.81 351 ASN A C 1
ATOM 2775 O O . ASN A 1 351 ? -12.508 11.055 -11.664 1 86.81 351 ASN A O 1
ATOM 2779 N N . ASP A 1 352 ? -14.016 11.773 -13.094 1 89.69 352 ASP A N 1
ATOM 2780 C CA . ASP A 1 352 ? -13.016 12.477 -13.883 1 89.69 352 ASP A CA 1
ATOM 2781 C C . ASP A 1 352 ? -13.094 13.984 -13.656 1 89.69 352 ASP A C 1
ATOM 2783 O O . ASP A 1 352 ? -12.562 14.766 -14.453 1 89.69 352 ASP A O 1
ATOM 2787 N N . ALA A 1 353 ? -13.781 14.359 -12.594 1 95.31 353 ALA A N 1
ATOM 2788 C CA . ALA A 1 353 ? -13.852 15.781 -12.266 1 95.31 353 ALA A CA 1
ATOM 2789 C C . ALA A 1 353 ? -12.492 16.312 -11.836 1 95.31 353 ALA A C 1
ATOM 2791 O O . ALA A 1 353 ? -11.688 15.586 -11.258 1 95.31 353 ALA A O 1
ATOM 2792 N N . ASP A 1 354 ? -12.258 17.578 -12.102 1 97.94 354 ASP A N 1
ATOM 2793 C CA . ASP A 1 354 ? -11.016 18.266 -11.758 1 97.94 354 ASP A CA 1
ATOM 2794 C C . ASP A 1 354 ? -10.859 18.391 -10.242 1 97.94 354 ASP A C 1
ATOM 2796 O O . ASP A 1 354 ? -11.844 18.281 -9.5 1 97.94 354 ASP A O 1
ATOM 2800 N N . PRO A 1 355 ? -9.57 18.484 -9.766 1 98 355 PRO A N 1
ATOM 2801 C CA . PRO A 1 355 ? -9.445 18.906 -8.375 1 98 355 PRO A CA 1
ATOM 2802 C C . PRO A 1 355 ? -10.125 20.25 -8.109 1 98 355 PRO A C 1
ATOM 2804 O O . PRO A 1 355 ? -10.094 21.141 -8.961 1 98 355 PRO A O 1
ATOM 2807 N N . PRO A 1 356 ? -10.773 20.375 -6.988 1 97.94 356 PRO A N 1
ATOM 2808 C CA . PRO A 1 356 ? -11.539 21.594 -6.742 1 97.94 356 PRO A CA 1
ATOM 2809 C C . PRO A 1 356 ? -10.648 22.797 -6.438 1 97.94 356 PRO A C 1
ATOM 2811 O O . PRO A 1 356 ? -9.586 22.641 -5.832 1 97.94 356 PRO A O 1
ATOM 2814 N N . GLU A 1 357 ? -11.117 23.953 -6.852 1 97.44 357 GLU A N 1
ATOM 2815 C CA . GLU A 1 357 ? -10.531 25.188 -6.344 1 97.44 357 GLU A CA 1
ATOM 2816 C C . GLU A 1 357 ? -10.93 25.422 -4.887 1 97.44 357 GLU A C 1
ATOM 2818 O O . GLU A 1 357 ? -11.961 24.938 -4.434 1 97.44 357 GLU A O 1
ATOM 2823 N N . LEU A 1 358 ? -10.086 26.203 -4.195 1 98.12 358 LEU A N 1
ATOM 2824 C CA . LEU A 1 358 ? -10.328 26.438 -2.775 1 98.12 358 LEU A CA 1
ATOM 2825 C C . LEU A 1 358 ? -11.695 27.078 -2.557 1 98.12 358 LEU A C 1
ATOM 2827 O O . LEU A 1 358 ? -11.938 28.203 -2.996 1 98.12 358 LEU A O 1
ATOM 2831 N N . GLY A 1 359 ? -12.602 26.359 -1.979 1 98.25 359 GLY A N 1
ATOM 2832 C CA . GLY A 1 359 ? -13.898 26.875 -1.562 1 98.25 359 GLY A CA 1
ATOM 2833 C C . GLY A 1 359 ? -14.883 27.016 -2.707 1 98.25 359 GLY A C 1
ATOM 2834 O O . GLY A 1 359 ? -15.922 27.656 -2.562 1 98.25 359 GLY A O 1
ATOM 2835 N N . ASP A 1 360 ? -14.688 26.359 -3.824 1 96.75 360 ASP A N 1
ATOM 2836 C CA . ASP A 1 360 ? -15.508 26.578 -5.016 1 96.75 360 ASP A CA 1
ATOM 2837 C C . ASP A 1 360 ? -16.938 26.078 -4.801 1 96.75 360 ASP A C 1
ATOM 2839 O O . ASP A 1 360 ? -17.859 26.5 -5.492 1 96.75 360 ASP A O 1
ATOM 2843 N N . SER A 1 361 ? -17.141 25.203 -3.787 1 97.56 361 SER A N 1
ATOM 2844 C CA . SER A 1 361 ? -18.469 24.656 -3.537 1 97.56 361 SER A CA 1
ATOM 2845 C C . SER A 1 361 ? -19.078 25.25 -2.266 1 97.56 361 SER A C 1
ATOM 2847 O O . SER A 1 361 ? -20.125 24.797 -1.812 1 97.56 361 SER A O 1
ATOM 2849 N N . THR A 1 362 ? -18.453 26.281 -1.688 1 97.81 362 THR A N 1
ATOM 2850 C CA . THR A 1 362 ? -18.875 26.797 -0.39 1 97.81 362 THR A CA 1
ATOM 2851 C C . THR A 1 362 ? -20.297 27.328 -0.456 1 97.81 362 THR A C 1
ATOM 2853 O O . THR A 1 362 ? -21.156 26.922 0.327 1 97.81 362 THR A O 1
ATOM 2856 N N . GLU A 1 363 ? -20.578 28.156 -1.412 1 97.06 363 GLU A N 1
ATOM 2857 C CA . GLU A 1 363 ? -21.875 28.797 -1.511 1 97.06 363 GLU A CA 1
ATOM 2858 C C . GLU A 1 363 ? -22.984 27.781 -1.75 1 97.06 363 GLU A C 1
ATOM 2860 O O . GLU A 1 363 ? -24.031 27.828 -1.093 1 97.06 363 GLU A O 1
ATOM 2865 N N . ILE A 1 364 ? -22.766 26.875 -2.66 1 96.31 364 ILE A N 1
ATOM 2866 C CA . ILE A 1 364 ? -23.781 25.891 -3.018 1 96.31 364 ILE A CA 1
ATOM 2867 C C . ILE A 1 364 ? -24.094 25.016 -1.81 1 96.31 364 ILE A C 1
ATOM 2869 O O . ILE A 1 364 ? -25.25 24.703 -1.547 1 96.31 364 ILE A O 1
ATOM 2873 N N . ILE A 1 365 ? -23.062 24.625 -1.077 1 96.19 365 ILE A N 1
ATOM 2874 C CA . ILE A 1 365 ? -23.25 23.734 0.069 1 96.19 365 ILE A CA 1
ATOM 2875 C C . ILE A 1 365 ? -23.969 24.484 1.19 1 96.19 365 ILE A C 1
ATOM 2877 O O . ILE A 1 365 ? -24.844 23.938 1.863 1 96.19 365 ILE A O 1
ATOM 2881 N N . LEU A 1 366 ? -23.609 25.781 1.397 1 96.5 366 LEU A N 1
ATOM 2882 C CA . LEU A 1 366 ? -24.281 26.594 2.402 1 96.5 366 LEU A CA 1
ATOM 2883 C C . LEU A 1 366 ? -25.766 26.766 2.07 1 96.5 366 LEU A C 1
ATOM 2885 O O . LEU A 1 366 ? -26.609 26.688 2.959 1 96.5 366 LEU A O 1
ATOM 2889 N N . LYS A 1 367 ? -26.062 26.922 0.819 1 95.62 367 LYS A N 1
ATOM 2890 C CA . LYS A 1 367 ? -27.453 27.031 0.389 1 95.62 367 LYS A CA 1
ATOM 2891 C C . LYS A 1 367 ? -28.219 25.734 0.658 1 95.62 367 LYS A C 1
ATOM 2893 O O . LYS A 1 367 ? -29.375 25.766 1.086 1 95.62 367 LYS A O 1
ATOM 2898 N N . GLU A 1 368 ? -27.516 24.625 0.396 1 92.25 368 GLU A N 1
ATOM 2899 C CA . GLU A 1 368 ? -28.125 23.328 0.663 1 92.25 368 GLU A CA 1
ATOM 2900 C C . GLU A 1 368 ? -28.438 23.156 2.146 1 92.25 368 GLU A C 1
ATOM 2902 O O . GLU A 1 368 ? -29.344 22.406 2.514 1 92.25 368 GLU A O 1
ATOM 2907 N N . LEU A 1 369 ? -27.766 23.891 3.031 1 93.19 369 LEU A N 1
ATOM 2908 C CA . LEU A 1 369 ? -27.953 23.812 4.477 1 93.19 369 LEU A CA 1
ATOM 2909 C C . LEU A 1 369 ? -28.953 24.844 4.957 1 93.19 369 LEU A C 1
ATOM 2911 O O . LEU A 1 369 ? -29.266 24.922 6.148 1 93.19 369 LEU A O 1
ATOM 2915 N N . GLY A 1 370 ? -29.406 25.75 4.066 1 91.94 370 GLY A N 1
ATOM 2916 C CA . GLY A 1 370 ? -30.438 26.719 4.406 1 91.94 370 GLY A CA 1
ATOM 2917 C C . GLY A 1 370 ? -29.891 28.094 4.684 1 91.94 370 GLY A C 1
ATOM 2918 O O . GLY A 1 370 ? -30.609 28.969 5.164 1 91.94 370 GLY A O 1
ATOM 2919 N N . TYR A 1 371 ? -28.656 28.234 4.375 1 90.94 371 TYR A N 1
ATOM 2920 C CA . TYR A 1 371 ? -28.078 29.562 4.566 1 90.94 371 TYR A CA 1
ATOM 2921 C C . TYR A 1 371 ? -28.312 30.438 3.34 1 90.94 371 TYR A C 1
ATOM 2923 O O . TYR A 1 371 ? -28.547 29.938 2.242 1 90.94 371 TYR A O 1
ATOM 2931 N N . SER A 1 372 ? -28.438 31.797 3.576 1 83.12 372 SER A N 1
ATOM 2932 C CA . SER A 1 372 ? -28.625 32.781 2.504 1 83.12 372 SER A CA 1
ATOM 2933 C C . SER A 1 372 ? -27.297 33.344 2.035 1 83.12 372 SER A C 1
ATOM 2935 O O . SER A 1 372 ? -26.344 33.438 2.812 1 83.12 372 SER A O 1
ATOM 2937 N N . MET B 1 1 ? -30.703 -13.594 18.656 1 21.16 1 MET B N 1
ATOM 2938 C CA . MET B 1 1 ? -29.359 -13.172 18.297 1 21.16 1 MET B CA 1
ATOM 2939 C C . MET B 1 1 ? -28.984 -13.664 16.906 1 21.16 1 MET B C 1
ATOM 2941 O O . MET B 1 1 ? -28.859 -14.875 16.688 1 21.16 1 MET B O 1
ATOM 2945 N N . VAL B 1 2 ? -29.672 -13.195 15.945 1 29.98 2 VAL B N 1
ATOM 2946 C CA . VAL B 1 2 ? -29.453 -13.734 14.609 1 29.98 2 VAL B CA 1
ATOM 2947 C C . VAL B 1 2 ? -27.953 -13.992 14.406 1 29.98 2 VAL B C 1
ATOM 2949 O O . VAL B 1 2 ? -27.125 -13.125 14.695 1 29.98 2 VAL B O 1
ATOM 2952 N N . LEU B 1 3 ? -27.516 -15.039 14.492 1 35.16 3 LEU B N 1
ATOM 2953 C CA . LEU B 1 3 ? -26.156 -15.453 14.219 1 35.16 3 LEU B CA 1
ATOM 2954 C C . LEU B 1 3 ? -25.562 -14.672 13.047 1 35.16 3 LEU B C 1
ATOM 2956 O O . LEU B 1 3 ? -26.109 -14.695 11.945 1 35.16 3 LEU B O 1
ATOM 2960 N N . GLU B 1 4 ? -25.094 -13.414 13.188 1 50.06 4 GLU B N 1
ATOM 2961 C CA . GLU B 1 4 ? -24.562 -12.477 12.195 1 50.06 4 GLU B CA 1
ATOM 2962 C C . GLU B 1 4 ? -23.828 -13.219 11.086 1 50.06 4 GLU B C 1
ATOM 2964 O O . GLU B 1 4 ? -22.797 -13.852 11.328 1 50.06 4 GLU B O 1
ATOM 2969 N N . ILE B 1 5 ? -24.5 -13.781 10.109 1 55.81 5 ILE B N 1
ATOM 2970 C CA . ILE B 1 5 ? -23.922 -14.609 9.055 1 55.81 5 ILE B CA 1
ATOM 2971 C C . ILE B 1 5 ? -22.797 -13.844 8.359 1 55.81 5 ILE B C 1
ATOM 2973 O O . ILE B 1 5 ? -23.016 -12.75 7.832 1 55.81 5 ILE B O 1
ATOM 2977 N N . LYS B 1 6 ? -21.562 -14.156 8.602 1 80.56 6 LYS B N 1
ATOM 2978 C CA . LYS B 1 6 ? -20.391 -13.617 7.93 1 80.56 6 LYS B CA 1
ATOM 2979 C C . LYS B 1 6 ? -20.266 -14.172 6.512 1 80.56 6 LYS B C 1
ATOM 2981 O O . LYS B 1 6 ? -20.531 -15.352 6.273 1 80.56 6 LYS B O 1
ATOM 2986 N N . PRO B 1 7 ? -20.078 -13.297 5.594 1 93.25 7 PRO B N 1
ATOM 2987 C CA . PRO B 1 7 ? -19.922 -13.758 4.211 1 93.25 7 PRO B CA 1
ATOM 2988 C C . PRO B 1 7 ? -18.891 -14.875 4.074 1 93.25 7 PRO B C 1
ATOM 2990 O O . PRO B 1 7 ? -17.922 -14.914 4.832 1 93.25 7 PRO B O 1
ATOM 2993 N N . ILE B 1 8 ? -19.172 -15.844 3.254 1 97.88 8 ILE B N 1
ATOM 2994 C CA . ILE B 1 8 ? -18.281 -16.969 2.98 1 97.88 8 ILE B CA 1
ATOM 2995 C C . ILE B 1 8 ? -17.422 -16.641 1.766 1 97.88 8 ILE B C 1
ATOM 2997 O O . ILE B 1 8 ? -17.922 -16.25 0.714 1 97.88 8 ILE B O 1
ATOM 3001 N N . VAL B 1 9 ? -16.125 -16.781 1.938 1 98.75 9 VAL B N 1
ATOM 3002 C CA . VAL B 1 9 ? -15.141 -16.516 0.896 1 98.75 9 VAL B CA 1
ATOM 3003 C C . VAL B 1 9 ? -14.469 -17.812 0.475 1 98.75 9 VAL B C 1
ATOM 3005 O O . VAL B 1 9 ? -13.961 -18.562 1.317 1 98.75 9 VAL B O 1
ATOM 3008 N N . LEU B 1 10 ? -14.5 -18.141 -0.805 1 98.81 10 LEU B N 1
ATOM 3009 C CA . LEU B 1 10 ? -13.664 -19.188 -1.375 1 98.81 10 LEU B CA 1
ATOM 3010 C C . LEU B 1 10 ? -12.406 -18.594 -2 1 98.81 10 LEU B C 1
ATOM 3012 O O . LEU B 1 10 ? -12.484 -17.859 -2.986 1 98.81 10 LEU B O 1
ATOM 3016 N N . GLU B 1 11 ? -11.266 -18.906 -1.42 1 98.81 11 GLU B N 1
ATOM 3017 C CA . GLU B 1 11 ? -10 -18.344 -1.878 1 98.81 11 GLU B CA 1
ATOM 3018 C C . GLU B 1 11 ? -9.164 -19.391 -2.605 1 98.81 11 GLU B C 1
ATOM 3020 O O . GLU B 1 11 ? -8.758 -20.391 -2.014 1 98.81 11 GLU B O 1
ATOM 3025 N N . LEU B 1 12 ? -8.938 -19.109 -3.838 1 98.75 12 LEU B N 1
ATOM 3026 C CA . LEU B 1 12 ? -7.98 -19.891 -4.621 1 98.75 12 LEU B CA 1
ATOM 3027 C C . LEU B 1 12 ? -6.664 -19.141 -4.777 1 98.75 12 LEU B C 1
ATOM 3029 O O . LEU B 1 12 ? -5.91 -19.391 -5.719 1 98.75 12 LEU B O 1
ATOM 3033 N N . GLY B 1 13 ? -6.398 -18.203 -3.949 1 97.56 13 GLY B N 1
ATOM 3034 C CA . GLY B 1 13 ? -5.223 -17.344 -3.996 1 97.56 13 GLY B CA 1
ATOM 3035 C C . GLY B 1 13 ? -3.941 -18.078 -3.648 1 97.56 13 GLY B C 1
ATOM 3036 O O . GLY B 1 13 ? -3.955 -19.016 -2.85 1 97.56 13 GLY B O 1
ATOM 3037 N N . GLN B 1 14 ? -2.818 -17.562 -4.191 1 97 14 GLN B N 1
ATOM 3038 C CA . GLN B 1 14 ? -1.51 -18.172 -3.961 1 97 14 GLN B CA 1
ATOM 3039 C C . GLN B 1 14 ? -0.489 -17.125 -3.52 1 97 14 GLN B C 1
ATOM 3041 O O . GLN B 1 14 ? -0.576 -15.961 -3.914 1 97 14 GLN B O 1
ATOM 3046 N N . ILE B 1 15 ? 0.43 -17.531 -2.656 1 96.81 15 ILE B N 1
ATOM 3047 C CA . ILE B 1 15 ? 1.697 -16.906 -2.289 1 96.81 15 ILE B CA 1
ATOM 3048 C C . ILE B 1 15 ? 1.433 -15.609 -1.518 1 96.81 15 ILE B C 1
ATOM 3050 O O . ILE B 1 15 ? 1.535 -15.586 -0.289 1 96.81 15 ILE B O 1
ATOM 3054 N N . VAL B 1 16 ? 1.014 -14.461 -2.223 1 98.25 16 VAL B N 1
ATOM 3055 C CA . VAL B 1 16 ? 0.953 -13.219 -1.451 1 98.25 16 VAL B CA 1
ATOM 3056 C C . VAL B 1 16 ? -0.35 -12.484 -1.755 1 98.25 16 VAL B C 1
ATOM 3058 O O . VAL B 1 16 ? -1.176 -12.281 -0.863 1 98.25 16 VAL B O 1
ATOM 3061 N N . ALA B 1 17 ? -0.683 -12.117 -3.02 1 98.5 17 ALA B N 1
ATOM 3062 C CA . ALA B 1 17 ? -1.764 -11.188 -3.344 1 98.5 17 ALA B CA 1
ATOM 3063 C C . ALA B 1 17 ? -3.117 -11.758 -2.936 1 98.5 17 ALA B C 1
ATOM 3065 O O . ALA B 1 17 ? -3.822 -11.172 -2.109 1 98.5 17 ALA B O 1
ATOM 3066 N N . GLY B 1 18 ? -3.445 -12.945 -3.514 1 98.69 18 GLY B N 1
ATOM 3067 C CA . GLY B 1 18 ? -4.691 -13.586 -3.131 1 98.69 18 GLY B CA 1
ATOM 3068 C C . GLY B 1 18 ? -4.812 -13.82 -1.638 1 98.69 18 GLY B C 1
ATOM 3069 O O . GLY B 1 18 ? -5.766 -13.359 -1.006 1 98.69 18 GLY B O 1
ATOM 3070 N N . PRO B 1 19 ? -3.781 -14.469 -1.071 1 98.81 19 PRO B N 1
ATOM 3071 C CA . PRO B 1 19 ? -3.809 -14.758 0.365 1 98.81 19 PRO B CA 1
ATOM 3072 C C . PRO B 1 19 ? -3.895 -13.5 1.221 1 98.81 19 PRO B C 1
ATOM 3074 O O . PRO B 1 19 ? -4.492 -13.523 2.299 1 98.81 19 PRO B O 1
ATOM 3077 N N . THR B 1 20 ? -3.285 -12.344 0.8 1 98.88 20 THR B N 1
ATOM 3078 C CA . THR B 1 20 ? -3.424 -11.094 1.536 1 98.88 20 THR B CA 1
ATOM 3079 C C . THR B 1 20 ? -4.883 -10.648 1.583 1 98.88 20 THR B C 1
ATOM 3081 O O . THR B 1 20 ? -5.379 -10.234 2.633 1 98.88 20 THR B O 1
ATOM 3084 N N . ALA B 1 21 ? -5.551 -10.711 0.424 1 98.88 21 ALA B N 1
ATOM 3085 C CA . ALA B 1 21 ? -6.965 -10.344 0.392 1 98.88 21 ALA B CA 1
ATOM 3086 C C . ALA B 1 21 ? -7.781 -11.203 1.354 1 98.88 21 ALA B C 1
ATOM 3088 O O . ALA B 1 21 ? -8.586 -10.68 2.127 1 98.88 21 ALA B O 1
ATOM 3089 N N . GLY B 1 22 ? -7.539 -12.523 1.291 1 98.62 22 GLY B N 1
ATOM 3090 C CA . GLY B 1 22 ? -8.211 -13.422 2.219 1 98.62 22 GLY B CA 1
ATOM 3091 C C . GLY B 1 22 ? -7.918 -13.102 3.672 1 98.62 22 GLY B C 1
ATOM 3092 O O . GLY B 1 22 ? -8.812 -13.172 4.52 1 98.62 22 GLY B O 1
ATOM 3093 N N . LEU B 1 23 ? -6.703 -12.742 3.977 1 98.5 23 LEU B N 1
ATOM 3094 C CA . LEU B 1 23 ? -6.289 -12.422 5.336 1 98.5 23 LEU B CA 1
ATOM 3095 C C . LEU B 1 23 ? -7.043 -11.203 5.859 1 98.5 23 LEU B C 1
ATOM 3097 O O . LEU B 1 23 ? -7.551 -11.219 6.984 1 98.5 23 LEU B O 1
ATOM 3101 N N . ILE B 1 24 ? -7.074 -10.141 5.062 1 98.44 24 ILE B N 1
ATOM 3102 C CA . ILE B 1 24 ? -7.754 -8.922 5.48 1 98.44 24 ILE B CA 1
ATOM 3103 C C . ILE B 1 24 ? -9.227 -9.211 5.754 1 98.44 24 ILE B C 1
ATOM 3105 O O . ILE B 1 24 ? -9.773 -8.773 6.77 1 98.44 24 ILE B O 1
ATOM 3109 N N . LEU B 1 25 ? -9.859 -10 4.867 1 98.06 25 LEU B N 1
ATOM 3110 C CA . LEU B 1 25 ? -11.258 -10.344 5.066 1 98.06 25 LEU B CA 1
ATOM 3111 C C . LEU B 1 25 ? -11.438 -11.227 6.297 1 98.06 25 LEU B C 1
ATOM 3113 O O . LEU B 1 25 ? -12.406 -11.07 7.043 1 98.06 25 LEU B O 1
ATOM 3117 N N . ALA B 1 26 ? -10.508 -12.148 6.535 1 97.25 26 ALA B N 1
ATOM 3118 C CA . ALA B 1 26 ? -10.562 -12.977 7.738 1 97.25 26 ALA B CA 1
ATOM 3119 C C . ALA B 1 26 ? -10.484 -12.117 9 1 97.25 26 ALA B C 1
ATOM 3121 O O . ALA B 1 26 ? -11.242 -12.328 9.945 1 97.25 26 ALA B O 1
ATOM 3122 N N . ASP B 1 27 ? -9.602 -11.141 9.023 1 96.69 27 ASP B N 1
ATOM 3123 C CA . ASP B 1 27 ? -9.453 -10.227 10.148 1 96.69 27 ASP B CA 1
ATOM 3124 C C . ASP B 1 27 ? -10.727 -9.422 10.375 1 96.69 27 ASP B C 1
ATOM 3126 O O . ASP B 1 27 ? -11 -8.977 11.492 1 96.69 27 ASP B O 1
ATOM 3130 N N . LEU B 1 28 ? -11.5 -9.227 9.297 1 95.94 28 LEU B N 1
ATOM 3131 C CA . LEU B 1 28 ? -12.75 -8.484 9.406 1 95.94 28 LEU B CA 1
ATOM 3132 C C . LEU B 1 28 ? -13.891 -9.406 9.836 1 95.94 28 LEU B C 1
ATOM 3134 O O . LEU B 1 28 ? -15.031 -8.953 9.977 1 95.94 28 LEU B O 1
ATOM 3138 N N . GLY B 1 29 ? -13.648 -10.703 9.938 1 95.06 29 GLY B N 1
ATOM 3139 C CA . GLY B 1 29 ? -14.633 -11.625 10.492 1 95.06 29 GLY B CA 1
ATOM 3140 C C . GLY B 1 29 ? -15.266 -12.516 9.438 1 95.06 29 GLY B C 1
ATOM 3141 O O . GLY B 1 29 ? -16.172 -13.305 9.75 1 95.06 29 GLY B O 1
ATOM 3142 N N . PHE B 1 30 ? -14.812 -12.469 8.172 1 96.62 30 PHE B N 1
ATOM 3143 C CA . PHE B 1 30 ? -15.367 -13.312 7.117 1 96.62 30 PHE B CA 1
ATOM 3144 C C . PHE B 1 30 ? -14.898 -14.758 7.277 1 96.62 30 PHE B C 1
ATOM 3146 O O . PHE B 1 30 ? -13.844 -15.008 7.859 1 96.62 30 PHE B O 1
ATOM 3153 N N . ASN B 1 31 ? -15.727 -15.664 6.867 1 96.56 31 ASN B N 1
ATOM 3154 C CA . ASN B 1 31 ? -15.352 -17.078 6.82 1 96.56 31 ASN B CA 1
ATOM 3155 C C . ASN B 1 31 ? -14.586 -17.406 5.543 1 96.56 31 ASN B C 1
ATOM 3157 O O . ASN B 1 31 ? -15.195 -17.641 4.496 1 96.56 31 ASN B O 1
ATOM 3161 N N . VAL B 1 32 ? -13.273 -17.453 5.656 1 98.06 32 VAL B N 1
ATOM 3162 C CA . VAL B 1 32 ? -12.438 -17.656 4.48 1 98.06 32 VAL B CA 1
ATOM 3163 C C . VAL B 1 32 ? -12.008 -19.125 4.391 1 98.06 32 VAL B C 1
ATOM 3165 O O . VAL B 1 32 ? -11.328 -19.625 5.289 1 98.06 32 VAL B O 1
ATOM 3168 N N . ILE B 1 33 ? -12.375 -19.734 3.309 1 98.44 33 ILE B N 1
ATOM 3169 C CA . ILE B 1 33 ? -11.984 -21.109 3.002 1 98.44 33 ILE B CA 1
ATOM 3170 C C . ILE B 1 33 ? -10.992 -21.109 1.847 1 98.44 33 ILE B C 1
ATOM 3172 O O . ILE B 1 33 ? -11.344 -20.812 0.708 1 98.44 33 ILE B O 1
ATOM 3176 N N . LYS B 1 34 ? -9.766 -21.438 2.17 1 98.75 34 LYS B N 1
ATOM 3177 C CA . LYS B 1 34 ? -8.734 -21.594 1.146 1 98.75 34 LYS B CA 1
ATOM 3178 C C . LYS B 1 34 ? -8.844 -22.938 0.448 1 98.75 34 LYS B C 1
ATOM 3180 O O . LYS B 1 34 ? -8.82 -23.984 1.1 1 98.75 34 LYS B O 1
ATOM 3185 N N . ILE B 1 35 ? -9.078 -22.906 -0.88 1 98.75 35 ILE B N 1
ATOM 3186 C CA . ILE B 1 35 ? -9.148 -24.094 -1.713 1 98.75 35 ILE B CA 1
ATOM 3187 C C . ILE B 1 35 ? -7.762 -24.422 -2.268 1 98.75 35 ILE B C 1
ATOM 3189 O O . ILE B 1 35 ? -7.16 -23.609 -2.967 1 98.75 35 ILE B O 1
ATOM 3193 N N . GLU B 1 36 ? -7.285 -25.609 -1.96 1 98.56 36 GLU B N 1
ATOM 3194 C CA . GLU B 1 36 ? -5.914 -25.969 -2.318 1 98.56 36 GLU B CA 1
ATOM 3195 C C . GLU B 1 36 ? -5.859 -27.312 -3.029 1 98.56 36 GLU B C 1
ATOM 3197 O O . GLU B 1 36 ? -6.738 -28.156 -2.838 1 98.56 36 GLU B O 1
ATOM 3202 N N . GLN B 1 37 ? -4.852 -27.453 -3.9 1 97 37 GLN B N 1
ATOM 3203 C CA . GLN B 1 37 ? -4.637 -28.734 -4.582 1 97 37 GLN B CA 1
ATOM 3204 C C . GLN B 1 37 ? -4.234 -29.828 -3.592 1 97 37 GLN B C 1
ATOM 3206 O O . GLN B 1 37 ? -3.35 -29.625 -2.76 1 97 37 GLN B O 1
ATOM 3211 N N . PRO B 1 38 ? -4.867 -31.031 -3.734 1 96.88 38 PRO B N 1
ATOM 3212 C CA . PRO B 1 38 ? -4.496 -32.125 -2.836 1 96.88 38 PRO B CA 1
ATOM 3213 C C . PRO B 1 38 ? -3.016 -32.5 -2.934 1 96.88 38 PRO B C 1
ATOM 3215 O O . PRO B 1 38 ? -2.465 -32.562 -4.035 1 96.88 38 PRO B O 1
ATOM 3218 N N . GLY B 1 39 ? -2.371 -32.688 -1.789 1 95.31 39 GLY B N 1
ATOM 3219 C CA . GLY B 1 39 ? -0.996 -33.156 -1.72 1 95.31 39 GLY B CA 1
ATOM 3220 C C . GLY B 1 39 ? 0.024 -32.062 -1.938 1 95.31 39 GLY B C 1
ATOM 3221 O O . GLY B 1 39 ? 1.201 -32.219 -1.61 1 95.31 39 GLY B O 1
ATOM 3222 N N . ARG B 1 40 ? -0.253 -31.031 -2.473 1 93.81 40 ARG B N 1
ATOM 3223 C CA . ARG B 1 40 ? 0.71 -30 -2.82 1 93.81 40 ARG B CA 1
ATOM 3224 C C . ARG B 1 40 ? 0.372 -28.688 -2.125 1 93.81 40 ARG B C 1
ATOM 3226 O O . ARG B 1 40 ? 1.203 -28.125 -1.406 1 93.81 40 ARG B O 1
ATOM 3233 N N . GLY B 1 41 ? -0.963 -28.188 -2.377 1 97.06 41 GLY B N 1
ATOM 3234 C CA . GLY B 1 41 ? -1.411 -26.938 -1.782 1 97.06 41 GLY B CA 1
ATOM 3235 C C . GLY B 1 41 ? -0.722 -25.719 -2.365 1 97.06 41 GLY B C 1
ATOM 3236 O O . GLY B 1 41 ? -0.245 -25.75 -3.502 1 97.06 41 GLY B O 1
ATOM 3237 N N . ASP B 1 42 ? -0.747 -24.609 -1.659 1 97.5 42 ASP B N 1
ATOM 3238 C CA . ASP B 1 42 ? -0.072 -23.359 -1.995 1 97.5 42 ASP B CA 1
ATOM 3239 C C . ASP B 1 42 ? 1.444 -23.5 -1.887 1 97.5 42 ASP B C 1
ATOM 3241 O O . ASP B 1 42 ? 1.955 -23.984 -0.873 1 97.5 42 ASP B O 1
ATOM 3245 N N . ILE B 1 43 ? 2.115 -23.109 -2.881 1 95.06 43 ILE B N 1
ATOM 3246 C CA . ILE B 1 43 ? 3.566 -23.25 -2.914 1 95.06 43 ILE B CA 1
ATOM 3247 C C . ILE B 1 43 ? 4.184 -22.5 -1.733 1 95.06 43 ILE B C 1
ATOM 3249 O O . ILE B 1 43 ? 5.262 -22.859 -1.259 1 95.06 43 ILE B O 1
ATOM 3253 N N . ALA B 1 44 ? 3.523 -21.484 -1.204 1 96.56 44 ALA B N 1
ATOM 3254 C CA . ALA B 1 44 ? 4.02 -20.688 -0.079 1 96.56 44 ALA B CA 1
ATOM 3255 C C . ALA B 1 44 ? 4.246 -21.578 1.148 1 96.56 44 ALA B C 1
ATOM 3257 O O . ALA B 1 44 ? 5.012 -21.203 2.047 1 96.56 44 ALA B O 1
ATOM 3258 N N . ARG B 1 45 ? 3.537 -22.75 1.235 1 96.94 45 ARG B N 1
ATOM 3259 C CA . ARG B 1 45 ? 3.697 -23.672 2.354 1 96.94 45 ARG B CA 1
ATOM 3260 C C . ARG B 1 45 ? 5.129 -24.203 2.43 1 96.94 45 ARG B C 1
ATOM 3262 O O . ARG B 1 45 ? 5.586 -24.609 3.496 1 96.94 45 ARG B O 1
ATOM 3269 N N . TYR B 1 46 ? 5.828 -24.094 1.314 1 94.88 46 TYR B N 1
ATOM 3270 C CA . TYR B 1 46 ? 7.098 -24.797 1.233 1 94.88 46 TYR B CA 1
ATOM 3271 C C . TYR B 1 46 ? 8.25 -23.828 0.971 1 94.88 46 TYR B C 1
ATOM 3273 O O . TYR B 1 46 ? 9.367 -24.25 0.685 1 94.88 46 TYR B O 1
ATOM 3281 N N . LEU B 1 47 ? 7.934 -22.609 0.989 1 93.25 47 LEU B N 1
ATOM 3282 C CA . LEU B 1 47 ? 9.008 -21.625 0.814 1 93.25 47 LEU B CA 1
ATOM 3283 C C . LEU B 1 47 ? 10.008 -21.703 1.961 1 93.25 47 LEU B C 1
ATOM 3285 O O . LEU B 1 47 ? 9.625 -21.938 3.111 1 93.25 47 LEU B O 1
ATOM 3289 N N . THR B 1 48 ? 11.289 -21.516 1.685 1 92.38 48 THR B N 1
ATOM 3290 C CA . THR B 1 48 ? 12.375 -21.594 2.658 1 92.38 48 THR B CA 1
ATOM 3291 C C . THR B 1 48 ? 13.188 -20.297 2.656 1 92.38 48 THR B C 1
ATOM 3293 O O . THR B 1 48 ? 12.844 -19.344 1.95 1 92.38 48 THR B O 1
ATOM 3296 N N . GLY B 1 49 ? 14.172 -20.234 3.492 1 92.44 49 GLY B N 1
ATOM 3297 C CA . GLY B 1 49 ? 15.031 -19.062 3.529 1 92.44 49 GLY B CA 1
ATOM 3298 C C . GLY B 1 49 ? 14.297 -17.797 3.939 1 92.44 49 GLY B C 1
ATOM 3299 O O . GLY B 1 49 ? 13.578 -17.781 4.945 1 92.44 49 GLY B O 1
ATOM 3300 N N . PRO B 1 50 ? 14.516 -16.688 3.188 1 93.44 50 PRO B N 1
ATOM 3301 C CA . PRO B 1 50 ? 13.938 -15.398 3.555 1 93.44 50 PRO B CA 1
ATOM 3302 C C . PRO B 1 50 ? 12.414 -15.383 3.441 1 93.44 50 PRO B C 1
ATOM 3304 O O . PRO B 1 50 ? 11.758 -14.453 3.92 1 93.44 50 PRO B O 1
ATOM 3307 N N . SER B 1 51 ? 11.867 -16.406 2.838 1 94.38 51 SER B N 1
ATOM 3308 C CA . SER B 1 51 ? 10.422 -16.453 2.646 1 94.38 51 SER B CA 1
ATOM 3309 C C . SER B 1 51 ? 9.773 -17.5 3.537 1 94.38 51 SER B C 1
ATOM 3311 O O . SER B 1 51 ? 8.578 -17.766 3.428 1 94.38 51 SER B O 1
ATOM 3313 N N . GLU B 1 52 ? 10.656 -18.062 4.387 1 93.81 52 GLU B N 1
ATOM 3314 C CA . GLU B 1 52 ? 10.102 -19.016 5.348 1 93.81 52 GLU B CA 1
ATOM 3315 C C . GLU B 1 52 ? 9.094 -18.344 6.277 1 93.81 52 GLU B C 1
ATOM 3317 O O . GLU B 1 52 ? 9.383 -17.297 6.852 1 93.81 52 GLU B O 1
ATOM 3322 N N . GLY B 1 53 ? 7.852 -18.75 6.367 1 94.62 53 GLY B N 1
ATOM 3323 C CA . GLY B 1 53 ? 6.84 -18.172 7.242 1 94.62 53 GLY B CA 1
ATOM 3324 C C . GLY B 1 53 ? 5.828 -17.312 6.5 1 94.62 53 GLY B C 1
ATOM 3325 O O . GLY B 1 53 ? 4.855 -16.844 7.09 1 94.62 53 GLY B O 1
ATOM 3326 N N . HIS B 1 54 ? 6.086 -17.109 5.219 1 97.25 54 HIS B N 1
ATOM 3327 C CA . HIS B 1 54 ? 5.137 -16.344 4.426 1 97.25 54 HIS B CA 1
ATOM 3328 C C . HIS B 1 54 ? 3.727 -16.906 4.547 1 97.25 54 HIS B C 1
ATOM 3330 O O . HIS B 1 54 ? 2.768 -16.172 4.777 1 97.25 54 HIS B O 1
ATOM 3336 N N . PHE B 1 55 ? 3.684 -18.25 4.434 1 98.38 55 PHE B N 1
ATOM 3337 C CA . PHE B 1 55 ? 2.369 -18.875 4.496 1 98.38 55 PHE B CA 1
ATOM 3338 C C . PHE B 1 55 ? 1.684 -18.578 5.82 1 98.38 55 PHE B C 1
ATOM 3340 O O . PHE B 1 55 ? 0.489 -18.281 5.855 1 98.38 55 PHE B O 1
ATOM 3347 N N . ALA B 1 56 ? 2.412 -18.656 6.93 1 97.94 56 ALA B N 1
ATOM 3348 C CA . ALA B 1 56 ? 1.86 -18.422 8.266 1 97.94 56 ALA B CA 1
ATOM 3349 C C . ALA B 1 56 ? 1.25 -17.031 8.367 1 97.94 56 ALA B C 1
ATOM 3351 O O . ALA B 1 56 ? 0.131 -16.875 8.867 1 97.94 56 ALA B O 1
ATOM 3352 N N . PHE B 1 57 ? 1.936 -16.047 7.914 1 98.38 57 PHE B N 1
ATOM 3353 C CA . PHE B 1 57 ? 1.472 -14.672 8.031 1 98.38 57 PHE B CA 1
ATOM 3354 C C . PHE B 1 57 ? 0.24 -14.438 7.16 1 98.38 57 PHE B C 1
ATOM 3356 O O . PHE B 1 57 ? -0.797 -13.992 7.652 1 98.38 57 PHE B O 1
ATOM 3363 N N . PHE B 1 58 ? 0.254 -14.852 5.93 1 98.69 58 PHE B N 1
ATOM 3364 C CA . PHE B 1 58 ? -0.771 -14.445 4.973 1 98.69 58 PHE B CA 1
ATOM 3365 C C . PHE B 1 58 ? -1.994 -15.344 5.07 1 98.69 58 PHE B C 1
ATOM 3367 O O . PHE B 1 58 ? -3.043 -15.047 4.5 1 98.69 58 PHE B O 1
ATOM 3374 N N . ASN B 1 59 ? -1.878 -16.469 5.812 1 98.69 59 ASN B N 1
ATOM 3375 C CA . ASN B 1 59 ? -2.994 -17.406 5.766 1 98.69 59 ASN B CA 1
ATOM 3376 C C . ASN B 1 59 ? -3.525 -17.719 7.16 1 98.69 59 ASN B C 1
ATOM 3378 O O . ASN B 1 59 ? -4.371 -18.609 7.324 1 98.69 59 ASN B O 1
ATOM 3382 N N . ARG B 1 60 ? -3.023 -17 8.188 1 98.06 60 ARG B N 1
ATOM 3383 C CA . ARG B 1 60 ? -3.629 -17.172 9.508 1 98.06 60 ARG B CA 1
ATOM 3384 C C . ARG B 1 60 ? -5.113 -16.828 9.477 1 98.06 60 ARG B C 1
ATOM 3386 O O . ARG B 1 60 ? -5.547 -16.016 8.664 1 98.06 60 ARG B O 1
ATOM 3393 N N . GLY B 1 61 ? -5.875 -17.516 10.336 1 97.25 61 GLY B N 1
ATOM 3394 C CA . GLY B 1 61 ? -7.277 -17.188 10.508 1 97.25 61 GLY B CA 1
ATOM 3395 C C . GLY B 1 61 ? -8.18 -17.812 9.461 1 97.25 61 GLY B C 1
ATOM 3396 O O . GLY B 1 61 ? -9.398 -17.688 9.523 1 97.25 61 GLY B O 1
ATOM 3397 N N . LYS B 1 62 ? -7.617 -18.625 8.5 1 97.75 62 LYS B N 1
ATOM 3398 C CA . LYS B 1 62 ? -8.406 -19.234 7.426 1 97.75 62 LYS B CA 1
ATOM 3399 C C . LYS B 1 62 ? -8.641 -20.719 7.68 1 97.75 62 LYS B C 1
ATOM 3401 O O . LYS B 1 62 ? -8.023 -21.297 8.578 1 97.75 62 LYS B O 1
ATOM 3406 N N . ARG B 1 63 ? -9.562 -21.266 6.949 1 97.75 63 ARG B N 1
ATOM 3407 C CA . ARG B 1 63 ? -9.734 -22.719 6.809 1 97.75 63 ARG B CA 1
ATOM 3408 C C . ARG B 1 63 ? -9.125 -23.219 5.504 1 97.75 63 ARG B C 1
ATOM 3410 O O . ARG B 1 63 ? -8.984 -22.453 4.547 1 97.75 63 ARG B O 1
ATOM 3417 N N . SER B 1 64 ? -8.711 -24.469 5.48 1 98.56 64 SER B N 1
ATOM 3418 C CA . SER B 1 64 ? -8.156 -25.062 4.258 1 98.56 64 SER B CA 1
ATOM 3419 C C . SER B 1 64 ? -8.938 -26.297 3.834 1 98.56 64 SER B C 1
ATOM 3421 O O . SER B 1 64 ? -9.219 -27.172 4.656 1 98.56 64 SER B O 1
ATOM 3423 N N . MET B 1 65 ? -9.328 -26.312 2.646 1 98.5 65 MET B N 1
ATOM 3424 C CA . MET B 1 65 ? -9.938 -27.469 2.004 1 98.5 65 MET B CA 1
ATOM 3425 C C . MET B 1 65 ? -9.133 -27.891 0.773 1 98.5 65 MET B C 1
ATOM 3427 O O . MET B 1 65 ? -8.75 -27.047 -0.04 1 98.5 65 MET B O 1
ATOM 3431 N N . THR B 1 66 ? -8.867 -29.188 0.653 1 98.44 66 THR B N 1
ATOM 3432 C CA . THR B 1 66 ? -8.227 -29.672 -0.566 1 98.44 66 THR B CA 1
ATOM 3433 C C . THR B 1 66 ? -9.266 -30.172 -1.561 1 98.44 66 THR B C 1
ATOM 3435 O O . THR B 1 66 ? -10.188 -30.891 -1.184 1 98.44 66 THR B O 1
ATOM 3438 N N . LEU B 1 67 ? -9.188 -29.719 -2.709 1 97.62 67 LEU B N 1
ATOM 3439 C CA . LEU B 1 67 ? -10.094 -30.078 -3.797 1 97.62 67 LEU B CA 1
ATOM 3440 C C . LEU B 1 67 ? -9.344 -30.141 -5.125 1 97.62 67 LEU B C 1
ATOM 3442 O O . LEU B 1 67 ? -8.617 -29.203 -5.473 1 97.62 67 LEU B O 1
ATOM 3446 N N . ASN B 1 68 ? -9.445 -31.281 -5.859 1 97.75 68 ASN B N 1
ATOM 3447 C CA . ASN B 1 68 ? -8.859 -31.359 -7.191 1 97.75 68 ASN B CA 1
ATOM 3448 C C . ASN B 1 68 ? -9.797 -30.797 -8.25 1 97.75 68 ASN B C 1
ATOM 3450 O O . ASN B 1 68 ? -10.672 -31.516 -8.758 1 97.75 68 ASN B O 1
ATOM 3454 N N . LEU B 1 69 ? -9.57 -29.609 -8.703 1 97.38 69 LEU B N 1
ATOM 3455 C CA . LEU B 1 69 ? -10.484 -28.891 -9.578 1 97.38 69 LEU B CA 1
ATOM 3456 C C . LEU B 1 69 ? -10.336 -29.344 -11.023 1 97.38 69 LEU B C 1
ATOM 3458 O O . LEU B 1 69 ? -11.109 -28.953 -11.891 1 97.38 69 LEU B O 1
ATOM 3462 N N . LYS B 1 70 ? -9.328 -30.203 -11.242 1 96.19 70 LYS B N 1
ATOM 3463 C CA . LYS B 1 70 ? -9.117 -30.719 -12.586 1 96.19 70 LYS B CA 1
ATOM 3464 C C . LYS B 1 70 ? -10.039 -31.906 -12.867 1 96.19 70 LYS B C 1
ATOM 3466 O O . LYS B 1 70 ? -10.203 -32.312 -14.016 1 96.19 70 LYS B O 1
ATOM 3471 N N . THR B 1 71 ? -10.625 -32.469 -11.828 1 96.81 71 THR B N 1
ATOM 3472 C CA . THR B 1 71 ? -11.555 -33.594 -11.984 1 96.81 71 THR B CA 1
ATOM 3473 C C . THR B 1 71 ? -12.992 -33.094 -12.031 1 96.81 71 THR B C 1
ATOM 3475 O O . THR B 1 71 ? -13.312 -32.031 -11.461 1 96.81 71 THR B O 1
ATOM 3478 N N . GLU B 1 72 ? -13.828 -33.844 -12.664 1 96.38 72 GLU B N 1
ATOM 3479 C CA . GLU B 1 72 ? -15.25 -33.5 -12.727 1 96.38 72 GLU B CA 1
ATOM 3480 C C . GLU B 1 72 ? -15.867 -33.469 -11.328 1 96.38 72 GLU B C 1
ATOM 3482 O O . GLU B 1 72 ? -16.641 -32.562 -11.008 1 96.38 72 GLU B O 1
ATOM 3487 N N . GLU B 1 73 ? -15.523 -34.469 -10.531 1 96.12 73 GLU B N 1
ATOM 3488 C CA . GLU B 1 73 ? -16.047 -34.531 -9.18 1 96.12 73 GLU B CA 1
ATOM 3489 C C . GLU B 1 73 ? -15.625 -33.312 -8.344 1 96.12 73 GLU B C 1
ATOM 3491 O O . GLU B 1 73 ? -16.438 -32.75 -7.617 1 96.12 73 GLU B O 1
ATOM 3496 N N . GLY B 1 74 ? -14.352 -32.969 -8.406 1 96.94 74 GLY B N 1
ATOM 3497 C CA . GLY B 1 74 ? -13.852 -31.812 -7.688 1 96.94 74 GLY B CA 1
ATOM 3498 C C . GLY B 1 74 ? -14.531 -30.516 -8.102 1 96.94 74 GLY B C 1
ATOM 3499 O O . GLY B 1 74 ? -14.859 -29.688 -7.25 1 96.94 74 GLY B O 1
ATOM 3500 N N . ARG B 1 75 ? -14.766 -30.344 -9.383 1 97.19 75 ARG B N 1
ATOM 3501 C CA . ARG B 1 75 ? -15.438 -29.156 -9.891 1 97.19 75 ARG B CA 1
ATOM 3502 C C . ARG B 1 75 ? -16.891 -29.094 -9.43 1 97.19 75 ARG B C 1
ATOM 3504 O O . ARG B 1 75 ? -17.406 -28.031 -9.086 1 97.19 75 ARG B O 1
ATOM 3511 N N . GLU B 1 76 ? -17.547 -30.266 -9.469 1 96.56 76 GLU B N 1
ATOM 3512 C CA . GLU B 1 76 ? -18.938 -30.328 -9.008 1 96.56 76 GLU B CA 1
ATOM 3513 C C . GLU B 1 76 ? -19.047 -29.891 -7.551 1 96.56 76 GLU B C 1
ATOM 3515 O O . GLU B 1 76 ? -19.969 -29.156 -7.191 1 96.56 76 GLU B O 1
ATOM 3520 N N . ILE B 1 77 ? -18.156 -30.406 -6.727 1 97.62 77 ILE B N 1
ATOM 3521 C CA . ILE B 1 77 ? -18.141 -30.031 -5.316 1 97.62 77 ILE B CA 1
ATOM 3522 C C . ILE B 1 77 ? -17.906 -28.531 -5.188 1 97.62 77 ILE B C 1
ATOM 3524 O O . ILE B 1 77 ? -18.594 -27.844 -4.406 1 97.62 77 ILE B O 1
ATOM 3528 N N . PHE B 1 78 ? -16.984 -27.984 -5.93 1 98.38 78 PHE B N 1
ATOM 3529 C CA . PHE B 1 78 ? -16.688 -26.547 -5.898 1 98.38 78 PHE B CA 1
ATOM 3530 C C . PHE B 1 78 ? -17.906 -25.734 -6.27 1 98.38 78 PHE B C 1
ATOM 3532 O O . PHE B 1 78 ? -18.219 -24.734 -5.625 1 98.38 78 PHE B O 1
ATOM 3539 N N . LEU B 1 79 ? -18.625 -26.156 -7.336 1 98 79 LEU B N 1
ATOM 3540 C CA . LEU B 1 79 ? -19.812 -25.438 -7.789 1 98 79 LEU B CA 1
ATOM 3541 C C . LEU B 1 79 ? -20.891 -25.453 -6.715 1 98 79 LEU B C 1
ATOM 3543 O O . LEU B 1 79 ? -21.625 -24.469 -6.547 1 98 79 LEU B O 1
ATOM 3547 N N . LYS B 1 80 ? -21.031 -26.547 -5.961 1 97.44 80 LYS B N 1
ATOM 3548 C CA . LYS B 1 80 ? -21.953 -26.609 -4.836 1 97.44 80 LYS B CA 1
ATOM 3549 C C . LYS B 1 80 ? -21.562 -25.609 -3.752 1 97.44 80 LYS B C 1
ATOM 3551 O O . LYS B 1 80 ? -22.422 -24.969 -3.145 1 97.44 80 LYS B O 1
ATOM 3556 N N . LEU B 1 81 ? -20.266 -25.453 -3.492 1 97.81 81 LEU B N 1
ATOM 3557 C CA . LEU B 1 81 ? -19.766 -24.469 -2.533 1 97.81 81 LEU B CA 1
ATOM 3558 C C . LEU B 1 81 ? -20.109 -23.047 -2.98 1 97.81 81 LEU B C 1
ATOM 3560 O O . LEU B 1 81 ? -20.484 -22.203 -2.162 1 97.81 81 LEU B O 1
ATOM 3564 N N . VAL B 1 82 ? -19.906 -22.828 -4.273 1 98.31 82 VAL B N 1
ATOM 3565 C CA . VAL B 1 82 ? -20.156 -21.516 -4.84 1 98.31 82 VAL B CA 1
ATOM 3566 C C . VAL B 1 82 ? -21.609 -21.094 -4.598 1 98.31 82 VAL B C 1
ATOM 3568 O O . VAL B 1 82 ? -21.891 -19.938 -4.297 1 98.31 82 VAL B O 1
ATOM 3571 N N . LYS B 1 83 ? -22.531 -22.031 -4.648 1 97.19 83 LYS B N 1
ATOM 3572 C CA . LYS B 1 83 ? -23.953 -21.766 -4.461 1 97.19 83 LYS B CA 1
ATOM 3573 C C . LYS B 1 83 ? -24.219 -21.172 -3.076 1 97.19 83 LYS B C 1
ATOM 3575 O O . LYS B 1 83 ? -25.172 -20.406 -2.891 1 97.19 83 LYS B O 1
ATOM 3580 N N . ARG B 1 84 ? -23.359 -21.438 -2.178 1 95.5 84 ARG B N 1
ATOM 3581 C CA . ARG B 1 84 ? -23.609 -21.016 -0.803 1 95.5 84 ARG B CA 1
ATOM 3582 C C . ARG B 1 84 ? -22.594 -19.953 -0.376 1 95.5 84 ARG B C 1
ATOM 3584 O O . ARG B 1 84 ? -22.547 -19.562 0.794 1 95.5 84 ARG B O 1
ATOM 3591 N N . SER B 1 85 ? -21.781 -19.5 -1.252 1 97.75 85 SER B N 1
ATOM 3592 C CA . SER B 1 85 ? -20.703 -18.578 -0.915 1 97.75 85 SER B CA 1
ATOM 3593 C C . SER B 1 85 ? -21 -17.172 -1.431 1 97.75 85 SER B C 1
ATOM 3595 O O . SER B 1 85 ? -21.938 -16.984 -2.217 1 97.75 85 SER B O 1
ATOM 3597 N N . ASP B 1 86 ? -20.219 -16.203 -0.973 1 98.31 86 ASP B N 1
ATOM 3598 C CA . ASP B 1 86 ? -20.469 -14.805 -1.323 1 98.31 86 ASP B CA 1
ATOM 3599 C C . ASP B 1 86 ? -19.359 -14.273 -2.238 1 98.31 86 ASP B C 1
ATOM 3601 O O . ASP B 1 86 ? -19.625 -13.422 -3.09 1 98.31 86 ASP B O 1
ATOM 3605 N N . ILE B 1 87 ? -18.156 -14.734 -2.064 1 98.81 87 ILE B N 1
ATOM 3606 C CA . ILE B 1 87 ? -16.984 -14.117 -2.697 1 98.81 87 ILE B CA 1
ATOM 3607 C C . ILE B 1 87 ? -16.031 -15.203 -3.189 1 98.81 87 ILE B C 1
ATOM 3609 O O . ILE B 1 87 ? -15.797 -16.188 -2.492 1 98.81 87 ILE B O 1
ATOM 3613 N N . ILE B 1 88 ? -15.539 -15.047 -4.398 1 98.88 88 ILE B N 1
ATOM 3614 C CA . ILE B 1 88 ? -14.414 -15.805 -4.941 1 98.88 88 ILE B CA 1
ATOM 3615 C C . ILE B 1 88 ? -13.188 -14.906 -5.023 1 98.88 88 ILE B C 1
ATOM 3617 O O . ILE B 1 88 ? -13.273 -13.75 -5.457 1 98.88 88 ILE B O 1
ATOM 3621 N N . ILE B 1 89 ? -12.023 -15.398 -4.559 1 98.94 89 ILE B N 1
ATOM 3622 C CA . ILE B 1 89 ? -10.75 -14.711 -4.727 1 98.94 89 ILE B CA 1
ATOM 3623 C C . ILE B 1 89 ? -9.766 -15.617 -5.465 1 98.94 89 ILE B C 1
ATOM 3625 O O . ILE B 1 89 ? -9.57 -16.781 -5.082 1 98.94 89 ILE B O 1
ATOM 3629 N N . GLU B 1 90 ? -9.148 -15.094 -6.508 1 98.75 90 GLU B N 1
ATOM 3630 C CA . GLU B 1 90 ? -8.086 -15.875 -7.141 1 98.75 90 GLU B CA 1
ATOM 3631 C C . GLU B 1 90 ? -7.02 -14.961 -7.742 1 98.75 90 GLU B C 1
ATOM 3633 O O . GLU B 1 90 ? -7.297 -13.805 -8.062 1 98.75 90 GLU B O 1
ATOM 3638 N N . ASN B 1 91 ? -5.812 -15.414 -7.762 1 98.06 91 ASN B N 1
ATOM 3639 C CA . ASN B 1 91 ? -4.727 -14.734 -8.453 1 98.06 91 ASN B CA 1
ATOM 3640 C C . ASN B 1 91 ? -3.938 -15.695 -9.344 1 98.06 91 ASN B C 1
ATOM 3642 O O . ASN B 1 91 ? -2.709 -15.617 -9.406 1 98.06 91 ASN B O 1
ATOM 3646 N N . MET B 1 92 ? -4.633 -16.625 -9.977 1 96.31 92 MET B N 1
ATOM 3647 C CA . MET B 1 92 ? -4.02 -17.594 -10.898 1 96.31 92 MET B CA 1
ATOM 3648 C C . MET B 1 92 ? -3.635 -16.906 -12.211 1 96.31 92 MET B C 1
ATOM 3650 O O . MET B 1 92 ? -4.078 -15.789 -12.484 1 96.31 92 MET B O 1
ATOM 3654 N N . GLY B 1 93 ? -2.812 -17.594 -12.984 1 94.06 93 GLY B N 1
ATOM 3655 C CA . GLY B 1 93 ? -2.416 -17.062 -14.281 1 94.06 93 GLY B CA 1
ATOM 3656 C C . GLY B 1 93 ? -3.59 -16.797 -15.203 1 94.06 93 GLY B C 1
ATOM 3657 O O . GLY B 1 93 ? -4.656 -17.391 -15.047 1 94.06 93 GLY B O 1
ATOM 3658 N N . TYR B 1 94 ? -3.326 -15.969 -16.125 1 92.75 94 TYR B N 1
ATOM 3659 C CA . TYR B 1 94 ? -4.348 -15.57 -17.094 1 92.75 94 TYR B CA 1
ATOM 3660 C C . TYR B 1 94 ? -4.973 -16.797 -17.766 1 92.75 94 TYR B C 1
ATOM 3662 O O . TYR B 1 94 ? -4.258 -17.672 -18.234 1 92.75 94 TYR B O 1
ATOM 3670 N N . GLY B 1 95 ? -6.312 -16.906 -17.75 1 94.81 95 GLY B N 1
ATOM 3671 C CA . GLY B 1 95 ? -7.039 -17.953 -18.453 1 94.81 95 GLY B CA 1
ATOM 3672 C C . GLY B 1 95 ? -7.195 -19.219 -17.641 1 94.81 95 GLY B C 1
ATOM 3673 O O . GLY B 1 95 ? -7.992 -20.094 -18 1 94.81 95 GLY B O 1
ATOM 3674 N N . THR B 1 96 ? -6.5 -19.312 -16.531 1 95.81 96 THR B N 1
ATOM 3675 C CA . THR B 1 96 ? -6.469 -20.547 -15.75 1 95.81 96 THR B CA 1
ATOM 3676 C C . THR B 1 96 ? -7.859 -20.891 -15.227 1 95.81 96 THR B C 1
ATOM 3678 O O . THR B 1 96 ? -8.328 -22.031 -15.383 1 95.81 96 THR B O 1
ATOM 3681 N N . MET B 1 97 ? -8.594 -19.969 -14.664 1 97.5 97 MET B N 1
ATOM 3682 C CA . MET B 1 97 ? -9.906 -20.203 -14.07 1 97.5 97 MET B CA 1
ATOM 3683 C C . MET B 1 97 ? -10.93 -20.578 -15.141 1 97.5 97 MET B C 1
ATOM 3685 O O . MET B 1 97 ? -11.797 -21.422 -14.898 1 97.5 97 MET B O 1
ATOM 3689 N N . GLU B 1 98 ? -10.781 -19.984 -16.328 1 96.62 98 GLU B N 1
ATOM 3690 C CA . GLU B 1 98 ? -11.648 -20.328 -17.453 1 96.62 98 GLU B CA 1
ATOM 3691 C C . GLU B 1 98 ? -11.398 -21.75 -17.953 1 96.62 98 GLU B C 1
ATOM 3693 O O . GLU B 1 98 ? -12.336 -22.484 -18.219 1 96.62 98 GLU B O 1
ATOM 3698 N N . ARG B 1 99 ? -10.125 -22.094 -18.031 1 96.44 99 ARG B N 1
ATOM 3699 C CA . ARG B 1 99 ? -9.766 -23.438 -18.484 1 96.44 99 ARG B CA 1
ATOM 3700 C C . ARG B 1 99 ? -10.273 -24.484 -17.5 1 96.44 99 ARG B C 1
ATOM 3702 O O . ARG B 1 99 ? -10.633 -25.594 -17.922 1 96.44 99 ARG B O 1
ATOM 3709 N N . LEU B 1 100 ? -10.367 -24.094 -16.25 1 96.69 100 LEU B N 1
ATOM 3710 C CA . LEU B 1 100 ? -10.852 -25.016 -15.227 1 96.69 100 LEU B CA 1
ATOM 3711 C C . LEU B 1 100 ? -12.375 -25.047 -15.219 1 96.69 100 LEU B C 1
ATOM 3713 O O . LEU B 1 100 ? -12.977 -25.875 -14.523 1 96.69 100 LEU B O 1
ATOM 3717 N N . GLY B 1 101 ? -13.031 -24.141 -15.914 1 96.69 101 GLY B N 1
ATOM 3718 C CA . GLY B 1 101 ? -14.477 -24.094 -15.984 1 96.69 101 GLY B CA 1
ATOM 3719 C C . GLY B 1 101 ? -15.117 -23.422 -14.781 1 96.69 101 GLY B C 1
ATOM 3720 O O . GLY B 1 101 ? -16.281 -23.672 -14.461 1 96.69 101 GLY B O 1
ATOM 3721 N N . ILE B 1 102 ? -14.352 -22.578 -14.086 1 98 102 ILE B N 1
ATOM 3722 C CA . ILE B 1 102 ? -14.891 -21.953 -12.883 1 98 102 ILE B CA 1
ATOM 3723 C C . ILE B 1 102 ? -14.648 -20.453 -12.938 1 98 102 ILE B C 1
ATOM 3725 O O . ILE B 1 102 ? -14.414 -19.812 -11.906 1 98 102 ILE B O 1
ATOM 3729 N N . GLY B 1 103 ? -14.531 -19.875 -14.141 1 98 103 GLY B N 1
ATOM 3730 C CA . GLY B 1 103 ? -14.492 -18.438 -14.328 1 98 103 GLY B CA 1
ATOM 3731 C C . GLY B 1 103 ? -15.797 -17.75 -13.945 1 98 103 GLY B C 1
ATOM 3732 O O . GLY B 1 103 ? -16.797 -18.422 -13.695 1 98 103 GLY B O 1
ATOM 3733 N N . TYR B 1 104 ? -15.75 -16.484 -13.938 1 97.94 104 TYR B N 1
ATOM 3734 C CA . TYR B 1 104 ? -16.891 -15.703 -13.492 1 97.94 104 TYR B CA 1
ATOM 3735 C C . TYR B 1 104 ? -18.125 -15.984 -14.352 1 97.94 104 TYR B C 1
ATOM 3737 O O . TYR B 1 104 ? -19.234 -16.062 -13.836 1 97.94 104 TYR B O 1
ATOM 3745 N N . SER B 1 105 ? -17.953 -16.109 -15.641 1 97.44 105 SER B N 1
ATOM 3746 C CA . SER B 1 105 ? -19.078 -16.312 -16.547 1 97.44 105 SER B CA 1
ATOM 3747 C C . SER B 1 105 ? -19.844 -17.578 -16.172 1 97.44 105 SER B C 1
ATOM 3749 O O . SER B 1 105 ? -21.078 -17.641 -16.328 1 97.44 105 SER B O 1
ATOM 3751 N N . VAL B 1 106 ? -19.219 -18.547 -15.695 1 98 106 VAL B N 1
ATOM 3752 C CA . VAL B 1 106 ? -19.828 -19.797 -15.289 1 98 106 VAL B CA 1
ATOM 3753 C C . VAL B 1 106 ? -20.438 -19.656 -13.898 1 98 106 VAL B C 1
ATOM 3755 O O . VAL B 1 106 ? -21.609 -19.984 -13.68 1 98 106 VAL B O 1
ATOM 3758 N N . LEU B 1 107 ? -19.688 -19.078 -12.984 1 98.62 107 LEU B N 1
ATOM 3759 C CA . LEU B 1 107 ? -20.078 -19.047 -11.578 1 98.62 107 LEU B CA 1
ATOM 3760 C C . LEU B 1 107 ? -21.25 -18.094 -11.367 1 98.62 107 LEU B C 1
ATOM 3762 O O . LEU B 1 107 ? -22.094 -18.344 -10.5 1 98.62 107 LEU B O 1
ATOM 3766 N N . SER B 1 108 ? -21.297 -16.984 -12.164 1 98.06 108 SER B N 1
ATOM 3767 C CA . SER B 1 108 ? -22.375 -16.016 -12 1 98.06 108 SER B CA 1
ATOM 3768 C C . SER B 1 108 ? -23.719 -16.609 -12.422 1 98.06 108 SER B C 1
ATOM 3770 O O . SER B 1 108 ? -24.781 -16.109 -12.031 1 98.06 108 SER B O 1
ATOM 3772 N N . LYS B 1 109 ? -23.719 -17.656 -13.273 1 97.81 109 LYS B N 1
ATOM 3773 C CA . LYS B 1 109 ? -24.953 -18.359 -13.641 1 97.81 109 LYS B CA 1
ATOM 3774 C C . LYS B 1 109 ? -25.438 -19.25 -12.5 1 97.81 109 LYS B C 1
ATOM 3776 O O . LYS B 1 109 ? -26.656 -19.422 -12.32 1 97.81 109 LYS B O 1
ATOM 3781 N N . ILE B 1 110 ? -24.531 -19.719 -11.734 1 97.69 110 ILE B N 1
ATOM 3782 C CA . ILE B 1 110 ? -24.844 -20.609 -10.617 1 97.69 110 ILE B CA 1
ATOM 3783 C C . ILE B 1 110 ? -25.281 -19.781 -9.406 1 97.69 110 ILE B C 1
ATOM 3785 O O . ILE B 1 110 ? -26.203 -20.172 -8.68 1 97.69 110 ILE B O 1
ATOM 3789 N N . ASN B 1 111 ? -24.688 -18.703 -9.188 1 98.38 111 ASN B N 1
ATOM 3790 C CA . ASN B 1 111 ? -24.938 -17.766 -8.094 1 98.38 111 ASN B CA 1
ATOM 3791 C C . ASN B 1 111 ? -24.875 -16.328 -8.57 1 98.38 111 ASN B C 1
ATOM 3793 O O . ASN B 1 111 ? -23.812 -15.695 -8.539 1 98.38 111 ASN B O 1
ATOM 3797 N N . PRO B 1 112 ? -26.016 -15.75 -8.961 1 98.25 112 PRO B N 1
ATOM 3798 C CA . PRO B 1 112 ? -26.047 -14.406 -9.531 1 98.25 112 PRO B CA 1
ATOM 3799 C C . PRO B 1 112 ? -25.531 -13.344 -8.555 1 98.25 112 PRO B C 1
ATOM 3801 O O . PRO B 1 112 ? -25.203 -12.227 -8.969 1 98.25 112 PRO B O 1
ATOM 3804 N N . GLY B 1 113 ? -25.438 -13.656 -7.281 1 98.06 113 GLY B N 1
ATOM 3805 C CA . GLY B 1 113 ? -24.984 -12.711 -6.277 1 98.06 113 GLY B CA 1
ATOM 3806 C C . GLY B 1 113 ? -23.5 -12.836 -5.965 1 98.06 113 GLY B C 1
ATOM 3807 O O . GLY B 1 113 ? -22.984 -12.117 -5.109 1 98.06 113 GLY B O 1
ATOM 3808 N N . ILE B 1 114 ? -22.766 -13.711 -6.73 1 98.56 114 ILE B N 1
ATOM 3809 C CA . ILE B 1 114 ? -21.375 -14.016 -6.398 1 98.56 114 ILE B CA 1
ATOM 3810 C C . ILE B 1 114 ? -20.484 -12.828 -6.766 1 98.56 114 ILE B C 1
ATOM 3812 O O . ILE B 1 114 ? -20.641 -12.242 -7.84 1 98.56 114 ILE B O 1
ATOM 3816 N N . ILE B 1 115 ? -19.672 -12.367 -5.875 1 98.75 115 ILE B N 1
ATOM 3817 C CA . ILE B 1 115 ? -18.625 -11.383 -6.129 1 98.75 115 ILE B CA 1
ATOM 3818 C C . ILE B 1 115 ? -17.312 -12.086 -6.426 1 98.75 115 ILE B C 1
ATOM 3820 O O . ILE B 1 115 ? -16.844 -12.898 -5.629 1 98.75 115 ILE B O 1
ATOM 3824 N N . TYR B 1 116 ? -16.75 -11.836 -7.566 1 98.88 116 TYR B N 1
ATOM 3825 C CA . TYR B 1 116 ? -15.562 -12.516 -8.07 1 98.88 116 TYR B CA 1
ATOM 3826 C C . TYR B 1 116 ? -14.383 -11.555 -8.18 1 98.88 116 TYR B C 1
ATOM 3828 O O . TYR B 1 116 ? -14.383 -10.664 -9.039 1 98.88 116 TYR B O 1
ATOM 3836 N N . LEU B 1 117 ? -13.359 -11.766 -7.316 1 98.88 117 LEU B N 1
ATOM 3837 C CA . LEU B 1 117 ? -12.148 -10.961 -7.336 1 98.88 117 LEU B CA 1
ATOM 3838 C C . LEU B 1 117 ? -11.008 -11.695 -8.031 1 98.88 117 LEU B C 1
ATOM 3840 O O . LEU B 1 117 ? -10.594 -12.766 -7.586 1 98.88 117 LEU B O 1
ATOM 3844 N N . SER B 1 118 ? -10.562 -11.141 -9.086 1 98.81 118 SER B N 1
ATOM 3845 C CA . SER B 1 118 ? -9.422 -11.648 -9.844 1 98.81 118 SER B CA 1
ATOM 3846 C C . SER B 1 118 ? -8.242 -10.688 -9.789 1 98.81 118 SER B C 1
ATOM 3848 O O . SER B 1 118 ? -8.344 -9.555 -10.266 1 98.81 118 SER B O 1
ATOM 3850 N N . ILE B 1 119 ? -7.133 -11.078 -9.18 1 98.44 119 ILE B N 1
ATOM 3851 C CA . ILE B 1 119 ? -5.922 -10.273 -9.102 1 98.44 119 ILE B CA 1
ATOM 3852 C C . ILE B 1 119 ? -4.879 -10.812 -10.078 1 98.44 119 ILE B C 1
ATOM 3854 O O . ILE B 1 119 ? -4.465 -11.969 -9.984 1 98.44 119 ILE B O 1
ATOM 3858 N N . LYS B 1 120 ? -4.488 -9.977 -11.023 1 98 120 LYS B N 1
ATOM 3859 C CA . LYS B 1 120 ? -3.584 -10.359 -12.102 1 98 120 LYS B CA 1
ATOM 3860 C C . LYS B 1 120 ? -2.365 -9.445 -12.148 1 98 120 LYS B C 1
ATOM 3862 O O . LYS B 1 120 ? -2.295 -8.461 -11.406 1 98 120 LYS B O 1
ATOM 3867 N N . GLY B 1 121 ? -1.355 -9.883 -12.938 1 97.25 121 GLY B N 1
ATOM 3868 C CA . GLY B 1 121 ? -0.219 -9 -13.164 1 97.25 121 GLY B CA 1
ATOM 3869 C C . GLY B 1 121 ? -0.6 -7.688 -13.812 1 97.25 121 GLY B C 1
ATOM 3870 O O . GLY B 1 121 ? -0.13 -6.625 -13.398 1 97.25 121 GLY B O 1
ATOM 3871 N N . TYR B 1 122 ? -1.466 -7.84 -14.773 1 97.5 122 TYR B N 1
ATOM 3872 C CA . TYR B 1 122 ? -1.934 -6.688 -15.539 1 97.5 122 TYR B CA 1
ATOM 3873 C C . TYR B 1 122 ? -3.453 -6.699 -15.664 1 97.5 122 TYR B C 1
ATOM 3875 O O . TYR B 1 122 ? -4.066 -7.762 -15.781 1 97.5 122 TYR B O 1
ATOM 3883 N N . GLY B 1 123 ? -4.07 -5.496 -15.578 1 97.31 123 GLY B N 1
ATOM 3884 C CA . GLY B 1 123 ? -5.496 -5.359 -15.836 1 97.31 123 GLY B CA 1
ATOM 3885 C C . GLY B 1 123 ? -5.871 -5.594 -17.281 1 97.31 123 GLY B C 1
ATOM 3886 O O . GLY B 1 123 ? -5.066 -6.102 -18.062 1 97.31 123 GLY B O 1
ATOM 3887 N N . SER B 1 124 ? -7.098 -5.301 -17.625 1 97.19 124 SER B N 1
ATOM 3888 C CA . SER B 1 124 ? -7.578 -5.473 -18.984 1 97.19 124 SER B CA 1
ATOM 3889 C C . SER B 1 124 ? -6.844 -4.551 -19.953 1 97.19 124 SER B C 1
ATOM 3891 O O . SER B 1 124 ? -6.543 -3.404 -19.609 1 97.19 124 SER B O 1
ATOM 3893 N N . GLY B 1 125 ? -6.512 -5.055 -21.078 1 97 125 GLY B N 1
ATOM 3894 C CA . GLY B 1 125 ? -5.809 -4.266 -22.062 1 97 125 GLY B CA 1
ATOM 3895 C C . GLY B 1 125 ? -4.723 -5.043 -22.781 1 97 125 GLY B C 1
ATOM 3896 O O . GLY B 1 125 ? -4.707 -6.273 -22.75 1 97 125 GLY B O 1
ATOM 3897 N N . PRO B 1 126 ? -3.791 -4.371 -23.453 1 95.69 126 PRO B N 1
ATOM 3898 C CA . PRO B 1 126 ? -2.764 -4.988 -24.297 1 95.69 126 PRO B CA 1
ATOM 3899 C C . PRO B 1 126 ? -1.863 -5.949 -23.531 1 95.69 126 PRO B C 1
ATOM 3901 O O . PRO B 1 126 ? -1.317 -6.891 -24.109 1 95.69 126 PRO B O 1
ATOM 3904 N N . TYR B 1 127 ? -1.685 -5.707 -22.219 1 95.75 127 TYR B N 1
ATOM 3905 C CA . TYR B 1 127 ? -0.738 -6.504 -21.438 1 95.75 127 TYR B CA 1
ATOM 3906 C C . TYR B 1 127 ? -1.453 -7.617 -20.688 1 95.75 127 TYR B C 1
ATOM 3908 O O . TYR B 1 127 ? -0.83 -8.352 -19.922 1 95.75 127 TYR B O 1
ATOM 3916 N N . GLU B 1 128 ? -2.73 -7.852 -20.906 1 95.31 128 GLU B N 1
ATOM 3917 C CA . GLU B 1 128 ? -3.602 -8.648 -20.047 1 95.31 128 GLU B CA 1
ATOM 3918 C C . GLU B 1 128 ? -3.111 -10.086 -19.938 1 95.31 128 GLU B C 1
ATOM 3920 O O . GLU B 1 128 ? -3.275 -10.734 -18.906 1 95.31 128 GLU B O 1
ATOM 3925 N N . ASP B 1 129 ? -2.43 -10.609 -20.938 1 93.56 129 ASP B N 1
ATOM 3926 C CA . ASP B 1 129 ? -2.045 -12.016 -20.984 1 93.56 129 ASP B CA 1
ATOM 3927 C C . ASP B 1 129 ? -0.557 -12.188 -20.672 1 93.56 129 ASP B C 1
ATOM 3929 O O . ASP B 1 129 ? -0.023 -13.297 -20.766 1 93.56 129 ASP B O 1
ATOM 3933 N N . ARG B 1 130 ? 0.117 -11.117 -20.281 1 93.31 130 ARG B N 1
ATOM 3934 C CA . ARG B 1 130 ? 1.552 -11.188 -20.016 1 93.31 130 ARG B CA 1
ATOM 3935 C C . ARG B 1 130 ? 1.835 -11.906 -18.703 1 93.31 130 ARG B C 1
ATOM 3937 O O . ARG B 1 130 ? 1.105 -11.734 -17.734 1 93.31 130 ARG B O 1
ATOM 3944 N N . ASN B 1 131 ? 2.924 -12.68 -18.75 1 88.56 131 ASN B N 1
ATOM 3945 C CA . ASN B 1 131 ? 3.445 -13.211 -17.5 1 88.56 131 ASN B CA 1
ATOM 3946 C C . ASN B 1 131 ? 3.977 -12.094 -16.594 1 88.56 131 ASN B C 1
ATOM 3948 O O . ASN B 1 131 ? 4.602 -11.148 -17.078 1 88.56 131 ASN B O 1
ATOM 3952 N N . ALA B 1 132 ? 3.57 -12.258 -15.359 1 89.38 132 ALA B N 1
ATOM 3953 C CA . ALA B 1 132 ? 3.973 -11.164 -14.477 1 89.38 132 ALA B CA 1
ATOM 3954 C C . ALA B 1 132 ? 4.68 -11.695 -13.234 1 89.38 132 ALA B C 1
ATOM 3956 O O . ALA B 1 132 ? 4.316 -12.758 -12.711 1 89.38 132 ALA B O 1
ATOM 3957 N N . LEU B 1 133 ? 5.762 -11.07 -12.891 1 90.5 133 LEU B N 1
ATOM 3958 C CA . LEU B 1 133 ? 6.434 -11.195 -11.602 1 90.5 133 LEU B CA 1
ATOM 3959 C C . LEU B 1 133 ? 6.484 -9.844 -10.891 1 90.5 133 LEU B C 1
ATOM 3961 O O . LEU B 1 133 ? 6.387 -8.797 -11.523 1 90.5 133 LEU B O 1
ATOM 3965 N N . ASP B 1 134 ? 6.602 -9.875 -9.617 1 92.12 134 ASP B N 1
ATOM 3966 C CA . ASP B 1 134 ? 6.52 -8.656 -8.812 1 92.12 134 ASP B CA 1
ATOM 3967 C C . ASP B 1 134 ? 7.59 -7.652 -9.234 1 92.12 134 ASP B C 1
ATOM 3969 O O . ASP B 1 134 ? 7.281 -6.5 -9.547 1 92.12 134 ASP B O 1
ATOM 3973 N N . TYR B 1 135 ? 8.875 -8.078 -9.297 1 94.69 135 TYR B N 1
ATOM 3974 C CA . TYR B 1 135 ? 9.945 -7.121 -9.555 1 94.69 135 TYR B CA 1
ATOM 3975 C C . TYR B 1 135 ? 9.859 -6.57 -10.969 1 94.69 135 TYR B C 1
ATOM 3977 O O . TYR B 1 135 ? 9.969 -5.359 -11.18 1 94.69 135 TYR B O 1
ATOM 3985 N N . PRO B 1 136 ? 9.617 -7.426 -11.977 1 96.69 136 PRO B N 1
ATOM 3986 C CA . PRO B 1 136 ? 9.414 -6.879 -13.32 1 96.69 136 PRO B CA 1
ATOM 3987 C C . PRO B 1 136 ? 8.336 -5.801 -13.359 1 96.69 136 PRO B C 1
ATOM 3989 O O . PRO B 1 136 ? 8.484 -4.793 -14.055 1 96.69 136 PRO B O 1
ATOM 3992 N N . ILE B 1 137 ? 7.273 -5.992 -12.633 1 97.81 137 ILE B N 1
ATOM 3993 C CA . ILE B 1 137 ? 6.199 -5.008 -12.594 1 97.81 137 ILE B CA 1
ATOM 3994 C C . ILE B 1 137 ? 6.707 -3.711 -11.969 1 97.81 137 ILE B C 1
ATOM 3996 O O . ILE B 1 137 ? 6.395 -2.619 -12.445 1 97.81 137 ILE B O 1
ATOM 4000 N N . GLU B 1 138 ? 7.477 -3.814 -10.914 1 98.5 138 GLU B N 1
ATOM 4001 C CA . GLU B 1 138 ? 8.055 -2.639 -10.273 1 98.5 138 GLU B CA 1
ATOM 4002 C C . GLU B 1 138 ? 8.969 -1.882 -11.234 1 98.5 138 GLU B C 1
ATOM 4004 O O . GLU B 1 138 ? 9.031 -0.651 -11.203 1 98.5 138 GLU B O 1
ATOM 4009 N N . ILE B 1 139 ? 9.68 -2.621 -12.023 1 98.19 139 ILE B N 1
ATOM 4010 C CA . ILE B 1 139 ? 10.594 -2.025 -12.992 1 98.19 139 ILE B CA 1
ATOM 4011 C C . ILE B 1 139 ? 9.789 -1.286 -14.062 1 98.19 139 ILE B C 1
ATOM 4013 O O . ILE B 1 139 ? 10.062 -0.116 -14.352 1 98.19 139 ILE B O 1
ATOM 4017 N N . GLU B 1 140 ? 8.781 -1.931 -14.539 1 97.31 140 GLU B N 1
ATOM 4018 C CA . GLU B 1 140 ? 8.047 -1.393 -15.68 1 97.31 140 GLU B CA 1
ATOM 4019 C C . GLU B 1 140 ? 7.145 -0.237 -15.266 1 97.31 140 GLU B C 1
ATOM 4021 O O . GLU B 1 140 ? 6.848 0.65 -16.062 1 97.31 140 GLU B O 1
ATOM 4026 N N . SER B 1 141 ? 6.695 -0.203 -14.047 1 98.38 141 SER B N 1
ATOM 4027 C CA . SER B 1 141 ? 5.781 0.824 -13.555 1 98.38 141 SER B CA 1
ATOM 4028 C C . SER B 1 141 ? 6.535 2.076 -13.125 1 98.38 141 SER B C 1
ATOM 4030 O O . SER B 1 141 ? 5.926 3.109 -12.844 1 98.38 141 SER B O 1
ATOM 4032 N N . GLY B 1 142 ? 7.82 2.018 -13.047 1 98.56 142 GLY B N 1
ATOM 4033 C CA . GLY B 1 142 ? 8.617 3.143 -12.586 1 98.56 142 GLY B CA 1
ATOM 4034 C C . GLY B 1 142 ? 8.883 3.119 -11.094 1 98.56 142 GLY B C 1
ATOM 4035 O O . GLY B 1 142 ? 9.641 3.941 -10.578 1 98.56 142 GLY B O 1
ATOM 4036 N N . VAL B 1 143 ? 8.344 2.143 -10.398 1 98.81 143 VAL B N 1
ATOM 4037 C CA . VAL B 1 143 ? 8.547 2.016 -8.961 1 98.81 143 VAL B CA 1
ATOM 4038 C C . VAL B 1 143 ? 10.023 1.801 -8.664 1 98.81 143 VAL B C 1
ATOM 4040 O O . VAL B 1 143 ? 10.594 2.467 -7.793 1 98.81 143 VAL B O 1
ATOM 4043 N N . ALA B 1 144 ? 10.664 0.913 -9.375 1 98.62 144 ALA B N 1
ATOM 4044 C CA . ALA B 1 144 ? 12.07 0.579 -9.133 1 98.62 144 ALA B CA 1
ATOM 4045 C C . ALA B 1 144 ? 12.961 1.801 -9.312 1 98.62 144 ALA B C 1
ATOM 4047 O O . ALA B 1 144 ? 13.93 1.984 -8.578 1 98.62 144 ALA B O 1
ATOM 4048 N N . TYR B 1 145 ? 12.648 2.635 -10.305 1 98.44 145 TYR B N 1
ATOM 4049 C CA . TYR B 1 145 ? 13.406 3.861 -10.539 1 98.44 145 TYR B CA 1
ATOM 4050 C C . TYR B 1 145 ? 13.297 4.805 -9.344 1 98.44 145 TYR B C 1
ATOM 4052 O O . TYR B 1 145 ? 14.305 5.238 -8.789 1 98.44 145 TYR B O 1
ATOM 4060 N N . MET B 1 146 ? 12.062 5.066 -8.945 1 98.56 146 MET B N 1
ATOM 4061 C CA . MET B 1 146 ? 11.852 6.043 -7.879 1 98.56 146 MET B CA 1
ATOM 4062 C C . MET B 1 146 ? 12.391 5.523 -6.551 1 98.56 146 MET B C 1
ATOM 4064 O O . MET B 1 146 ? 12.82 6.305 -5.699 1 98.56 146 MET B O 1
ATOM 4068 N N . ASN B 1 147 ? 12.375 4.191 -6.348 1 98.31 147 ASN B N 1
ATOM 4069 C CA . ASN B 1 147 ? 12.734 3.551 -5.086 1 98.31 147 ASN B CA 1
ATOM 4070 C C . ASN B 1 147 ? 14.25 3.432 -4.926 1 98.31 147 ASN B C 1
ATOM 4072 O O . ASN B 1 147 ? 14.75 3.305 -3.811 1 98.31 147 ASN B O 1
ATOM 4076 N N . GLY B 1 148 ? 14.961 3.398 -6 1 97.75 148 GLY B N 1
ATOM 4077 C CA . GLY B 1 148 ? 16.391 3.145 -5.984 1 97.75 148 GLY B CA 1
ATOM 4078 C C . GLY B 1 148 ? 17.219 4.406 -6.121 1 97.75 148 GLY B C 1
ATOM 4079 O O . GLY B 1 148 ? 16.953 5.406 -5.449 1 97.75 148 GLY B O 1
ATOM 4080 N N . LEU B 1 149 ? 18.297 4.297 -6.77 1 95.75 149 LEU B N 1
ATOM 4081 C CA . LEU B 1 149 ? 19.219 5.355 -7.168 1 95.75 149 LEU B CA 1
ATOM 4082 C C . LEU B 1 149 ? 19.266 5.488 -8.688 1 95.75 149 LEU B C 1
ATOM 4084 O O . LEU B 1 149 ? 18.875 4.57 -9.406 1 95.75 149 LEU B O 1
ATOM 4088 N N . SER B 1 150 ? 19.641 6.656 -9.203 1 91.81 150 SER B N 1
ATOM 4089 C CA . SER B 1 150 ? 19.641 6.93 -10.641 1 91.81 150 SER B CA 1
ATOM 4090 C C . SER B 1 150 ? 20.359 5.824 -11.414 1 91.81 150 SER B C 1
ATOM 4092 O O . SER B 1 150 ? 19.938 5.438 -12.5 1 91.81 150 SER B O 1
ATOM 4094 N N . ASN B 1 151 ? 21.359 5.234 -10.875 1 91.19 151 ASN B N 1
ATOM 4095 C CA . ASN B 1 151 ? 22.141 4.219 -11.586 1 91.19 151 ASN B CA 1
ATOM 4096 C C . ASN B 1 151 ? 21.859 2.822 -11.031 1 91.19 151 ASN B C 1
ATOM 4098 O O . ASN B 1 151 ? 22.531 1.858 -11.414 1 91.19 151 ASN B O 1
ATOM 4102 N N . LYS B 1 152 ? 20.938 2.713 -10.172 1 94.44 152 LYS B N 1
ATOM 4103 C CA . LYS B 1 152 ? 20.641 1.432 -9.539 1 94.44 152 LYS B CA 1
ATOM 4104 C C . LYS B 1 152 ? 19.172 1.347 -9.141 1 94.44 152 LYS B C 1
ATOM 4106 O O . LYS B 1 152 ? 18.828 1.539 -7.969 1 94.44 152 LYS B O 1
ATOM 4111 N N . PRO B 1 153 ? 18.297 1.039 -10.133 1 97.12 153 PRO B N 1
ATOM 4112 C CA . PRO B 1 153 ? 16.922 0.762 -9.727 1 97.12 153 PRO B CA 1
ATOM 4113 C C . PRO B 1 153 ? 16.812 -0.327 -8.664 1 97.12 153 PRO B C 1
ATOM 4115 O O . PRO B 1 153 ? 17.594 -1.283 -8.68 1 97.12 153 PRO B O 1
ATOM 4118 N N . MET B 1 154 ? 15.945 -0.183 -7.676 1 97.56 154 MET B N 1
ATOM 4119 C CA . MET B 1 154 ? 15.836 -1.12 -6.562 1 97.56 154 MET B CA 1
ATOM 4120 C C . MET B 1 154 ? 14.391 -1.545 -6.344 1 97.56 154 MET B C 1
ATOM 4122 O O . MET B 1 154 ? 13.469 -0.754 -6.555 1 97.56 154 MET B O 1
ATOM 4126 N N . ARG B 1 155 ? 14.219 -2.775 -5.965 1 96.94 155 ARG B N 1
ATOM 4127 C CA . ARG B 1 155 ? 12.883 -3.275 -5.656 1 96.94 155 ARG B CA 1
ATOM 4128 C C . ARG B 1 155 ? 12.422 -2.787 -4.285 1 96.94 155 ARG B C 1
ATOM 4130 O O . ARG B 1 155 ? 13.242 -2.451 -3.432 1 96.94 155 ARG B O 1
ATOM 4137 N N . LEU B 1 156 ? 11.156 -2.75 -4.062 1 98.44 156 LEU B N 1
ATOM 4138 C CA . LEU B 1 156 ? 10.586 -2.432 -2.756 1 98.44 156 LEU B CA 1
ATOM 4139 C C . LEU B 1 156 ? 11.023 -3.449 -1.709 1 98.44 156 LEU B C 1
ATOM 4141 O O . LEU B 1 156 ? 11.258 -4.617 -2.031 1 98.44 156 LEU B O 1
ATOM 4145 N N . GLY B 1 157 ? 11.055 -3.014 -0.477 1 97.94 157 GLY B N 1
ATOM 4146 C CA . GLY B 1 157 ? 11.633 -3.791 0.607 1 97.94 157 GLY B CA 1
ATOM 4147 C C . GLY B 1 157 ? 10.727 -4.906 1.092 1 97.94 157 GLY B C 1
ATOM 4148 O O . GLY B 1 157 ? 11.016 -5.555 2.102 1 97.94 157 GLY B O 1
ATOM 4149 N N . ALA B 1 158 ? 9.602 -5.121 0.51 1 97.62 158 ALA B N 1
ATOM 4150 C CA . ALA B 1 158 ? 8.617 -6.172 0.766 1 97.62 158 ALA B CA 1
ATOM 4151 C C . ALA B 1 158 ? 7.688 -6.359 -0.433 1 97.62 158 ALA B C 1
ATOM 4153 O O . ALA B 1 158 ? 7.855 -5.699 -1.462 1 97.62 158 ALA B O 1
ATOM 4154 N N . SER B 1 159 ? 6.773 -7.324 -0.367 1 97.62 159 SER B N 1
ATOM 4155 C CA . SER B 1 159 ? 5.809 -7.551 -1.438 1 97.62 159 SER B CA 1
ATOM 4156 C C . SER B 1 159 ? 4.688 -6.52 -1.4 1 97.62 159 SER B C 1
ATOM 4158 O O . SER B 1 159 ? 3.508 -6.879 -1.404 1 97.62 159 SER B O 1
ATOM 4160 N N . ILE B 1 160 ? 5.117 -5.262 -1.487 1 98.62 160 ILE B N 1
ATOM 4161 C CA . ILE B 1 160 ? 4.199 -4.156 -1.231 1 98.62 160 ILE B CA 1
ATOM 4162 C C . ILE B 1 160 ? 3.193 -4.043 -2.373 1 98.62 160 ILE B C 1
ATOM 4164 O O . ILE B 1 160 ? 2.012 -3.779 -2.145 1 98.62 160 ILE B O 1
ATOM 4168 N N . ILE B 1 161 ? 3.59 -4.266 -3.611 1 98.62 161 ILE B N 1
ATOM 4169 C CA . ILE B 1 161 ? 2.668 -4.152 -4.738 1 98.62 161 ILE B CA 1
ATOM 4170 C C . ILE B 1 161 ? 1.601 -5.242 -4.641 1 98.62 161 ILE B C 1
ATOM 4172 O O . ILE B 1 161 ? 0.416 -4.977 -4.855 1 98.62 161 ILE B O 1
ATOM 4176 N N . ASP B 1 162 ? 1.987 -6.465 -4.293 1 98.5 162 ASP B N 1
ATOM 4177 C CA . ASP B 1 162 ? 1.039 -7.559 -4.102 1 98.5 162 ASP B CA 1
ATOM 4178 C C . ASP B 1 162 ? 0.036 -7.227 -2.998 1 98.5 162 ASP B C 1
ATOM 4180 O O . ASP B 1 162 ? -1.169 -7.426 -3.166 1 98.5 162 ASP B O 1
ATOM 4184 N N . ILE B 1 163 ? 0.561 -6.715 -1.891 1 98.81 163 ILE B N 1
ATOM 4185 C CA . ILE B 1 163 ? -0.282 -6.402 -0.742 1 98.81 163 ILE B CA 1
ATOM 4186 C C . ILE B 1 163 ? -1.235 -5.262 -1.097 1 98.81 163 ILE B C 1
ATOM 4188 O O . ILE B 1 163 ? -2.43 -5.328 -0.799 1 98.81 163 ILE B O 1
ATOM 4192 N N . ALA B 1 164 ? -0.699 -4.242 -1.773 1 98.81 164 ALA B N 1
ATOM 4193 C CA . ALA B 1 164 ? -1.527 -3.104 -2.164 1 98.81 164 ALA B CA 1
ATOM 4194 C C . ALA B 1 164 ? -2.611 -3.529 -3.15 1 98.81 164 ALA B C 1
ATOM 4196 O O . ALA B 1 164 ? -3.752 -3.07 -3.064 1 98.81 164 ALA B O 1
ATOM 4197 N N . ALA B 1 165 ? -2.262 -4.387 -4.086 1 98.81 165 ALA B N 1
ATOM 4198 C CA . ALA B 1 165 ? -3.254 -4.902 -5.023 1 98.81 165 ALA B CA 1
ATOM 4199 C C . ALA B 1 165 ? -4.367 -5.648 -4.293 1 98.81 165 ALA B C 1
ATOM 4201 O O . ALA B 1 165 ? -5.547 -5.484 -4.613 1 98.81 165 ALA B O 1
ATOM 4202 N N . ALA B 1 166 ? -3.971 -6.453 -3.34 1 98.88 166 ALA B N 1
ATOM 4203 C CA . ALA B 1 166 ? -4.949 -7.168 -2.521 1 98.88 166 ALA B CA 1
ATOM 4204 C C . ALA B 1 166 ? -5.859 -6.195 -1.779 1 98.88 166 ALA B C 1
ATOM 4206 O O . ALA B 1 166 ? -7.066 -6.418 -1.677 1 98.88 166 ALA B O 1
ATOM 4207 N N . MET B 1 167 ? -5.277 -5.113 -1.25 1 98.94 167 MET B N 1
ATOM 4208 C CA . MET B 1 167 ? -6.055 -4.113 -0.529 1 98.94 167 MET B CA 1
ATOM 4209 C C . MET B 1 167 ? -7.094 -3.469 -1.442 1 98.94 167 MET B C 1
ATOM 4211 O O . MET B 1 167 ? -8.25 -3.301 -1.054 1 98.94 167 MET B O 1
ATOM 4215 N N . PHE B 1 168 ? -6.688 -3.105 -2.666 1 98.88 168 PHE B N 1
ATOM 4216 C CA . PHE B 1 168 ? -7.652 -2.574 -3.619 1 98.88 168 PHE B CA 1
ATOM 4217 C C . PHE B 1 168 ? -8.727 -3.607 -3.938 1 98.88 168 PHE B C 1
ATOM 4219 O O . PHE B 1 168 ? -9.898 -3.264 -4.109 1 98.88 168 PHE B O 1
ATOM 4226 N N . GLY B 1 169 ? -8.289 -4.891 -4.047 1 98.81 169 GLY B N 1
ATOM 4227 C CA . GLY B 1 169 ? -9.258 -5.957 -4.223 1 98.81 169 GLY B CA 1
ATOM 4228 C C . GLY B 1 169 ? -10.305 -6.004 -3.123 1 98.81 169 GLY B C 1
ATOM 4229 O O . GLY B 1 169 ? -11.5 -6.109 -3.4 1 98.81 169 GLY B O 1
ATOM 4230 N N . VAL B 1 170 ? -9.867 -5.914 -1.864 1 98.81 170 VAL B N 1
ATOM 4231 C CA . VAL B 1 170 ? -10.766 -5.957 -0.715 1 98.81 170 VAL B CA 1
ATOM 4232 C C . VAL B 1 170 ? -11.688 -4.742 -0.732 1 98.81 170 VAL B C 1
ATOM 4234 O O . VAL B 1 170 ? -12.875 -4.852 -0.435 1 98.81 170 VAL B O 1
ATOM 4237 N N . ILE B 1 171 ? -11.156 -3.566 -1.107 1 98.62 171 ILE B N 1
ATOM 4238 C CA . ILE B 1 171 ? -11.969 -2.365 -1.26 1 98.62 171 ILE B CA 1
ATOM 4239 C C . ILE B 1 171 ? -13.07 -2.615 -2.281 1 98.62 171 ILE B C 1
ATOM 4241 O O . ILE B 1 171 ? -14.242 -2.322 -2.025 1 98.62 171 ILE B O 1
ATOM 4245 N N . GLY B 1 172 ? -12.688 -3.201 -3.438 1 98.38 172 GLY B N 1
ATOM 4246 C CA . GLY B 1 172 ? -13.68 -3.545 -4.449 1 98.38 172 GLY B CA 1
ATOM 4247 C C . GLY B 1 172 ? -14.727 -4.52 -3.951 1 98.38 172 GLY B C 1
ATOM 4248 O O . GLY B 1 172 ? -15.914 -4.352 -4.223 1 98.38 172 GLY B O 1
ATOM 4249 N N . VAL B 1 173 ? -14.336 -5.516 -3.191 1 98.44 173 VAL B N 1
ATOM 4250 C CA . VAL B 1 173 ? -15.227 -6.551 -2.674 1 98.44 173 VAL B CA 1
ATOM 4251 C C . VAL B 1 173 ? -16.219 -5.938 -1.696 1 98.44 173 VAL B C 1
ATOM 4253 O O . VAL B 1 173 ? -17.438 -6.184 -1.794 1 98.44 173 VAL B O 1
ATOM 4256 N N . LEU B 1 174 ? -15.727 -5.121 -0.757 1 97.5 174 LEU B N 1
ATOM 4257 C CA . LEU B 1 174 ? -16.609 -4.512 0.235 1 97.5 174 LEU B CA 1
ATOM 4258 C C . LEU B 1 174 ? -17.578 -3.543 -0.424 1 97.5 174 LEU B C 1
ATOM 4260 O O . LEU B 1 174 ? -18.75 -3.475 -0.04 1 97.5 174 LEU B O 1
ATOM 4264 N N . HIS B 1 175 ? -17.094 -2.783 -1.403 1 96.88 175 HIS B N 1
ATOM 4265 C CA . HIS B 1 175 ? -17.984 -1.898 -2.158 1 96.88 175 HIS B CA 1
ATOM 4266 C C . HIS B 1 175 ? -19.062 -2.689 -2.889 1 96.88 175 HIS B C 1
ATOM 4268 O O . HIS B 1 175 ? -20.234 -2.295 -2.891 1 96.88 175 HIS B O 1
ATOM 4274 N N . ALA B 1 176 ? -18.656 -3.826 -3.508 1 97.31 176 ALA B N 1
ATOM 4275 C CA . ALA B 1 176 ? -19.594 -4.688 -4.219 1 97.31 176 ALA B CA 1
ATOM 4276 C C . ALA B 1 176 ? -20.641 -5.266 -3.27 1 97.31 176 ALA B C 1
ATOM 4278 O O . ALA B 1 176 ? -21.812 -5.414 -3.641 1 97.31 176 ALA B O 1
ATOM 4279 N N . LEU B 1 177 ? -20.234 -5.645 -2.041 1 96.69 177 LEU B N 1
ATOM 4280 C CA . LEU B 1 177 ? -21.172 -6.148 -1.046 1 96.69 177 LEU B CA 1
ATOM 4281 C C . LEU B 1 177 ? -22.219 -5.09 -0.7 1 96.69 177 LEU B C 1
ATOM 4283 O O . LEU B 1 177 ? -23.406 -5.406 -0.542 1 96.69 177 LEU B O 1
ATOM 4287 N N . LEU B 1 178 ? -21.812 -3.816 -0.577 1 94.69 178 LEU B N 1
ATOM 4288 C CA . LEU B 1 178 ? -22.75 -2.721 -0.321 1 94.69 178 LEU B CA 1
ATOM 4289 C C . LEU B 1 178 ? -23.75 -2.584 -1.461 1 94.69 178 LEU B C 1
ATOM 4291 O O . LEU B 1 178 ? -24.953 -2.447 -1.223 1 94.69 178 LEU B O 1
ATOM 4295 N N . GLU B 1 179 ? -23.219 -2.645 -2.699 1 93.75 179 GLU B N 1
ATOM 4296 C CA . GLU B 1 179 ? -24.094 -2.537 -3.867 1 93.75 179 GLU B CA 1
ATOM 4297 C C . GLU B 1 179 ? -25.078 -3.705 -3.936 1 93.75 179 GLU B C 1
ATOM 4299 O O . GLU B 1 179 ? -26.234 -3.529 -4.32 1 93.75 179 GLU B O 1
ATOM 4304 N N . ARG B 1 180 ? -24.594 -4.891 -3.609 1 94.56 180 ARG B N 1
ATOM 4305 C CA . ARG B 1 180 ? -25.406 -6.102 -3.658 1 94.56 180 ARG B CA 1
ATOM 4306 C C . ARG B 1 180 ? -26.594 -6.004 -2.709 1 94.56 180 ARG B C 1
ATOM 4308 O O . ARG B 1 180 ? -27.656 -6.555 -2.988 1 94.56 180 ARG B O 1
ATOM 4315 N N . GLU B 1 181 ? -26.422 -5.301 -1.562 1 91.56 181 GLU B N 1
ATOM 4316 C CA . GLU B 1 181 ? -27.531 -5.102 -0.639 1 91.56 181 GLU B CA 1
ATOM 4317 C C . GLU B 1 181 ? -28.703 -4.414 -1.331 1 91.56 181 GLU B C 1
ATOM 4319 O O . GLU B 1 181 ? -29.859 -4.66 -0.991 1 91.56 181 GLU B O 1
ATOM 4324 N N . ARG B 1 182 ? -28.422 -3.67 -2.26 1 89.62 182 ARG B N 1
ATOM 4325 C CA . ARG B 1 182 ? -29.438 -2.887 -2.941 1 89.62 182 ARG B CA 1
ATOM 4326 C C . ARG B 1 182 ? -29.922 -3.596 -4.203 1 89.62 182 ARG B C 1
ATOM 4328 O O . ARG B 1 182 ? -31.109 -3.547 -4.535 1 89.62 182 ARG B O 1
ATOM 4335 N N . THR B 1 183 ? -29.047 -4.316 -4.895 1 93.12 183 THR B N 1
ATOM 4336 C CA . THR B 1 183 ? -29.344 -4.809 -6.234 1 93.12 183 THR B CA 1
ATOM 4337 C C . THR B 1 183 ? -29.594 -6.312 -6.215 1 93.12 183 THR B C 1
ATOM 4339 O O . THR B 1 183 ? -30.203 -6.859 -7.137 1 93.12 183 THR B O 1
ATOM 4342 N N . GLY B 1 184 ? -28.984 -6.973 -5.203 1 95.19 184 GLY B N 1
ATOM 4343 C CA . GLY B 1 184 ? -29.031 -8.43 -5.145 1 95.19 184 GLY B CA 1
ATOM 4344 C C . GLY B 1 184 ? -28.078 -9.094 -6.113 1 95.19 184 GLY B C 1
ATOM 4345 O O . GLY B 1 184 ? -28.016 -10.32 -6.199 1 95.19 184 GLY B O 1
ATOM 4346 N N . LYS B 1 185 ? -27.266 -8.305 -6.801 1 96.62 185 LYS B N 1
ATOM 4347 C CA . LYS B 1 185 ? -26.406 -8.828 -7.859 1 96.62 185 LYS B CA 1
ATOM 4348 C C . LYS B 1 185 ? -24.938 -8.758 -7.453 1 96.62 185 LYS B C 1
ATOM 4350 O O . LYS B 1 185 ? -24.516 -7.797 -6.805 1 96.62 185 LYS B O 1
ATOM 4355 N N . GLY B 1 186 ? -24.188 -9.797 -7.84 1 97.5 186 GLY B N 1
ATOM 4356 C CA . GLY B 1 186 ? -22.75 -9.75 -7.695 1 97.5 186 GLY B CA 1
ATOM 4357 C C . GLY B 1 186 ? -22.062 -9.008 -8.828 1 97.5 186 GLY B C 1
ATOM 4358 O O . GLY B 1 186 ? -22.688 -8.227 -9.531 1 97.5 186 GLY B O 1
ATOM 4359 N N . THR B 1 187 ? -20.75 -9.156 -8.906 1 98.06 187 THR B N 1
ATOM 4360 C CA . THR B 1 187 ? -19.984 -8.508 -9.961 1 98.06 187 THR B CA 1
ATOM 4361 C C . THR B 1 187 ? -18.578 -9.117 -10.062 1 98.06 187 THR B C 1
ATOM 4363 O O . THR B 1 187 ? -18.172 -9.891 -9.195 1 98.06 187 THR B O 1
ATOM 4366 N N . PHE B 1 188 ? -17.984 -8.914 -11.211 1 98.62 188 PHE B N 1
ATOM 4367 C CA . PHE B 1 188 ? -16.594 -9.281 -11.453 1 98.62 188 PHE B CA 1
ATOM 4368 C C . PHE B 1 188 ? -15.664 -8.094 -11.203 1 98.62 188 PHE B C 1
ATOM 4370 O O . PHE B 1 188 ? -15.914 -6.988 -11.703 1 98.62 188 PHE B O 1
ATOM 4377 N N . ILE B 1 189 ? -14.656 -8.312 -10.367 1 98.69 189 ILE B N 1
ATOM 4378 C CA . ILE B 1 189 ? -13.664 -7.293 -10.047 1 98.69 189 ILE B CA 1
ATOM 4379 C C . ILE B 1 189 ? -12.281 -7.754 -10.5 1 98.69 189 ILE B C 1
ATOM 4381 O O . ILE B 1 189 ? -11.828 -8.836 -10.125 1 98.69 189 ILE B O 1
ATOM 4385 N N . LYS B 1 190 ? -11.617 -7 -11.273 1 98.38 190 LYS B N 1
ATOM 4386 C CA . LYS B 1 190 ? -10.258 -7.285 -11.719 1 98.38 190 LYS B CA 1
ATOM 4387 C C . LYS B 1 190 ? -9.281 -6.234 -11.195 1 98.38 190 LYS B C 1
ATOM 4389 O O . LYS B 1 190 ? -9.531 -5.035 -11.297 1 98.38 190 LYS B O 1
ATOM 4394 N N . ILE B 1 191 ? -8.211 -6.648 -10.594 1 98.44 191 ILE B N 1
ATOM 4395 C CA . ILE B 1 191 ? -7.113 -5.801 -10.133 1 98.44 191 ILE B CA 1
ATOM 4396 C C . ILE B 1 191 ? -5.824 -6.191 -10.859 1 98.44 191 ILE B C 1
ATOM 4398 O O . ILE B 1 191 ? -5.473 -7.375 -10.914 1 98.44 191 ILE B O 1
ATOM 4402 N N . GLY B 1 192 ? -5.102 -5.254 -11.391 1 98.44 192 GLY B N 1
ATOM 4403 C CA . GLY B 1 192 ? -3.768 -5.477 -11.93 1 98.44 192 GLY B CA 1
ATOM 4404 C C . GLY B 1 192 ? -2.666 -4.949 -11.023 1 98.44 192 GLY B C 1
ATOM 4405 O O . GLY B 1 192 ? -2.762 -3.836 -10.508 1 98.44 192 GLY B O 1
ATOM 4406 N N . LEU B 1 193 ? -1.646 -5.762 -10.836 1 98.69 193 LEU B N 1
ATOM 4407 C CA . LEU B 1 193 ? -0.482 -5.312 -10.078 1 98.69 193 LEU B CA 1
ATOM 4408 C C . LEU B 1 193 ? 0.164 -4.102 -10.742 1 98.69 193 LEU B C 1
ATOM 4410 O O . LEU B 1 193 ? 0.592 -3.168 -10.055 1 98.69 193 LEU B O 1
ATOM 4414 N N . PHE B 1 194 ? 0.235 -4.148 -12.039 1 98.56 194 PHE B N 1
ATOM 4415 C CA . PHE B 1 194 ? 0.839 -3.057 -12.789 1 98.56 194 PHE B CA 1
ATOM 4416 C C . PHE B 1 194 ? 0.08 -1.755 -12.562 1 98.56 194 PHE B C 1
ATOM 4418 O O . PHE B 1 194 ? 0.682 -0.725 -12.25 1 98.56 194 PHE B O 1
ATOM 4425 N N . GLU B 1 195 ? -1.228 -1.818 -12.688 1 98.69 195 GLU B N 1
ATOM 4426 C CA . GLU B 1 195 ? -2.057 -0.637 -12.469 1 98.69 195 GLU B CA 1
ATOM 4427 C C . GLU B 1 195 ? -1.984 -0.173 -11.016 1 98.69 195 GLU B C 1
ATOM 4429 O O . GLU B 1 195 ? -2.053 1.026 -10.734 1 98.69 195 GLU B O 1
ATOM 4434 N N . THR B 1 196 ? -1.86 -1.109 -10.102 1 98.81 196 THR B N 1
ATOM 4435 C CA . THR B 1 196 ? -1.673 -0.775 -8.695 1 98.81 196 THR B CA 1
ATOM 4436 C C . THR B 1 196 ? -0.379 0.009 -8.492 1 98.81 196 THR B C 1
ATOM 4438 O O . THR B 1 196 ? -0.376 1.056 -7.844 1 98.81 196 THR B O 1
ATOM 4441 N N . ALA B 1 197 ? 0.696 -0.484 -9.07 1 98.81 197 ALA B N 1
ATOM 4442 C CA . ALA B 1 197 ? 1.986 0.196 -8.992 1 98.81 197 ALA B CA 1
ATOM 4443 C C . ALA B 1 197 ? 1.907 1.595 -9.602 1 98.81 197 ALA B C 1
ATOM 4445 O O . ALA B 1 197 ? 2.438 2.555 -9.031 1 98.81 197 ALA B O 1
ATOM 4446 N N . MET B 1 198 ? 1.249 1.688 -10.719 1 98.81 198 MET B N 1
ATOM 4447 C CA . MET B 1 198 ? 1.067 2.979 -11.375 1 98.81 198 MET B CA 1
ATOM 4448 C C . MET B 1 198 ? 0.345 3.959 -10.461 1 98.81 198 MET B C 1
ATOM 4450 O O . MET B 1 198 ? 0.742 5.121 -10.352 1 98.81 198 MET B O 1
ATOM 4454 N N . PHE B 1 199 ? -0.708 3.502 -9.812 1 98.81 199 PHE B N 1
ATOM 4455 C CA . PHE B 1 199 ? -1.457 4.352 -8.891 1 98.81 199 PHE B CA 1
ATOM 4456 C C . PHE B 1 199 ? -0.567 4.832 -7.75 1 98.81 199 PHE B C 1
ATOM 4458 O O . PHE B 1 199 ? -0.607 6.008 -7.379 1 98.81 199 PHE B O 1
ATOM 4465 N N . LEU B 1 200 ? 0.257 3.953 -7.211 1 98.81 200 LEU B N 1
ATOM 4466 C CA . LEU B 1 200 ? 1.15 4.316 -6.117 1 98.81 200 LEU B CA 1
ATOM 4467 C C . LEU B 1 200 ? 2.152 5.375 -6.559 1 98.81 200 LEU B C 1
ATOM 4469 O O . LEU B 1 200 ? 2.645 6.152 -5.738 1 98.81 200 LEU B O 1
ATOM 4473 N N . MET B 1 201 ? 2.434 5.426 -7.844 1 98.69 201 MET B N 1
ATOM 4474 C CA . MET B 1 201 ? 3.373 6.395 -8.398 1 98.69 201 MET B CA 1
ATOM 4475 C C . MET B 1 201 ? 2.641 7.633 -8.906 1 98.69 201 MET B C 1
ATOM 4477 O O . MET B 1 201 ? 3.254 8.516 -9.508 1 98.69 201 MET B O 1
ATOM 4481 N N . GLY B 1 202 ? 1.314 7.703 -8.719 1 98.75 202 GLY B N 1
ATOM 4482 C CA . GLY B 1 202 ? 0.482 8.75 -9.297 1 98.75 202 GLY B CA 1
ATOM 4483 C C . GLY B 1 202 ? 0.962 10.148 -8.961 1 98.75 202 GLY B C 1
ATOM 4484 O O . GLY B 1 202 ? 0.889 11.055 -9.797 1 98.75 202 GLY B O 1
ATOM 4485 N N . GLN B 1 203 ? 1.478 10.352 -7.742 1 98.38 203 GLN B N 1
ATOM 4486 C CA . GLN B 1 203 ? 1.956 11.664 -7.32 1 98.38 203 GLN B CA 1
ATOM 4487 C C . GLN B 1 203 ? 3.127 12.125 -8.188 1 98.38 203 GLN B C 1
ATOM 4489 O O . GLN B 1 203 ? 3.24 13.305 -8.508 1 98.38 203 GLN B O 1
ATOM 4494 N N . HIS B 1 204 ? 4 11.188 -8.602 1 98.56 204 HIS B N 1
ATOM 4495 C CA . HIS B 1 204 ? 5.156 11.516 -9.422 1 98.56 204 HIS B CA 1
ATOM 4496 C C . HIS B 1 204 ? 4.742 11.82 -10.859 1 98.56 204 HIS B C 1
ATOM 4498 O O . HIS B 1 204 ? 5.301 12.711 -11.5 1 98.56 204 HIS B O 1
ATOM 4504 N N . ILE B 1 205 ? 3.775 11.031 -11.32 1 98.69 205 ILE B N 1
ATOM 4505 C CA . ILE B 1 205 ? 3.25 11.266 -12.664 1 98.69 205 ILE B CA 1
ATOM 4506 C C . ILE B 1 205 ? 2.637 12.656 -12.742 1 98.69 205 ILE B C 1
ATOM 4508 O O . ILE B 1 205 ? 2.898 13.406 -13.688 1 98.69 205 ILE B O 1
ATOM 4512 N N . ALA B 1 206 ? 1.851 13.016 -11.766 1 98.56 206 ALA B N 1
ATOM 4513 C CA . ALA B 1 206 ? 1.242 14.336 -11.695 1 98.56 206 ALA B CA 1
ATOM 4514 C C . ALA B 1 206 ? 2.307 15.422 -11.586 1 98.56 206 ALA B C 1
ATOM 4516 O O . ALA B 1 206 ? 2.244 16.438 -12.289 1 98.56 206 ALA B O 1
ATOM 4517 N N . ALA B 1 207 ? 3.285 15.258 -10.734 1 98.06 207 ALA B N 1
ATOM 4518 C CA . ALA B 1 207 ? 4.324 16.25 -10.484 1 98.06 207 ALA B CA 1
ATOM 4519 C C . ALA B 1 207 ? 5.129 16.531 -11.758 1 98.06 207 ALA B C 1
ATOM 4521 O O . ALA B 1 207 ? 5.418 17.688 -12.07 1 98.06 207 ALA B O 1
ATOM 4522 N N . TYR B 1 208 ? 5.523 15.445 -12.453 1 98.25 208 TYR B N 1
ATOM 4523 C CA . TYR B 1 208 ? 6.262 15.57 -13.703 1 98.25 208 TYR B CA 1
ATOM 4524 C C . TYR B 1 208 ? 5.555 16.531 -14.664 1 98.25 208 TYR B C 1
ATOM 4526 O O . TYR B 1 208 ? 6.18 17.422 -15.234 1 98.25 208 TYR B O 1
ATOM 4534 N N . GLN B 1 209 ? 4.27 16.359 -14.82 1 98.31 209 GLN B N 1
ATOM 4535 C CA . GLN B 1 209 ? 3.475 17.156 -15.742 1 98.31 209 GLN B CA 1
ATOM 4536 C C . GLN B 1 209 ? 3.273 18.578 -15.203 1 98.31 209 GLN B C 1
ATOM 4538 O O . GLN B 1 209 ? 3.41 19.547 -15.945 1 98.31 209 GLN B O 1
ATOM 4543 N N . ALA B 1 210 ? 2.934 18.688 -13.922 1 97.06 210 ALA B N 1
ATOM 4544 C CA . ALA B 1 210 ? 2.658 19.984 -13.305 1 97.06 210 ALA B CA 1
ATOM 4545 C C . ALA B 1 210 ? 3.891 20.891 -13.344 1 97.06 210 ALA B C 1
ATOM 4547 O O . ALA B 1 210 ? 3.773 22.109 -13.445 1 97.06 210 ALA B O 1
ATOM 4548 N N . ARG B 1 211 ? 5.055 20.328 -13.312 1 95.69 211 ARG B N 1
ATOM 4549 C CA . ARG B 1 211 ? 6.312 21.062 -13.266 1 95.69 211 ARG B CA 1
ATOM 4550 C C . ARG B 1 211 ? 6.824 21.359 -14.672 1 95.69 211 ARG B C 1
ATOM 4552 O O . ARG B 1 211 ? 7.961 21.797 -14.852 1 95.69 211 ARG B O 1
ATOM 4559 N N . GLY B 1 212 ? 6.051 21.109 -15.703 1 96.19 212 GLY B N 1
ATOM 4560 C CA . GLY B 1 212 ? 6.453 21.375 -17.078 1 96.19 212 GLY B CA 1
ATOM 4561 C C . GLY B 1 212 ? 7.297 20.266 -17.672 1 96.19 212 GLY B C 1
ATOM 4562 O O . GLY B 1 212 ? 8.25 20.547 -18.406 1 96.19 212 GLY B O 1
ATOM 4563 N N . PHE B 1 213 ? 7.07 19.031 -17.266 1 97.25 213 PHE B N 1
ATOM 4564 C CA . PHE B 1 213 ? 7.656 17.828 -17.844 1 97.25 213 PHE B CA 1
ATOM 4565 C C . PHE B 1 213 ? 9.148 17.75 -17.547 1 97.25 213 PHE B C 1
ATOM 4567 O O . PHE B 1 213 ? 9.93 17.297 -18.375 1 97.25 213 PHE B O 1
ATOM 4574 N N . VAL B 1 214 ? 9.523 18.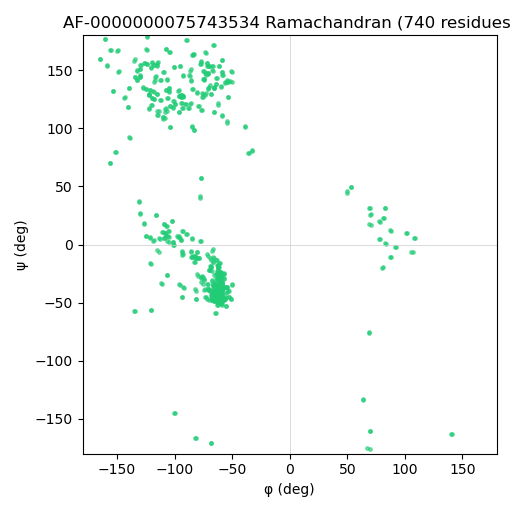312 -16.375 1 96.25 214 VAL B N 1
ATOM 4575 C CA . VAL B 1 214 ? 10.891 18.172 -15.883 1 96.25 214 VAL B CA 1
ATOM 4576 C C . VAL B 1 214 ? 11.031 16.859 -15.102 1 96.25 214 VAL B C 1
ATOM 4578 O O . VAL B 1 214 ? 10.344 16.656 -14.102 1 96.25 214 VAL B O 1
ATOM 4581 N N . PRO B 1 215 ? 11.914 16 -15.508 1 96.81 215 PRO B N 1
ATOM 4582 C CA . PRO B 1 215 ? 12.07 14.703 -14.844 1 96.81 215 PRO B CA 1
ATOM 4583 C C . PRO B 1 215 ? 12.414 14.844 -13.359 1 96.81 215 PRO B C 1
ATOM 4585 O O . PRO B 1 215 ? 13.109 15.781 -12.969 1 96.81 215 PRO B O 1
ATOM 4588 N N . LEU B 1 216 ? 11.914 13.93 -12.578 1 96.88 216 LEU B N 1
ATOM 4589 C CA . LEU B 1 216 ? 12.258 13.836 -11.156 1 96.88 216 LEU B CA 1
ATOM 4590 C C . LEU B 1 216 ? 13.422 12.875 -10.945 1 96.88 216 LEU B C 1
ATOM 4592 O O . LEU B 1 216 ? 13.562 11.891 -11.672 1 96.88 216 LEU B O 1
ATOM 4596 N N . LYS B 1 217 ? 14.234 13.203 -9.977 1 97.06 217 LYS B N 1
ATOM 4597 C CA . LYS B 1 217 ? 15.219 12.234 -9.508 1 97.06 217 LYS B CA 1
ATOM 4598 C C . LYS B 1 217 ? 14.562 11.195 -8.594 1 97.06 217 LYS B C 1
ATOM 4600 O O . LYS B 1 217 ? 13.5 11.445 -8.023 1 97.06 217 LYS B O 1
ATOM 4605 N N . PRO B 1 218 ? 15.25 9.977 -8.539 1 97.81 218 PRO B N 1
ATOM 4606 C CA . PRO B 1 218 ? 14.773 9.039 -7.516 1 97.81 218 PRO B CA 1
ATOM 4607 C C . PRO B 1 218 ? 14.656 9.688 -6.133 1 97.81 218 PRO B C 1
ATOM 4609 O O . PRO B 1 218 ? 15.461 10.555 -5.785 1 97.81 218 PRO B O 1
ATOM 4612 N N . MET B 1 219 ? 13.688 9.188 -5.363 1 96.56 219 MET B N 1
ATOM 4613 C CA . MET B 1 219 ? 13.383 9.812 -4.082 1 96.56 219 MET B CA 1
ATOM 4614 C C . MET B 1 219 ? 14.609 9.82 -3.172 1 96.56 219 MET B C 1
ATOM 4616 O O . MET B 1 219 ? 14.812 10.758 -2.4 1 96.56 219 MET B O 1
ATOM 4620 N N . ASN B 1 220 ? 15.422 8.805 -3.283 1 96.19 220 ASN B N 1
ATOM 4621 C CA . ASN B 1 220 ? 16.562 8.656 -2.383 1 96.19 220 ASN B CA 1
ATOM 4622 C C . ASN B 1 220 ? 17.766 9.453 -2.869 1 96.19 220 ASN B C 1
ATOM 4624 O O . ASN B 1 220 ? 18.828 9.414 -2.256 1 96.19 220 ASN B O 1
ATOM 4628 N N . GLU B 1 221 ? 17.547 10.242 -3.975 1 95.31 221 GLU B N 1
ATOM 4629 C CA . GLU B 1 221 ? 18.562 11.172 -4.469 1 95.31 221 GLU B CA 1
ATOM 4630 C C . GLU B 1 221 ? 18.047 12.602 -4.469 1 95.31 221 GLU B C 1
ATOM 4632 O O . GLU B 1 221 ? 18.797 13.539 -4.746 1 95.31 221 GLU B O 1
ATOM 4637 N N . GLU B 1 222 ? 16.688 12.898 -4.379 1 88.94 222 GLU B N 1
ATOM 4638 C CA . GLU B 1 222 ? 16.047 14.211 -4.473 1 88.94 222 GLU B CA 1
ATOM 4639 C C . GLU B 1 222 ? 16.422 15.094 -3.285 1 88.94 222 GLU B C 1
ATOM 4641 O O . GLU B 1 222 ? 16.328 16.312 -3.361 1 88.94 222 GLU B O 1
ATOM 4646 N N . GLY B 1 223 ? 17.188 14.602 -2.289 1 80.81 223 GLY B N 1
ATOM 4647 C CA . GLY B 1 223 ? 17.484 15.383 -1.102 1 80.81 223 GLY B CA 1
ATOM 4648 C C . GLY B 1 223 ? 16.266 15.641 -0.234 1 80.81 223 GLY B C 1
ATOM 4649 O O . GLY B 1 223 ? 15.203 15.062 -0.464 1 80.81 223 GLY B O 1
ATOM 4650 N N . PHE B 1 224 ? 16.422 16.5 0.909 1 83.44 224 PHE B N 1
ATOM 4651 C CA . PHE B 1 224 ? 15.359 16.828 1.847 1 83.44 224 PHE B CA 1
ATOM 4652 C C . PHE B 1 224 ? 15.211 18.344 1.996 1 83.44 224 PHE B C 1
ATOM 4654 O O . PHE B 1 224 ? 16.125 19.094 1.636 1 83.44 224 PHE B O 1
ATOM 4661 N N . ALA B 1 225 ? 14.023 18.688 2.395 1 85 225 ALA B N 1
ATOM 4662 C CA . ALA B 1 225 ? 13.703 20.109 2.518 1 85 225 ALA B CA 1
ATOM 4663 C C . ALA B 1 225 ? 14.281 20.688 3.805 1 85 225 ALA B C 1
ATOM 4665 O O . ALA B 1 225 ? 14.359 21.906 3.957 1 85 225 ALA B O 1
ATOM 4666 N N . TRP B 1 226 ? 14.75 19.859 4.691 1 93.69 226 TRP B N 1
ATOM 4667 C CA . TRP B 1 226 ? 15.094 20.344 6.023 1 93.69 226 TRP B CA 1
ATOM 4668 C C . TRP B 1 226 ? 16.594 20.172 6.293 1 93.69 226 TRP B C 1
ATOM 4670 O O . TRP B 1 226 ? 17.188 19.188 5.879 1 93.69 226 TRP B O 1
ATOM 4680 N N . ALA B 1 227 ? 17.141 21.141 7.023 1 95.62 227 ALA B N 1
ATOM 4681 C CA . ALA B 1 227 ? 18.578 21.172 7.316 1 95.62 227 ALA B CA 1
ATOM 4682 C C . ALA B 1 227 ? 18.969 20.016 8.234 1 95.62 227 ALA B C 1
ATOM 4684 O O . ALA B 1 227 ? 20 19.375 8.023 1 95.62 227 ALA B O 1
ATOM 4685 N N . ILE B 1 228 ? 18.188 19.828 9.234 1 96.31 228 ILE B N 1
ATOM 4686 C CA . ILE B 1 228 ? 18.406 18.688 10.109 1 96.31 228 ILE B CA 1
ATOM 4687 C C . ILE B 1 228 ? 17.375 17.594 9.82 1 96.31 228 ILE B C 1
ATOM 4689 O O . ILE B 1 228 ? 16.25 17.656 10.312 1 96.31 228 ILE B O 1
ATOM 4693 N N . TYR B 1 229 ? 17.75 16.641 9.141 1 96.12 229 TYR B N 1
ATOM 4694 C CA . TYR B 1 229 ? 17.031 15.477 8.641 1 96.12 229 TYR B CA 1
ATOM 4695 C C . TYR B 1 229 ? 18 14.328 8.367 1 96.12 229 TYR B C 1
ATOM 4697 O O . TYR B 1 229 ? 18.25 13.977 7.211 1 96.12 229 TYR B O 1
ATOM 4705 N N . ASP B 1 230 ? 18.484 13.82 9.5 1 95.88 230 ASP B N 1
ATOM 4706 C CA . ASP B 1 230 ? 19.656 12.945 9.367 1 95.88 230 ASP B CA 1
ATOM 4707 C C . ASP B 1 230 ? 19.75 11.984 10.547 1 95.88 230 ASP B C 1
ATOM 4709 O O . ASP B 1 230 ? 19.016 12.125 11.531 1 95.88 230 ASP B O 1
ATOM 4713 N N . PHE B 1 231 ? 20.594 11.039 10.344 1 96.75 231 PHE B N 1
ATOM 4714 C CA . PHE B 1 231 ? 20.906 10.086 11.406 1 96.75 231 PHE B CA 1
ATOM 4715 C C . PHE B 1 231 ? 22.031 10.617 12.289 1 96.75 231 PHE B C 1
ATOM 4717 O O . PHE B 1 231 ? 22.984 11.242 11.789 1 96.75 231 PHE B O 1
ATOM 4724 N N . PHE B 1 232 ? 21.984 10.328 13.539 1 97.88 232 PHE B N 1
ATOM 4725 C CA . PHE B 1 232 ? 23.031 10.602 14.516 1 97.88 232 PHE B CA 1
ATOM 4726 C C . PHE B 1 232 ? 23.281 9.383 15.398 1 97.88 232 PHE B C 1
ATOM 4728 O O . PHE B 1 232 ? 22.344 8.664 15.75 1 97.88 232 PHE B O 1
ATOM 4735 N N . GLU B 1 233 ? 24.5 9.188 15.75 1 97.56 233 GLU B N 1
ATOM 4736 C CA . GLU B 1 233 ? 24.875 8.07 16.609 1 97.56 233 GLU B CA 1
ATOM 4737 C C . GLU B 1 233 ? 24.969 8.508 18.062 1 97.56 233 GLU B C 1
ATOM 4739 O O . GLU B 1 233 ? 25.547 9.555 18.359 1 97.56 233 GLU B O 1
ATOM 4744 N N . THR B 1 234 ? 24.375 7.727 18.891 1 98 234 THR B N 1
ATOM 4745 C CA . THR B 1 234 ? 24.391 8.016 20.312 1 98 234 THR B CA 1
ATOM 4746 C C . THR B 1 234 ? 25.594 7.355 20.984 1 98 234 THR B C 1
ATOM 4748 O O . THR B 1 234 ? 26.312 6.59 20.359 1 98 234 THR B O 1
ATOM 4751 N N . ALA B 1 235 ? 25.734 7.633 22.281 1 97.62 235 ALA B N 1
ATOM 4752 C CA . ALA B 1 235 ? 26.859 7.125 23.062 1 97.62 235 ALA B CA 1
ATOM 4753 C C . ALA B 1 235 ? 26.812 5.602 23.156 1 97.62 235 ALA B C 1
ATOM 4755 O O . ALA B 1 235 ? 27.859 4.949 23.219 1 97.62 235 ALA B O 1
ATOM 4756 N N . ASP B 1 236 ? 25.641 5.016 23.188 1 97.06 236 ASP B N 1
ATOM 4757 C CA . ASP B 1 236 ? 25.484 3.568 23.312 1 97.06 236 ASP B CA 1
ATOM 4758 C C . ASP B 1 236 ? 25.391 2.902 21.938 1 97.06 236 ASP B C 1
ATOM 4760 O O . ASP B 1 236 ? 24.953 1.755 21.828 1 97.06 236 ASP B O 1
ATOM 4764 N N . GLY B 1 237 ? 25.688 3.629 20.891 1 95.38 237 GLY B N 1
ATOM 4765 C CA . GLY B 1 237 ? 25.875 3.045 19.562 1 95.38 237 GLY B CA 1
ATOM 4766 C C . GLY B 1 237 ? 24.578 2.918 18.781 1 95.38 237 GLY B C 1
ATOM 4767 O O . GLY B 1 237 ? 24.531 2.229 17.766 1 95.38 237 GLY B O 1
ATOM 4768 N N . LYS B 1 238 ? 23.516 3.539 19.219 1 95.56 238 LYS B N 1
ATOM 4769 C CA . LYS B 1 238 ? 22.266 3.518 18.469 1 95.56 238 LYS B CA 1
ATOM 4770 C C . LYS B 1 238 ? 22.234 4.625 17.422 1 95.56 238 LYS B C 1
ATOM 4772 O O . LYS B 1 238 ? 22.766 5.715 17.641 1 95.56 238 LYS B O 1
ATOM 4777 N N . ARG B 1 239 ? 21.719 4.336 16.328 1 96.44 239 ARG B N 1
ATOM 4778 C CA . ARG B 1 239 ? 21.5 5.328 15.281 1 96.44 239 ARG B CA 1
ATOM 4779 C C . ARG B 1 239 ? 20.094 5.918 15.375 1 96.44 239 ARG B C 1
ATOM 4781 O O . ARG B 1 239 ? 19.109 5.203 15.211 1 96.44 239 ARG B O 1
ATOM 4788 N N . ILE B 1 240 ? 19.984 7.16 15.609 1 97.56 240 ILE B N 1
ATOM 4789 C CA . ILE B 1 240 ? 18.719 7.844 15.766 1 97.56 240 ILE B CA 1
ATOM 4790 C C . ILE B 1 240 ? 18.578 8.93 14.711 1 97.56 240 ILE B C 1
ATOM 4792 O O . ILE B 1 240 ? 19.469 9.758 14.539 1 97.56 240 ILE B O 1
ATOM 4796 N N . PHE B 1 241 ? 17.469 8.852 13.984 1 97.69 241 PHE B N 1
ATOM 4797 C CA . PHE B 1 241 ? 17.125 9.875 13.008 1 97.69 241 PHE B CA 1
ATOM 4798 C C . PHE B 1 241 ? 16.406 11.039 13.672 1 97.69 241 PHE B C 1
ATOM 4800 O O . PHE B 1 241 ? 15.484 10.836 14.461 1 97.69 241 PHE B O 1
ATOM 4807 N N . ILE B 1 242 ? 16.812 12.258 13.344 1 97.69 242 ILE B N 1
ATOM 4808 C CA . ILE B 1 242 ? 16.188 13.453 13.898 1 97.69 242 ILE B CA 1
ATOM 4809 C C . ILE B 1 242 ? 15.719 14.367 12.766 1 97.69 242 ILE B C 1
ATOM 4811 O O . ILE B 1 242 ? 16.438 14.578 11.797 1 97.69 242 ILE B O 1
ATOM 4815 N N . ALA B 1 243 ? 14.508 14.82 12.922 1 96.88 243 ALA B N 1
ATOM 4816 C CA . ALA B 1 243 ? 13.93 15.75 11.953 1 96.88 243 ALA B CA 1
ATOM 4817 C C . ALA B 1 243 ? 13.5 17.047 12.625 1 96.88 243 ALA B C 1
ATOM 4819 O O . ALA B 1 243 ? 12.625 17.047 13.492 1 96.88 243 ALA B O 1
ATOM 4820 N N . ILE B 1 244 ? 14.109 18.156 12.234 1 96.25 244 ILE B N 1
ATOM 4821 C CA . ILE B 1 244 ? 13.695 19.484 12.648 1 96.25 244 ILE B CA 1
ATOM 4822 C C . ILE B 1 244 ? 13.039 20.219 11.469 1 96.25 244 ILE B C 1
ATOM 4824 O O . ILE B 1 244 ? 13.711 20.594 10.508 1 96.25 244 ILE B O 1
ATOM 4828 N N . THR B 1 245 ? 11.734 20.469 11.633 1 93.38 245 THR B N 1
ATOM 4829 C CA . THR B 1 245 ? 11 20.859 10.438 1 93.38 245 THR B CA 1
ATOM 4830 C C . THR B 1 245 ? 10.516 22.312 10.555 1 93.38 245 THR B C 1
ATOM 4832 O O . THR B 1 245 ? 9.914 22.844 9.625 1 93.38 245 THR B O 1
ATOM 4835 N N . THR B 1 246 ? 10.688 22.984 11.703 1 93.69 246 THR B N 1
ATOM 4836 C CA . THR B 1 246 ? 10.32 24.391 11.875 1 93.69 246 THR B CA 1
ATOM 4837 C C . THR B 1 246 ? 11.43 25.156 12.578 1 93.69 246 THR B C 1
ATOM 4839 O O . THR B 1 246 ? 12.25 24.562 13.289 1 93.69 246 THR B O 1
ATOM 4842 N N . ASP B 1 247 ? 11.367 26.453 12.391 1 95.62 247 ASP B N 1
ATOM 4843 C CA . ASP B 1 247 ? 12.352 27.297 13.07 1 95.62 247 ASP B CA 1
ATOM 4844 C C . ASP B 1 247 ? 12.141 27.266 14.586 1 95.62 247 ASP B C 1
ATOM 4846 O O . ASP B 1 247 ? 13.102 27.344 15.352 1 95.62 247 ASP B O 1
ATOM 4850 N N . ALA B 1 248 ? 10.93 27.172 15 1 94.88 248 ALA B N 1
ATOM 4851 C CA . ALA B 1 248 ? 10.633 27.062 16.422 1 94.88 248 ALA B CA 1
ATOM 4852 C C . ALA B 1 248 ? 11.258 25.812 17.016 1 94.88 248 ALA B C 1
ATOM 4854 O O . ALA B 1 248 ? 11.852 25.859 18.094 1 94.88 248 ALA B O 1
ATOM 4855 N N . GLN B 1 249 ? 11.133 24.719 16.297 1 95.12 249 GLN B N 1
ATOM 4856 C CA . GLN B 1 249 ? 11.75 23.469 16.734 1 95.12 249 GLN B CA 1
ATOM 4857 C C . GLN B 1 249 ? 13.273 23.609 16.797 1 95.12 249 GLN B C 1
ATOM 4859 O O . GLN B 1 249 ? 13.906 23.094 17.719 1 95.12 249 GLN B O 1
ATOM 4864 N N . TRP B 1 250 ? 13.836 24.281 15.805 1 96.31 250 TRP B N 1
ATOM 4865 C CA . TRP B 1 250 ? 15.273 24.5 15.789 1 96.31 250 TRP B CA 1
ATOM 4866 C C . TRP B 1 250 ? 15.719 25.281 17.031 1 96.31 250 TRP B C 1
ATOM 4868 O O . TRP B 1 250 ? 16.672 24.875 17.703 1 96.31 250 TRP B O 1
ATOM 4878 N N . HIS B 1 251 ? 15.039 26.344 17.281 1 95.75 251 HIS B N 1
ATOM 4879 C CA . HIS B 1 251 ? 15.406 27.156 18.438 1 95.75 251 HIS B CA 1
ATOM 4880 C C . HIS B 1 251 ? 15.383 26.328 19.719 1 95.75 251 HIS B C 1
ATOM 4882 O O . HIS B 1 251 ? 16.312 26.391 20.531 1 95.75 251 HIS B O 1
ATOM 4888 N N . ARG B 1 252 ? 14.352 25.578 19.875 1 95.5 252 ARG B N 1
ATOM 4889 C CA . ARG B 1 252 ? 14.242 24.703 21.047 1 95.5 252 ARG B CA 1
ATOM 4890 C C . ARG B 1 252 ? 15.367 23.672 21.062 1 95.5 252 ARG B C 1
ATOM 4892 O O . ARG B 1 252 ? 16 23.469 22.109 1 95.5 252 ARG B O 1
ATOM 4899 N N . PHE B 1 253 ? 15.602 23.047 19.938 1 96.75 253 PHE B N 1
ATOM 4900 C CA . PHE B 1 253 ? 16.641 22.031 19.812 1 96.75 253 PHE B CA 1
ATOM 4901 C C . PHE B 1 253 ? 18.016 22.609 20.141 1 96.75 253 PHE B C 1
ATOM 4903 O O . PHE B 1 253 ? 18.766 22 20.906 1 96.75 253 PHE B O 1
ATOM 4910 N N . CYS B 1 254 ? 18.281 23.719 19.531 1 96.12 254 CYS B N 1
ATOM 4911 C CA . CYS B 1 254 ? 19.578 24.375 19.719 1 96.12 254 CYS B CA 1
ATOM 4912 C C . CYS B 1 254 ? 19.812 24.703 21.188 1 96.12 254 CYS B C 1
ATOM 4914 O O . CYS B 1 254 ? 20.906 24.484 21.703 1 96.12 254 CYS B O 1
ATOM 4916 N N . GLU B 1 255 ? 18.812 25.172 21.844 1 95.25 255 GLU B N 1
ATOM 4917 C CA . GLU B 1 255 ? 18.906 25.516 23.25 1 95.25 255 GLU B CA 1
ATOM 4918 C C . GLU B 1 255 ? 19.094 24.281 24.109 1 95.25 255 GLU B C 1
ATOM 4920 O O . GLU B 1 255 ? 19.922 24.266 25.031 1 95.25 255 GLU B O 1
ATOM 4925 N N . LEU B 1 256 ? 18.281 23.312 23.844 1 94.69 256 LEU B N 1
ATOM 4926 C CA . LEU B 1 256 ? 18.312 22.078 24.609 1 94.69 256 LEU B CA 1
ATOM 4927 C C . LEU B 1 256 ? 19.719 21.469 24.578 1 94.69 256 LEU B C 1
ATOM 4929 O O . LEU B 1 256 ? 20.188 20.922 25.594 1 94.69 256 LEU B O 1
ATOM 4933 N N . PHE B 1 257 ? 20.344 21.594 23.5 1 94.81 257 PHE B N 1
ATOM 4934 C CA . PHE B 1 257 ? 21.625 20.922 23.328 1 94.81 257 PHE B CA 1
ATOM 4935 C C . PHE B 1 257 ? 22.781 21.906 23.422 1 94.81 257 PHE B C 1
ATOM 4937 O O . PHE B 1 257 ? 23.938 21.547 23.188 1 94.81 257 PHE B O 1
ATOM 4944 N N . LYS B 1 258 ? 22.516 23.141 23.672 1 93.25 258 LYS B N 1
ATOM 4945 C CA . LYS B 1 258 ? 23.469 24.219 23.938 1 93.25 258 LYS B CA 1
ATOM 4946 C C . LYS B 1 258 ? 24.516 24.297 22.812 1 93.25 258 LYS B C 1
ATOM 4948 O O . LYS B 1 258 ? 25.719 24.297 23.078 1 93.25 258 LYS B O 1
ATOM 4953 N N . LEU B 1 259 ? 24 24.312 21.672 1 94.88 259 LEU B N 1
ATOM 4954 C CA . LEU B 1 259 ? 24.906 24.438 20.547 1 94.88 259 LEU B CA 1
ATOM 4955 C C . LEU B 1 259 ? 25.469 25.859 20.469 1 94.88 259 LEU B C 1
ATOM 4957 O O . LEU B 1 259 ? 24.766 26.828 20.75 1 94.88 259 LEU B O 1
ATOM 4961 N N . PRO B 1 260 ? 26.703 26.031 20.047 1 92.94 260 PRO B N 1
ATOM 4962 C CA . PRO B 1 260 ? 27.375 27.328 20.062 1 92.94 260 PRO B CA 1
ATOM 4963 C C . PRO B 1 260 ? 26.766 28.312 19.062 1 92.94 260 PRO B C 1
ATOM 4965 O O . PRO B 1 260 ? 27.031 29.516 19.141 1 92.94 260 PRO B O 1
ATOM 4968 N N . ILE B 1 261 ? 25.953 27.844 18.172 1 94.06 261 ILE B N 1
ATOM 4969 C CA . ILE B 1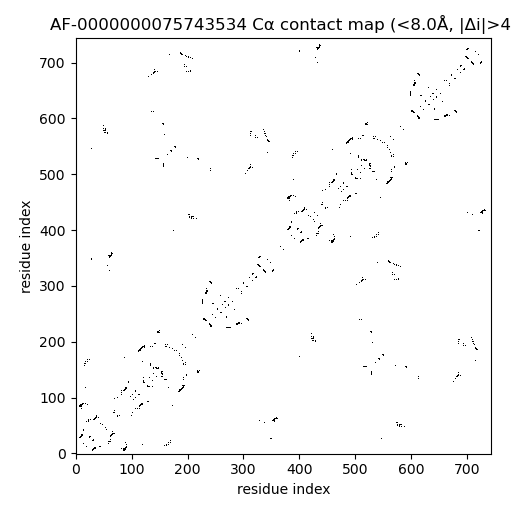 261 ? 25.484 28.672 17.062 1 94.06 261 ILE B CA 1
ATOM 4970 C C . ILE B 1 261 ? 24.031 29.094 17.312 1 94.06 261 ILE B C 1
ATOM 4972 O O . ILE B 1 261 ? 23.375 29.594 16.391 1 94.06 261 ILE B O 1
ATOM 4976 N N . CYS B 1 262 ? 23.453 28.922 18.453 1 92.88 262 CYS B N 1
ATOM 4977 C CA . CYS B 1 262 ? 22.031 29.125 18.734 1 92.88 262 CYS B CA 1
ATOM 4978 C C . CYS B 1 262 ? 21.625 30.578 18.469 1 92.88 262 CYS B C 1
ATOM 4980 O O . CYS B 1 262 ? 20.531 30.828 17.984 1 92.88 262 CYS B O 1
ATOM 4982 N N . GLU B 1 263 ? 22.516 31.469 18.672 1 90.88 263 GLU B N 1
ATOM 4983 C CA . GLU B 1 263 ? 22.172 32.875 18.531 1 90.88 263 GLU B CA 1
ATOM 4984 C C . GLU B 1 263 ? 22.672 33.438 17.188 1 90.88 263 GLU B C 1
ATOM 4986 O O . GLU B 1 263 ? 22.469 34.625 16.891 1 90.88 263 GLU B O 1
ATOM 4991 N N . SER B 1 264 ? 23.234 32.625 16.438 1 94.19 264 SER B N 1
ATOM 4992 C CA . SER B 1 264 ? 23.797 33.094 15.164 1 94.19 264 SER B CA 1
ATOM 4993 C C . SER B 1 264 ? 22.688 33.344 14.141 1 94.19 264 SER B C 1
ATOM 4995 O O . SER B 1 264 ? 21.906 32.438 13.836 1 94.19 264 SER B O 1
ATOM 4997 N N . PRO B 1 265 ? 22.625 34.5 13.531 1 93.81 265 PRO B N 1
ATOM 4998 C CA . PRO B 1 265 ? 21.656 34.75 12.477 1 93.81 265 PRO B CA 1
ATOM 4999 C C . PRO B 1 265 ? 21.844 33.875 11.258 1 93.81 265 PRO B C 1
ATOM 5001 O O . PRO B 1 265 ? 20.891 33.656 10.492 1 93.81 265 PRO B O 1
ATOM 5004 N N . ASP B 1 266 ? 23.047 33.312 11.195 1 94.69 266 ASP B N 1
ATOM 5005 C CA . ASP B 1 266 ? 23.375 32.469 10.039 1 94.69 266 ASP B CA 1
ATOM 5006 C C . ASP B 1 266 ? 22.625 31.141 10.07 1 94.69 266 ASP B C 1
ATOM 5008 O O . ASP B 1 266 ? 22.562 30.438 9.07 1 94.69 266 ASP B O 1
ATOM 5012 N N . TYR B 1 267 ? 21.969 30.891 11.164 1 96.62 267 TYR B N 1
ATOM 5013 C CA . TYR B 1 267 ? 21.281 29.625 11.297 1 96.62 267 TYR B CA 1
ATOM 5014 C C . TYR B 1 267 ? 19.812 29.844 11.672 1 96.62 267 TYR B C 1
ATOM 5016 O O . TYR B 1 267 ? 19.141 28.922 12.156 1 96.62 267 TYR B O 1
ATOM 5024 N N . SER B 1 268 ? 19.328 31.016 11.477 1 94.5 268 SER B N 1
ATOM 5025 C CA . SER B 1 268 ? 18.031 31.406 12.023 1 94.5 268 SER B CA 1
ATOM 5026 C C . SER B 1 268 ? 16.891 30.812 11.203 1 94.5 268 SER B C 1
ATOM 5028 O O . SER B 1 268 ? 15.797 30.594 11.727 1 94.5 268 SER B O 1
ATOM 5030 N N . THR B 1 269 ? 17.125 30.594 9.906 1 96.06 269 THR B N 1
ATOM 5031 C CA . THR B 1 269 ? 16.094 30.016 9.055 1 96.06 269 THR B CA 1
ATOM 5032 C C . THR 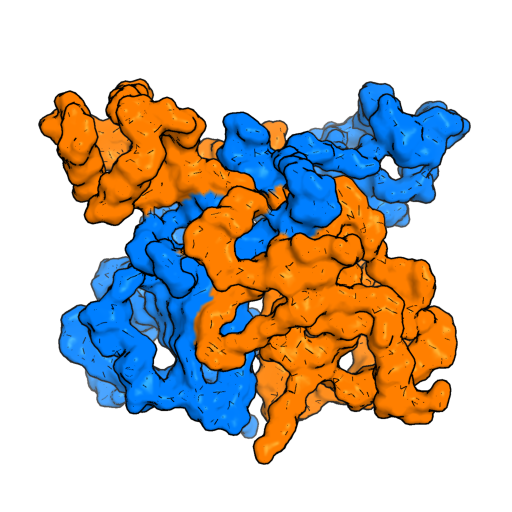B 1 269 ? 16.531 28.641 8.547 1 96.06 269 THR B C 1
ATOM 5034 O O . THR B 1 269 ? 17.734 28.328 8.508 1 96.06 269 THR B O 1
ATOM 5037 N N . ASN B 1 270 ? 15.539 27.828 8.234 1 96 270 ASN B N 1
ATOM 5038 C CA . ASN B 1 270 ? 15.859 26.516 7.691 1 96 270 ASN B CA 1
ATOM 5039 C C . ASN B 1 270 ? 16.75 26.625 6.457 1 96 270 ASN B C 1
ATOM 5041 O O . ASN B 1 270 ? 17.703 25.859 6.305 1 96 270 ASN B O 1
ATOM 5045 N N . GLU B 1 271 ? 16.453 27.562 5.621 1 94.81 271 GLU B N 1
ATOM 5046 C CA . GLU B 1 271 ? 17.234 27.766 4.402 1 94.81 271 GLU B CA 1
ATOM 5047 C C . GLU B 1 271 ? 18.688 28.078 4.727 1 94.81 271 GLU B C 1
ATOM 5049 O O . GLU B 1 271 ? 19.609 27.516 4.117 1 94.81 271 GLU B O 1
ATOM 5054 N N . ALA B 1 272 ? 18.844 28.969 5.652 1 96 272 ALA B N 1
ATOM 5055 C CA . ALA B 1 272 ? 20.188 29.344 6.066 1 96 272 ALA B CA 1
ATOM 5056 C C . ALA B 1 272 ? 20.938 28.141 6.656 1 96 272 ALA B C 1
ATOM 5058 O O . ALA B 1 272 ? 22.109 27.922 6.355 1 96 272 ALA B O 1
ATOM 5059 N N . ARG B 1 273 ? 20.234 27.391 7.449 1 97.12 273 ARG B N 1
ATOM 5060 C CA . ARG B 1 273 ? 20.812 26.188 8.039 1 97.12 273 ARG B CA 1
ATOM 5061 C C . ARG B 1 273 ? 21.141 25.156 6.973 1 97.12 273 ARG B C 1
ATOM 5063 O O . ARG B 1 273 ? 22.188 24.516 7.023 1 97.12 273 ARG B O 1
ATOM 5070 N N . TYR B 1 274 ? 20.234 25.016 6.055 1 95.56 274 TYR B N 1
ATOM 5071 C CA . TYR B 1 274 ? 20.422 24.031 4.988 1 95.56 274 TYR B CA 1
ATOM 5072 C C . TYR B 1 274 ? 21.688 24.328 4.191 1 95.56 274 TYR B C 1
ATOM 5074 O O . TYR B 1 274 ? 22.453 23.422 3.859 1 95.56 274 TYR B O 1
ATOM 5082 N N . GLN B 1 275 ? 21.984 25.578 3.941 1 95.12 275 GLN B N 1
ATOM 5083 C CA . GLN B 1 275 ? 23.172 26 3.188 1 95.12 275 GLN B CA 1
ATOM 5084 C C . GLN B 1 275 ? 24.438 25.734 3.973 1 95.12 275 GLN B C 1
ATOM 5086 O O . GLN B 1 275 ? 25.531 25.641 3.391 1 95.12 275 GLN B O 1
ATOM 5091 N N . ARG B 1 276 ? 24.297 25.562 5.195 1 96.25 276 ARG B N 1
ATOM 5092 C CA . ARG B 1 276 ? 25.453 25.391 6.055 1 96.25 276 ARG B CA 1
ATOM 5093 C C . ARG B 1 276 ? 25.453 24 6.703 1 96.25 276 ARG B C 1
ATOM 5095 O O . ARG B 1 276 ? 25.969 23.844 7.816 1 96.25 276 ARG B O 1
ATOM 5102 N N . ARG B 1 277 ? 24.859 23.078 6.133 1 95.94 277 ARG B N 1
ATOM 5103 C CA . ARG B 1 277 ? 24.703 21.734 6.676 1 95.94 277 ARG B CA 1
ATOM 5104 C C . ARG B 1 277 ? 26.062 21.109 6.969 1 95.94 277 ARG B C 1
ATOM 5106 O O . ARG B 1 277 ? 26.219 20.375 7.945 1 95.94 277 ARG B O 1
ATOM 5113 N N . SER B 1 278 ? 27.031 21.375 6.09 1 96.12 278 SER B N 1
ATOM 5114 C CA . SER B 1 278 ? 28.359 20.781 6.246 1 96.12 278 SER B CA 1
ATOM 5115 C C . SER B 1 278 ? 28.984 21.172 7.578 1 96.12 278 SER B C 1
ATOM 5117 O O . SER B 1 278 ? 29.781 20.406 8.141 1 96.12 278 SER B O 1
ATOM 5119 N N . GLU B 1 279 ? 28.641 22.312 8.078 1 96.25 279 GLU B N 1
ATOM 5120 C CA . GLU B 1 279 ? 29.125 22.781 9.375 1 96.25 279 GLU B CA 1
ATOM 5121 C C . GLU B 1 279 ? 28.172 22.375 10.5 1 96.25 279 GLU B C 1
ATOM 5123 O O . GLU B 1 279 ? 28.609 22.016 11.594 1 96.25 279 GLU B O 1
ATOM 5128 N N . LEU B 1 280 ? 26.922 22.422 10.211 1 97.38 280 LEU B N 1
ATOM 5129 C CA . LEU B 1 280 ? 25.875 22.234 11.211 1 97.38 280 LEU B CA 1
ATOM 5130 C C . LEU B 1 280 ? 25.828 20.797 11.68 1 97.38 280 LEU B C 1
ATOM 5132 O O . LEU B 1 280 ? 25.797 20.531 12.883 1 97.38 280 LEU B O 1
ATOM 5136 N N . ILE B 1 281 ? 25.828 19.828 10.789 1 97.5 281 ILE B N 1
ATOM 5137 C CA . ILE B 1 281 ? 25.562 18.422 11.086 1 97.5 281 ILE B CA 1
ATOM 5138 C C . ILE B 1 281 ? 26.656 17.859 11.992 1 97.5 281 ILE B C 1
ATOM 5140 O O . ILE B 1 281 ? 26.375 17.188 12.984 1 97.5 281 ILE B O 1
ATOM 5144 N N . PRO B 1 282 ? 27.953 18.203 11.719 1 97.19 282 PRO B N 1
ATOM 5145 C CA . PRO B 1 282 ? 28.984 17.734 12.641 1 97.19 282 PRO B CA 1
ATOM 5146 C C . PRO B 1 282 ? 28.797 18.281 14.055 1 97.19 282 PRO B C 1
ATOM 5148 O O . PRO B 1 282 ? 29.078 17.578 15.039 1 97.19 282 PRO B O 1
ATOM 5151 N N . MET B 1 283 ? 28.375 19.5 14.188 1 96.62 283 MET B N 1
ATOM 5152 C CA . MET B 1 283 ? 28.125 20.094 15.5 1 96.62 283 MET B CA 1
ATOM 5153 C C . MET B 1 283 ? 27.031 19.344 16.234 1 96.62 283 MET B C 1
ATOM 5155 O O . MET B 1 283 ? 27.156 19.031 17.422 1 96.62 283 MET B O 1
ATOM 5159 N N . VAL B 1 284 ? 25.953 19.078 15.523 1 97.75 284 VAL B N 1
ATOM 5160 C CA . VAL B 1 284 ? 24.844 18.328 16.094 1 97.75 284 VAL B CA 1
ATOM 5161 C C . VAL B 1 284 ? 25.297 16.922 16.484 1 97.75 284 VAL B C 1
ATOM 5163 O O . VAL B 1 284 ? 24.969 16.438 17.578 1 97.75 284 VAL B O 1
ATOM 5166 N N . ALA B 1 285 ? 26.062 16.312 15.602 1 97.94 285 ALA B N 1
ATOM 5167 C CA . ALA B 1 285 ? 26.547 14.961 15.828 1 97.94 285 ALA B CA 1
ATOM 5168 C C . ALA B 1 285 ? 27.375 14.891 17.109 1 97.94 285 ALA B C 1
ATOM 5170 O O . ALA B 1 285 ? 27.266 13.938 17.875 1 97.94 285 ALA B O 1
ATOM 5171 N N . GLU B 1 286 ? 28.203 15.852 17.281 1 96.88 286 GLU B N 1
ATOM 5172 C CA . GLU B 1 286 ? 29.062 15.898 18.469 1 96.88 286 GLU B CA 1
ATOM 5173 C C . GLU B 1 286 ? 28.234 15.992 19.75 1 96.88 286 GLU B C 1
ATOM 5175 O O . GLU B 1 286 ? 28.547 15.352 20.75 1 96.88 286 GLU B O 1
ATOM 5180 N N . ALA B 1 287 ? 27.25 16.781 19.703 1 96.5 287 ALA B N 1
ATOM 5181 C CA . ALA B 1 287 ? 26.359 16.938 20.859 1 96.5 287 ALA B CA 1
ATOM 5182 C C . ALA B 1 287 ? 25.625 15.641 21.156 1 96.5 287 ALA B C 1
ATOM 5184 O O . ALA B 1 287 ? 25.484 15.25 22.312 1 96.5 287 ALA B O 1
ATOM 5185 N N . ILE B 1 288 ? 25.156 14.945 20.125 1 97.31 288 ILE B N 1
ATOM 5186 C CA . ILE B 1 288 ? 24.312 13.766 20.266 1 97.31 288 ILE B CA 1
ATOM 5187 C C . ILE B 1 288 ? 25.156 12.57 20.703 1 97.31 288 ILE B C 1
ATOM 5189 O O . ILE B 1 288 ? 24.703 11.727 21.484 1 97.31 288 ILE B O 1
ATOM 5193 N N . ARG B 1 289 ? 26.391 12.516 20.234 1 97 289 ARG B N 1
ATOM 5194 C CA . ARG B 1 289 ? 27.281 11.375 20.484 1 97 289 ARG B CA 1
ATOM 5195 C C . ARG B 1 289 ? 27.578 11.219 21.969 1 97 289 ARG B C 1
ATOM 5197 O O . ARG B 1 289 ? 28 10.148 22.406 1 97 289 ARG B O 1
ATOM 5204 N N . ARG B 1 290 ? 27.266 12.211 22.734 1 95.44 290 ARG B N 1
ATOM 5205 C CA . ARG B 1 290 ? 27.547 12.195 24.172 1 95.44 290 ARG B CA 1
ATOM 5206 C C . ARG B 1 290 ? 26.359 11.672 24.969 1 95.44 290 ARG B C 1
ATOM 5208 O O . ARG B 1 290 ? 26.484 11.383 26.156 1 95.44 290 ARG B O 1
ATOM 5215 N N . LEU B 1 291 ? 25.281 11.492 24.344 1 96.94 291 LEU B N 1
ATOM 5216 C CA . LEU B 1 291 ? 24.062 11.109 25.031 1 96.94 291 LEU B CA 1
ATOM 5217 C C . LEU B 1 291 ? 23.719 9.641 24.766 1 96.94 291 LEU B C 1
ATOM 5219 O O . LEU B 1 291 ? 23.953 9.141 23.672 1 96.94 291 LEU B O 1
ATOM 5223 N N . ARG B 1 292 ? 23.219 9.008 25.828 1 96.69 292 ARG B N 1
ATOM 5224 C CA . ARG B 1 292 ? 22.625 7.688 25.594 1 96.69 292 ARG B CA 1
ATOM 5225 C C . ARG B 1 292 ? 21.312 7.797 24.844 1 96.69 292 ARG B C 1
ATOM 5227 O O . ARG B 1 292 ? 20.625 8.812 24.938 1 96.69 292 ARG B O 1
ATOM 5234 N N . SER B 1 293 ? 20.984 6.777 24.141 1 97.19 293 SER B N 1
ATOM 5235 C CA . SER B 1 293 ? 19.797 6.801 23.281 1 97.19 293 SER B CA 1
ATOM 5236 C C . SER B 1 293 ? 18.531 7.078 24.078 1 97.19 293 SER B C 1
ATOM 5238 O O . SER B 1 293 ? 17.656 7.828 23.641 1 97.19 293 SER B O 1
ATOM 5240 N N . ASP B 1 294 ? 18.359 6.457 25.25 1 96.44 294 ASP B N 1
ATOM 5241 C CA . ASP B 1 294 ? 17.172 6.645 26.062 1 96.44 294 ASP B CA 1
ATOM 5242 C C . ASP B 1 294 ? 17.031 8.102 26.516 1 96.44 294 ASP B C 1
ATOM 5244 O O . ASP B 1 294 ? 15.93 8.648 26.516 1 96.44 294 ASP B O 1
ATOM 5248 N N . GLU B 1 295 ? 18.125 8.734 26.875 1 97.06 295 GLU B N 1
ATOM 5249 C CA . GLU B 1 295 ? 18.125 10.141 27.266 1 97.06 295 GLU B CA 1
ATOM 5250 C C . GLU B 1 295 ? 17.75 11.039 26.078 1 97.06 295 GLU B C 1
ATOM 5252 O O . GLU B 1 295 ? 16.938 11.953 26.234 1 97.06 295 GLU B O 1
ATOM 5257 N N . LEU B 1 296 ? 18.406 10.766 25 1 97.56 296 LEU B N 1
ATOM 5258 C CA . LEU B 1 296 ? 18.125 11.547 23.797 1 97.56 296 LEU B CA 1
ATOM 5259 C C . LEU B 1 296 ? 16.656 11.445 23.422 1 97.56 296 LEU B C 1
ATOM 5261 O O . LEU B 1 296 ? 16 12.469 23.188 1 97.56 296 LEU B O 1
ATOM 5265 N N . ILE B 1 297 ? 16.109 10.25 23.406 1 95.75 297 ILE B N 1
ATOM 5266 C CA . ILE B 1 297 ? 14.727 10 23.031 1 95.75 297 ILE B CA 1
ATOM 5267 C C . ILE B 1 297 ? 13.797 10.727 24 1 95.75 297 ILE B C 1
ATOM 5269 O O . ILE B 1 297 ? 12.828 11.359 23.578 1 95.75 297 ILE B O 1
ATOM 5273 N N . HIS B 1 298 ? 14.102 10.625 25.219 1 95.62 298 HIS B N 1
ATOM 5274 C CA . HIS B 1 298 ? 13.297 11.297 26.234 1 95.62 298 HIS B CA 1
ATOM 5275 C C . HIS B 1 298 ? 13.227 12.797 25.969 1 95.62 298 HIS B C 1
ATOM 5277 O O . HIS B 1 298 ? 12.148 13.391 26 1 95.62 298 HIS B O 1
ATOM 5283 N N . VAL B 1 299 ? 14.367 13.406 25.719 1 95.31 299 VAL B N 1
ATOM 5284 C CA . VAL B 1 299 ? 14.461 14.844 25.484 1 95.31 299 VAL B CA 1
ATOM 5285 C C . VAL B 1 299 ? 13.695 15.219 24.219 1 95.31 299 VAL B C 1
ATOM 5287 O O . VAL B 1 299 ? 12.922 16.188 24.219 1 95.31 299 VAL B O 1
ATOM 5290 N N . LEU B 1 300 ? 13.898 14.492 23.141 1 95.56 300 LEU B N 1
ATOM 5291 C CA . LEU B 1 300 ? 13.219 14.773 21.875 1 95.56 300 LEU B CA 1
ATOM 5292 C C . LEU B 1 300 ? 11.703 14.656 22.031 1 95.56 300 LEU B C 1
ATOM 5294 O O . LEU B 1 300 ? 10.961 15.539 21.594 1 95.56 300 LEU B O 1
ATOM 5298 N N . ARG B 1 301 ? 11.281 13.633 22.672 1 92.69 301 ARG B N 1
ATOM 5299 C CA . ARG B 1 301 ? 9.859 13.383 22.875 1 92.69 301 ARG B CA 1
ATOM 5300 C C . ARG B 1 301 ? 9.219 14.492 23.703 1 92.69 301 ARG B C 1
ATOM 5302 O O . ARG B 1 301 ? 8.164 15.023 23.328 1 92.69 301 ARG B O 1
ATOM 5309 N N . GLN B 1 302 ? 9.789 14.875 24.766 1 92.62 302 GLN B N 1
ATOM 5310 C CA . GLN B 1 302 ? 9.258 15.891 25.672 1 92.62 302 GLN B CA 1
ATOM 5311 C C . GLN B 1 302 ? 9.148 17.234 24.969 1 92.62 302 GLN B C 1
ATOM 5313 O O . GLN B 1 302 ? 8.383 18.109 25.406 1 92.62 302 GLN B O 1
ATOM 5318 N N . ASN B 1 303 ? 9.906 17.391 23.953 1 93.19 303 ASN B N 1
ATOM 5319 C CA . ASN B 1 303 ? 9.938 18.703 23.312 1 93.19 303 ASN B CA 1
ATOM 5320 C C . ASN B 1 303 ? 9.281 18.656 21.938 1 93.19 303 ASN B C 1
ATOM 5322 O O . ASN B 1 303 ? 9.453 19.578 21.141 1 93.19 303 ASN B O 1
ATOM 5326 N N . GLY B 1 304 ? 8.625 17.609 21.609 1 90.69 304 GLY B N 1
ATOM 5327 C CA . GLY B 1 304 ? 7.836 17.516 20.391 1 90.69 304 GLY B CA 1
ATOM 5328 C C . GLY B 1 304 ? 8.68 17.469 19.125 1 90.69 304 GLY B C 1
ATOM 5329 O O . GLY B 1 304 ? 8.273 17.969 18.078 1 90.69 304 GLY B O 1
ATOM 5330 N N . ILE B 1 305 ? 9.922 17 19.234 1 94.5 305 ILE B N 1
ATOM 5331 C CA . ILE B 1 305 ? 10.812 16.859 18.094 1 94.5 305 ILE B CA 1
ATOM 5332 C C . ILE B 1 305 ? 10.711 15.453 17.516 1 94.5 305 ILE B C 1
ATOM 5334 O O . ILE B 1 305 ? 10.781 14.469 18.25 1 94.5 305 ILE B O 1
ATOM 5338 N N . SER B 1 306 ? 10.5 15.359 16.188 1 94.81 306 SER B N 1
ATOM 5339 C CA . SER B 1 306 ? 10.352 14.07 15.508 1 94.81 306 SER B CA 1
ATOM 5340 C C . SER B 1 306 ? 11.672 13.305 15.469 1 94.81 306 SER B C 1
ATOM 5342 O O . SER B 1 306 ? 12.727 13.891 15.227 1 94.81 306 SER B O 1
ATOM 5344 N N . TYR B 1 307 ? 11.57 12.062 15.758 1 96.56 307 TYR B N 1
ATOM 5345 C CA . TYR B 1 307 ? 12.734 11.18 15.734 1 96.56 307 TYR B CA 1
ATOM 5346 C C . TYR B 1 307 ? 12.336 9.758 15.359 1 96.56 307 TYR B C 1
ATOM 5348 O O . TYR B 1 307 ? 11.148 9.438 15.305 1 96.56 307 TYR B O 1
ATOM 5356 N N . ALA B 1 308 ? 13.344 8.945 15.047 1 97.31 308 ALA B N 1
ATOM 5357 C CA . ALA B 1 308 ? 13.133 7.523 14.805 1 97.31 308 ALA B CA 1
ATOM 5358 C C . ALA B 1 308 ? 14.398 6.723 15.102 1 97.31 308 ALA B C 1
ATOM 5360 O O . ALA B 1 308 ? 15.5 7.121 14.711 1 97.31 308 ALA B O 1
ATOM 5361 N N . VAL B 1 309 ? 14.219 5.672 15.828 1 95.94 309 VAL B N 1
ATOM 5362 C CA . VAL B 1 309 ? 15.312 4.727 16.016 1 95.94 309 VAL B CA 1
ATOM 5363 C C . VAL B 1 309 ? 15.414 3.809 14.797 1 95.94 309 VAL B C 1
ATOM 5365 O O . VAL B 1 309 ? 14.406 3.285 14.32 1 95.94 309 VAL B O 1
ATOM 5368 N N . LEU B 1 310 ? 16.625 3.66 14.266 1 97.12 310 LEU B N 1
ATOM 5369 C CA . LEU B 1 310 ? 16.781 2.725 13.164 1 97.12 310 LEU B CA 1
ATOM 5370 C C . LEU B 1 310 ? 16.516 1.292 13.617 1 97.12 310 LEU B C 1
ATOM 5372 O O . LEU B 1 310 ? 17.281 0.746 14.414 1 97.12 310 LEU B O 1
ATOM 5376 N N . ASN B 1 311 ? 15.438 0.715 13.086 1 97.25 311 ASN B N 1
ATOM 5377 C CA . ASN B 1 311 ? 15.039 -0.639 13.453 1 97.25 311 ASN B CA 1
ATOM 5378 C C . ASN B 1 311 ? 15.008 -1.564 12.242 1 97.25 311 ASN B C 1
ATOM 5380 O O . ASN B 1 311 ? 14.891 -1.102 11.109 1 97.25 311 ASN B O 1
ATOM 5384 N N . THR B 1 312 ? 15.219 -2.883 12.547 1 98.06 312 THR B N 1
ATOM 5385 C CA . THR B 1 312 ? 14.742 -3.918 11.641 1 98.06 312 THR B CA 1
ATOM 5386 C C . THR B 1 312 ? 13.281 -4.25 11.914 1 98.06 312 THR B C 1
ATOM 5388 O O . THR B 1 312 ? 12.75 -3.92 12.977 1 98.06 312 THR B O 1
ATOM 5391 N N . PRO B 1 313 ? 12.609 -4.914 10.953 1 98.5 313 PRO B N 1
ATOM 5392 C CA . PRO B 1 313 ? 11.219 -5.273 11.219 1 98.5 313 PRO B CA 1
ATOM 5393 C C . PRO B 1 313 ? 11.055 -6.133 12.469 1 98.5 313 PRO B C 1
ATOM 5395 O O . PRO B 1 313 ? 10.086 -5.969 13.211 1 98.5 313 PRO B O 1
ATOM 5398 N N . TRP B 1 314 ? 11.969 -7 12.727 1 98.5 314 TRP B N 1
ATOM 5399 C CA . TRP B 1 314 ? 11.797 -7.938 13.828 1 98.5 314 TRP B CA 1
ATOM 5400 C C . TRP B 1 314 ? 12.188 -7.297 15.156 1 98.5 314 TRP B C 1
ATOM 5402 O O . TRP B 1 314 ? 11.906 -7.844 16.219 1 98.5 314 TRP B O 1
ATOM 5412 N N . ASP B 1 315 ? 12.812 -6.098 15.172 1 98 315 ASP B N 1
ATOM 5413 C CA . ASP B 1 315 ? 12.992 -5.336 16.406 1 98 315 ASP B CA 1
ATOM 5414 C C . ASP B 1 315 ? 11.648 -4.953 17.016 1 98 315 ASP B C 1
ATOM 5416 O O . ASP B 1 315 ? 11.555 -4.715 18.219 1 98 315 ASP B O 1
ATOM 5420 N N . LEU B 1 316 ? 10.609 -4.957 16.25 1 98.5 316 LEU B N 1
ATOM 5421 C CA . LEU B 1 316 ? 9.273 -4.559 16.672 1 98.5 316 LEU B CA 1
ATOM 5422 C C . LEU B 1 316 ? 8.688 -5.586 17.641 1 98.5 316 LEU B C 1
ATOM 5424 O O . LEU B 1 316 ? 7.746 -5.281 18.375 1 98.5 316 LEU B O 1
ATOM 5428 N N . LEU B 1 317 ? 9.203 -6.805 17.594 1 98.5 317 LEU B N 1
ATOM 5429 C CA . LEU B 1 317 ? 8.742 -7.863 18.484 1 98.5 317 LEU B CA 1
ATOM 5430 C C . LEU B 1 317 ? 8.898 -7.449 19.938 1 98.5 317 LEU B C 1
ATOM 5432 O O . LEU B 1 317 ? 8.125 -7.887 20.797 1 98.5 317 LEU B O 1
ATOM 5436 N N . ASN B 1 318 ? 9.812 -6.543 20.203 1 96.56 318 ASN B N 1
ATOM 5437 C CA . ASN B 1 318 ? 10.102 -6.133 21.562 1 96.56 318 ASN B CA 1
ATOM 5438 C C . ASN B 1 318 ? 9.82 -4.648 21.781 1 96.56 318 ASN B C 1
ATOM 5440 O O . ASN B 1 318 ? 10.125 -4.102 22.844 1 96.56 318 ASN B O 1
ATOM 5444 N N . ASP B 1 319 ? 9.32 -3.971 20.797 1 96.88 319 ASP B N 1
ATOM 5445 C CA . ASP B 1 319 ? 8.961 -2.559 20.906 1 96.88 319 ASP B CA 1
ATOM 5446 C C . ASP B 1 319 ? 7.734 -2.363 21.781 1 96.88 319 ASP B C 1
ATOM 5448 O O . ASP B 1 319 ? 6.734 -3.068 21.641 1 96.88 319 ASP B O 1
ATOM 5452 N N . PRO B 1 320 ? 7.746 -1.42 22.703 1 95.75 320 PRO B N 1
ATOM 5453 C CA . PRO B 1 320 ? 6.668 -1.274 23.672 1 95.75 320 PRO B CA 1
ATOM 5454 C C . PRO B 1 320 ? 5.332 -0.906 23.031 1 95.75 320 PRO B C 1
ATOM 5456 O O . PRO B 1 320 ? 4.273 -1.19 23.594 1 95.75 320 PRO B O 1
ATOM 5459 N N . HIS B 1 321 ? 5.32 -0.296 21.906 1 97.38 321 HIS B N 1
ATOM 5460 C CA . HIS B 1 321 ? 4.098 0.072 21.203 1 97.38 321 HIS B CA 1
ATOM 5461 C C . HIS B 1 321 ? 3.697 -1.005 20.203 1 97.38 321 HIS B C 1
ATOM 5463 O O . HIS B 1 321 ? 2.566 -1.495 20.234 1 97.38 321 HIS B O 1
ATOM 5469 N N . ALA B 1 322 ? 4.625 -1.528 19.422 1 97.94 322 ALA B N 1
ATOM 5470 C CA . ALA B 1 322 ? 4.367 -2.451 18.312 1 97.94 322 ALA B CA 1
ATOM 5471 C C . ALA B 1 322 ? 3.902 -3.809 18.844 1 97.94 322 ALA B C 1
ATOM 5473 O O . ALA B 1 322 ? 3.014 -4.434 18.25 1 97.94 322 ALA B O 1
ATOM 5474 N N . SER B 1 323 ? 4.508 -4.238 19.906 1 97.06 323 SER B N 1
ATOM 5475 C CA . SER B 1 323 ? 4.246 -5.578 20.422 1 97.06 323 SER B CA 1
ATOM 5476 C C . SER B 1 323 ? 2.789 -5.738 20.844 1 97.06 323 SER B C 1
ATOM 5478 O O . SER B 1 323 ? 2.281 -6.859 20.922 1 97.06 323 SER B O 1
ATOM 5480 N N . LYS B 1 324 ? 2.059 -4.613 21.047 1 96 324 LYS B N 1
ATOM 5481 C CA . LYS B 1 324 ? 0.656 -4.645 21.453 1 96 324 LYS B CA 1
ATOM 5482 C C . LYS B 1 324 ? -0.254 -4.891 20.25 1 96 324 LYS B C 1
ATOM 5484 O O . LYS B 1 324 ? -1.443 -5.172 20.422 1 96 324 LYS B O 1
ATOM 5489 N N . LYS B 1 325 ? 0.301 -4.805 19.062 1 96.94 325 LYS B N 1
ATOM 5490 C CA . LYS B 1 325 ? -0.464 -4.977 17.828 1 96.94 325 LYS B CA 1
ATOM 5491 C C . LYS B 1 325 ? -0.1 -6.285 17.141 1 96.94 325 LYS B C 1
ATOM 5493 O O . LYS B 1 325 ? -0.267 -6.414 15.922 1 96.94 325 LYS B O 1
ATOM 5498 N N . LEU B 1 326 ? 0.528 -7.223 17.859 1 97.75 326 LEU B N 1
ATOM 5499 C CA . LEU B 1 326 ? 0.885 -8.547 17.375 1 97.75 326 LEU B CA 1
ATOM 5500 C C . LEU B 1 326 ? 0.029 -9.625 18.031 1 97.75 326 LEU B C 1
ATOM 5502 O O . LEU B 1 326 ? -0.412 -9.453 19.172 1 97.75 326 LEU B O 1
ATOM 5506 N N . ILE B 1 327 ? -0.233 -10.648 17.344 1 97.5 327 ILE B N 1
ATOM 5507 C CA . ILE B 1 327 ? -0.88 -11.828 17.906 1 97.5 327 ILE B CA 1
ATOM 5508 C C . ILE B 1 327 ? 0.054 -13.031 17.797 1 97.5 327 ILE B C 1
ATOM 5510 O O . ILE B 1 327 ? 0.915 -13.086 16.922 1 97.5 327 ILE B O 1
ATOM 5514 N N . SER B 1 328 ? -0.115 -13.961 18.641 1 97.5 328 SER B N 1
ATOM 5515 C CA . SER B 1 328 ? 0.666 -15.188 18.641 1 97.5 328 SER B CA 1
ATOM 5516 C C . SER B 1 328 ? -0.066 -16.312 17.906 1 97.5 328 SER B C 1
ATOM 5518 O O . SER B 1 328 ? -1.238 -16.578 18.188 1 97.5 328 SER B O 1
ATOM 5520 N N . ILE B 1 329 ? 0.613 -16.922 16.969 1 97.75 329 ILE B N 1
ATOM 5521 C CA . ILE B 1 329 ? 0.032 -18.047 16.25 1 97.75 329 ILE B CA 1
ATOM 5522 C C . ILE B 1 329 ? 1.009 -19.219 16.25 1 97.75 329 ILE B C 1
ATOM 5524 O O . ILE B 1 329 ? 2.217 -19.031 16.406 1 97.75 329 ILE B O 1
ATOM 5528 N N . ASN B 1 330 ? 0.444 -20.375 16.125 1 97.31 330 ASN B N 1
ATOM 5529 C CA . ASN B 1 330 ? 1.257 -21.578 15.984 1 97.31 330 ASN B CA 1
ATOM 5530 C C . ASN B 1 330 ? 1.501 -21.922 14.516 1 97.31 330 ASN B C 1
ATOM 5532 O O . ASN B 1 330 ? 0.563 -21.969 13.719 1 97.31 330 ASN B O 1
ATOM 5536 N N . TYR B 1 331 ? 2.723 -22.109 14.188 1 95 331 TYR B N 1
ATOM 5537 C CA . TYR B 1 331 ? 3.131 -22.484 12.836 1 95 331 TYR B CA 1
ATOM 5538 C C . TYR B 1 331 ? 4.266 -23.5 12.875 1 95 331 TYR B C 1
ATOM 5540 O O . TYR B 1 331 ? 5.355 -23.203 13.367 1 95 331 TYR B O 1
ATOM 5548 N N . ARG B 1 332 ? 4.043 -24.703 12.336 1 92.94 332 ARG B N 1
ATOM 5549 C CA . ARG B 1 332 ? 5.02 -25.797 12.312 1 92.94 332 ARG B CA 1
ATOM 5550 C C . ARG B 1 332 ? 5.613 -26.016 13.703 1 92.94 332 ARG B C 1
ATOM 5552 O O . ARG B 1 332 ? 6.836 -26.062 13.859 1 92.94 332 ARG B O 1
ATOM 5559 N N . GLN B 1 333 ? 4.746 -26.047 14.688 1 91.69 333 GLN B N 1
ATOM 5560 C CA . GLN B 1 333 ? 5.066 -26.359 16.078 1 91.69 333 GLN B CA 1
ATOM 5561 C C . GLN B 1 333 ? 5.902 -25.266 16.719 1 91.69 333 GLN B C 1
ATOM 5563 O O . GLN B 1 333 ? 6.641 -25.516 17.672 1 91.69 333 GLN B O 1
ATOM 5568 N N . LYS B 1 334 ? 5.898 -24.141 16.109 1 94.25 334 LYS B N 1
ATOM 5569 C CA . LYS B 1 334 ? 6.523 -22.969 16.688 1 94.25 334 LYS B CA 1
ATOM 5570 C C . LYS B 1 334 ? 5.492 -21.875 16.953 1 94.25 334 LYS B C 1
ATOM 5572 O O . LYS B 1 334 ? 4.559 -21.688 16.172 1 94.25 334 LYS B O 1
ATOM 5577 N N . GLN B 1 335 ? 5.68 -21.219 18.062 1 96.5 335 GLN B N 1
ATOM 5578 C CA . GLN B 1 335 ? 4.883 -20.031 18.312 1 96.5 335 GLN B CA 1
ATOM 5579 C C . GLN B 1 335 ? 5.559 -18.781 17.734 1 96.5 335 GLN B C 1
ATOM 5581 O O . GLN B 1 335 ? 6.703 -18.484 18.078 1 96.5 335 GLN B O 1
ATOM 5586 N N . ILE B 1 336 ? 4.941 -18.156 16.828 1 97.69 336 ILE B N 1
ATOM 5587 C CA . ILE B 1 336 ? 5.488 -16.922 16.281 1 97.69 336 ILE B CA 1
ATOM 5588 C C . ILE B 1 336 ? 4.469 -15.797 16.422 1 97.69 336 ILE B C 1
ATOM 5590 O O . ILE B 1 336 ? 3.27 -16.047 16.578 1 97.69 336 ILE B O 1
ATOM 5594 N N . LYS B 1 337 ? 4.949 -14.57 16.453 1 98.31 337 LYS B N 1
ATOM 5595 C CA . LYS B 1 337 ? 4.102 -13.383 16.531 1 98.31 337 LYS B CA 1
ATOM 5596 C C . LYS B 1 337 ? 4.027 -12.664 15.188 1 98.31 337 LYS B C 1
ATOM 5598 O O . LYS B 1 337 ? 5.043 -12.5 14.516 1 98.31 337 LYS B O 1
ATOM 5603 N N . VAL B 1 338 ? 2.85 -12.32 14.758 1 98.44 338 VAL B N 1
ATOM 5604 C CA . VAL B 1 338 ? 2.646 -11.625 13.492 1 98.44 338 VAL B CA 1
ATOM 5605 C C . VAL B 1 338 ? 1.694 -10.445 13.695 1 98.44 338 VAL B C 1
ATOM 5607 O O . VAL B 1 338 ? 0.854 -10.469 14.602 1 98.44 338 VAL B O 1
ATOM 5610 N N . PRO B 1 339 ? 1.843 -9.398 12.922 1 98.25 339 PRO B N 1
ATOM 5611 C CA . PRO B 1 339 ? 0.958 -8.242 13.094 1 98.25 339 PRO B CA 1
ATOM 5612 C C . PRO B 1 339 ? -0.469 -8.516 12.625 1 98.25 339 PRO B C 1
ATOM 5614 O O . PRO B 1 339 ? -0.674 -9.258 11.664 1 98.25 339 PRO B O 1
ATOM 5617 N N . VAL B 1 340 ? -1.46 -7.902 13.266 1 97.25 340 VAL B N 1
ATOM 5618 C CA . VAL B 1 340 ? -2.84 -7.859 12.797 1 97.25 340 VAL B CA 1
ATOM 5619 C C . VAL B 1 340 ? -3.006 -6.73 11.781 1 97.25 340 VAL B C 1
ATOM 5621 O O . VAL B 1 340 ? -2.113 -5.895 11.625 1 97.25 340 VAL B O 1
ATOM 5624 N N . THR B 1 341 ? -4.094 -6.738 11.016 1 97.12 341 THR B N 1
ATOM 5625 C CA . THR B 1 341 ? -4.387 -5.582 10.172 1 97.12 341 THR B CA 1
ATOM 5626 C C . THR B 1 341 ? -4.422 -4.305 11.008 1 97.12 341 THR B C 1
ATOM 5628 O O . THR B 1 341 ? -4.898 -4.312 12.141 1 97.12 341 THR B O 1
ATOM 5631 N N . PRO B 1 342 ? -3.906 -3.186 10.477 1 97.75 342 PRO B N 1
ATOM 5632 C CA . PRO B 1 342 ? -3.785 -1.954 11.258 1 97.75 342 PRO B CA 1
ATOM 5633 C C . PRO B 1 342 ? -5.113 -1.211 11.398 1 97.75 342 PRO B C 1
ATOM 5635 O O . PRO B 1 342 ? -5.172 0.001 11.172 1 97.75 342 PRO B O 1
ATOM 5638 N N . LEU B 1 343 ? -6.215 -1.853 11.594 1 97.12 343 LEU B N 1
ATOM 5639 C CA . LEU B 1 343 ? -7.551 -1.285 11.734 1 97.12 343 LEU B CA 1
ATOM 5640 C C . LEU B 1 343 ? -8.039 -1.399 13.18 1 97.12 343 LEU B C 1
ATOM 5642 O O . LEU B 1 343 ? -8.289 -2.502 13.664 1 97.12 343 LEU B O 1
ATOM 5646 N N . GLU B 1 344 ? -8.086 -0.213 13.836 1 97.19 344 GLU B N 1
ATOM 5647 C CA . GLU B 1 344 ? -8.633 -0.193 15.188 1 97.19 344 GLU B CA 1
ATOM 5648 C C . GLU B 1 344 ? -10.07 0.317 15.203 1 97.19 344 GLU B C 1
ATOM 5650 O O . GLU B 1 344 ? -10.344 1.413 14.711 1 97.19 344 GLU B O 1
ATOM 5655 N N . SER B 1 345 ? -10.938 -0.411 15.688 1 96.06 345 SER B N 1
ATOM 5656 C CA . SER B 1 345 ? -12.344 -0.037 15.859 1 96.06 345 SER B CA 1
ATOM 5657 C C . SER B 1 345 ? -13.016 -0.898 16.922 1 96.06 345 SER B C 1
ATOM 5659 O O . SER B 1 345 ? -12.57 -2.014 17.203 1 96.06 345 SER B O 1
ATOM 5661 N N . ASP B 1 346 ? -14.039 -0.386 17.531 1 89.06 346 ASP B N 1
ATOM 5662 C CA . ASP B 1 346 ? -14.773 -1.144 18.531 1 89.06 346 ASP B CA 1
ATOM 5663 C C . ASP B 1 346 ? -15.492 -2.338 17.906 1 89.06 346 ASP B C 1
ATOM 5665 O O . ASP B 1 346 ? -15.875 -3.277 18.609 1 89.06 346 ASP B O 1
ATOM 5669 N N . THR B 1 347 ? -15.602 -2.342 16.641 1 84.75 347 THR B N 1
ATOM 5670 C CA . THR B 1 347 ? -16.375 -3.385 15.961 1 84.75 347 THR B CA 1
ATOM 5671 C C . THR B 1 347 ? -15.445 -4.445 15.383 1 84.75 347 THR B C 1
ATOM 5673 O O . THR B 1 347 ? -15.906 -5.41 14.766 1 84.75 347 THR B O 1
ATOM 5676 N N . ILE B 1 348 ? -14.188 -4.277 15.562 1 89.06 348 ILE B N 1
ATOM 5677 C CA . ILE B 1 348 ? -13.242 -5.203 14.945 1 89.06 348 ILE B CA 1
ATOM 5678 C C . ILE B 1 348 ? -12.641 -6.117 16.016 1 89.06 348 ILE B C 1
ATOM 5680 O O . ILE B 1 348 ? -12.188 -5.645 17.062 1 89.06 348 ILE B O 1
ATOM 5684 N N . ARG B 1 349 ? -12.734 -7.371 15.805 1 86.56 349 ARG B N 1
ATOM 5685 C CA . ARG B 1 349 ? -12.055 -8.414 16.562 1 86.56 349 ARG B CA 1
ATOM 5686 C C . ARG B 1 349 ? -11.148 -9.25 15.672 1 86.56 349 ARG B C 1
ATOM 5688 O O . ARG B 1 349 ? -11.609 -9.852 14.695 1 86.56 349 ARG B O 1
ATOM 5695 N N . TYR B 1 350 ? -9.914 -9.234 16 1 86.19 350 TYR B N 1
ATOM 5696 C CA . TYR B 1 350 ? -8.969 -9.906 15.125 1 86.19 350 TYR B CA 1
ATOM 5697 C C . TYR B 1 350 ? -9.07 -11.422 15.281 1 86.19 350 TYR B C 1
ATOM 5699 O O . TYR B 1 350 ? -9.258 -11.93 16.391 1 86.19 350 TYR B O 1
ATOM 5707 N N . ASN B 1 351 ? -8.945 -12.031 14.141 1 87.19 351 ASN B N 1
ATOM 5708 C CA . ASN B 1 351 ? -8.867 -13.484 14.094 1 87.19 351 ASN B CA 1
ATOM 5709 C C . ASN B 1 351 ? -7.496 -13.992 14.523 1 87.19 351 ASN B C 1
ATOM 5711 O O . ASN B 1 351 ? -6.496 -13.727 13.852 1 87.19 351 ASN B O 1
ATOM 5715 N N . ASP B 1 352 ? -7.398 -14.711 15.602 1 90 352 ASP B N 1
ATOM 5716 C CA . ASP B 1 352 ? -6.098 -15.156 16.094 1 90 352 ASP B CA 1
ATOM 5717 C C . ASP B 1 352 ? -5.906 -16.656 15.859 1 90 352 ASP B C 1
ATOM 5719 O O . ASP B 1 352 ? -5.035 -17.281 16.469 1 90 352 ASP B O 1
ATOM 5723 N N . ALA B 1 353 ? -6.758 -17.203 14.984 1 95.44 353 ALA B N 1
ATOM 5724 C CA . ALA B 1 353 ? -6.602 -18.609 14.648 1 95.44 353 ALA B CA 1
ATOM 5725 C C . ALA B 1 353 ? -5.305 -18.859 13.883 1 95.44 353 ALA B C 1
ATOM 5727 O O . ALA B 1 353 ? -4.848 -17.984 13.133 1 95.44 353 ALA B O 1
ATOM 5728 N N . ASP B 1 354 ? -4.738 -20.031 14.047 1 97.94 354 ASP B N 1
ATOM 5729 C CA . ASP B 1 354 ? -3.506 -20.438 13.383 1 97.94 354 ASP B CA 1
ATOM 5730 C C . ASP B 1 354 ? -3.713 -20.578 11.875 1 97.94 354 ASP B C 1
ATOM 5732 O O . ASP B 1 354 ? -4.848 -20.703 11.406 1 97.94 354 ASP B O 1
ATOM 5736 N N . PRO B 1 355 ? -2.602 -20.406 11.094 1 98 355 PRO B N 1
ATOM 5737 C CA . PRO B 1 355 ? -2.734 -20.828 9.703 1 98 355 PRO B CA 1
ATOM 5738 C C . PRO B 1 355 ? -3.15 -22.297 9.57 1 98 355 PRO B C 1
ATOM 5740 O O . PRO B 1 355 ? -2.723 -23.141 10.367 1 98 355 PRO B O 1
ATOM 5743 N N . PRO B 1 356 ? -4.023 -22.578 8.648 1 97.88 356 PRO B N 1
ATOM 5744 C CA . PRO B 1 356 ? -4.543 -23.938 8.562 1 97.88 356 PRO B CA 1
ATOM 5745 C C . PRO B 1 356 ? -3.518 -24.938 8.016 1 97.88 356 PRO B C 1
ATOM 5747 O O . PRO B 1 356 ? -2.701 -24.578 7.164 1 97.88 356 PRO B O 1
ATOM 5750 N N . GLU B 1 357 ? -3.605 -26.156 8.5 1 97.38 357 GLU B N 1
ATOM 5751 C CA . GLU B 1 357 ? -2.912 -27.25 7.828 1 97.38 357 GLU B CA 1
ATOM 5752 C C . GLU B 1 357 ? -3.592 -27.594 6.512 1 97.38 357 GLU B C 1
ATOM 5754 O O . GLU B 1 357 ? -4.789 -27.359 6.336 1 97.38 357 GLU B O 1
ATOM 5759 N N . LEU B 1 358 ? -2.809 -28.203 5.609 1 98.12 358 LEU B N 1
ATOM 5760 C CA . LEU B 1 358 ? -3.338 -28.531 4.289 1 98.12 358 LEU B CA 1
ATOM 5761 C C . LEU B 1 358 ? -4.547 -29.453 4.398 1 98.12 358 LEU B C 1
ATOM 5763 O O . LEU B 1 358 ? -4.426 -30.578 4.855 1 98.12 358 LEU B O 1
ATOM 5767 N N . GLY B 1 359 ? -5.699 -28.953 4.086 1 98.25 359 GLY B N 1
ATOM 5768 C CA . GLY B 1 359 ? -6.918 -29.734 3.99 1 98.25 359 GLY B CA 1
ATOM 5769 C C . GLY B 1 359 ? -7.527 -30.062 5.344 1 98.25 359 GLY B C 1
ATOM 5770 O O . GLY B 1 359 ? -8.406 -30.922 5.445 1 98.25 359 GLY B O 1
ATOM 5771 N N . ASP B 1 360 ? -7.215 -29.359 6.391 1 96.81 360 ASP B N 1
ATOM 5772 C CA . ASP B 1 360 ? -7.641 -29.703 7.742 1 96.81 360 ASP B CA 1
ATOM 5773 C C . ASP B 1 360 ? -9.148 -29.531 7.902 1 96.81 360 ASP B C 1
ATOM 5775 O O . ASP B 1 360 ? -9.758 -30.125 8.789 1 96.81 360 ASP B O 1
ATOM 5779 N N . SER B 1 361 ? -9.781 -28.75 6.992 1 97.56 361 SER B N 1
ATOM 5780 C CA . SER B 1 361 ? -11.219 -28.516 7.098 1 97.56 361 SER B CA 1
ATOM 5781 C C . SER B 1 361 ? -11.984 -29.25 6 1 97.56 361 SER B C 1
ATOM 5783 O O . SER B 1 361 ? -13.188 -29.062 5.832 1 97.56 361 SER B O 1
ATOM 5785 N N . THR B 1 362 ? -11.312 -30.141 5.254 1 97.81 362 THR B N 1
ATOM 5786 C CA . THR B 1 362 ? -11.914 -30.766 4.09 1 97.81 362 THR B CA 1
ATOM 5787 C C . THR B 1 362 ? -13.125 -31.609 4.492 1 97.81 362 THR B C 1
ATOM 5789 O O . THR B 1 362 ? -14.227 -31.422 3.959 1 97.81 362 THR B O 1
ATOM 5792 N N . GLU B 1 363 ? -12.984 -32.438 5.465 1 97.06 363 GLU B N 1
ATOM 5793 C CA . GLU B 1 363 ? -14.055 -33.344 5.867 1 97.06 363 GLU B CA 1
ATOM 5794 C C . GLU B 1 363 ? -15.258 -32.594 6.402 1 97.06 363 GLU B C 1
ATOM 5796 O O . GLU B 1 363 ? -16.406 -32.875 6.023 1 97.06 363 GLU B O 1
ATOM 5801 N N . ILE B 1 364 ? -15.016 -31.641 7.25 1 96.25 364 ILE B N 1
ATOM 5802 C CA . ILE B 1 364 ? -16.094 -30.891 7.879 1 96.25 364 ILE B CA 1
ATOM 5803 C C . ILE B 1 364 ? -16.891 -30.125 6.812 1 96.25 364 ILE B C 1
ATOM 5805 O O . ILE B 1 364 ? -18.125 -30.078 6.855 1 96.25 364 ILE B O 1
ATOM 5809 N N . ILE B 1 365 ? -16.188 -29.547 5.852 1 96.19 365 ILE B N 1
ATOM 5810 C CA . ILE B 1 365 ? -16.844 -28.75 4.816 1 96.19 365 ILE B CA 1
ATOM 5811 C C . ILE B 1 365 ? -17.625 -29.672 3.885 1 96.19 365 ILE B C 1
ATOM 5813 O O . ILE B 1 365 ? -18.734 -29.344 3.465 1 96.19 365 ILE B O 1
ATOM 5817 N N . LEU B 1 366 ? -17.062 -30.859 3.568 1 96.5 366 LEU B N 1
ATOM 5818 C CA . LEU B 1 366 ? -17.766 -31.828 2.74 1 96.5 366 LEU B CA 1
ATOM 5819 C C . LEU B 1 366 ? -19.047 -32.312 3.424 1 96.5 366 LEU B C 1
ATOM 5821 O O . LEU B 1 366 ? -20.078 -32.438 2.777 1 96.5 366 LEU B O 1
ATOM 5825 N N . LYS B 1 367 ? -18.969 -32.5 4.711 1 95.56 367 LYS B N 1
ATOM 5826 C CA . LYS B 1 367 ? -20.156 -32.875 5.469 1 95.56 367 LYS B CA 1
ATOM 5827 C C . LYS B 1 367 ? -21.219 -31.797 5.434 1 95.56 367 LYS B C 1
ATOM 5829 O O . LYS B 1 367 ? -22.406 -32.094 5.305 1 95.56 367 LYS B O 1
ATOM 5834 N N . GLU B 1 368 ? -20.75 -30.547 5.543 1 92.12 368 GLU B N 1
ATOM 5835 C CA . GLU B 1 368 ? -21.672 -29.422 5.469 1 92.12 368 GLU B CA 1
ATOM 5836 C C . GLU B 1 368 ? -22.375 -29.375 4.113 1 92.12 368 GLU B C 1
ATOM 5838 O O . GLU B 1 368 ? -23.484 -28.844 4.004 1 92.12 368 GLU B O 1
ATOM 5843 N N . LEU B 1 369 ? -21.781 -29.969 3.064 1 93.19 369 LEU B N 1
ATOM 5844 C CA . LEU B 1 369 ? -22.328 -29.969 1.712 1 93.19 369 LEU B CA 1
ATOM 5845 C C . LEU B 1 369 ? -23.172 -31.219 1.468 1 93.19 369 LEU B C 1
ATOM 5847 O O . LEU B 1 369 ? -23.75 -31.375 0.387 1 93.19 369 LEU B O 1
ATOM 5851 N N . GLY B 1 370 ? -23.203 -32.156 2.416 1 91.94 370 GLY B N 1
ATOM 5852 C CA . GLY B 1 370 ? -24.047 -33.344 2.316 1 91.94 370 GLY B CA 1
ATOM 5853 C C . GLY B 1 370 ? -23.297 -34.594 1.873 1 91.94 370 GLY B C 1
ATOM 5854 O O . GLY B 1 370 ? -23.906 -35.625 1.563 1 91.94 370 GLY B O 1
ATOM 5855 N N . TYR B 1 371 ? -22.016 -34.438 1.858 1 91.06 371 TYR B N 1
ATOM 5856 C CA . TYR B 1 371 ? -21.234 -35.625 1.495 1 91.06 371 TYR B CA 1
ATOM 5857 C C . TYR B 1 371 ? -20.969 -36.5 2.717 1 91.06 371 TYR B C 1
ATOM 5859 O O . TYR B 1 371 ? -21.031 -36 3.852 1 91.06 371 TYR B O 1
ATOM 5867 N N . SER B 1 372 ? -20.828 -37.844 2.473 1 83.44 372 SER B N 1
ATOM 5868 C CA . SER B 1 372 ? -20.531 -38.812 3.533 1 83.44 372 SER B CA 1
ATOM 5869 C C . SER B 1 372 ? -19.031 -39.031 3.65 1 83.44 372 SER B C 1
ATOM 5871 O O . SER B 1 372 ? -18.297 -38.938 2.664 1 83.44 372 SER B O 1
#

Organism: Caldivirga maquilingensis (strain ATCC 700844 / DSM 13496 / JCM 10307 / IC-167) (NCBI:txid397948)

Solvent-accessible surface area (backbone atoms only — not comparable to full-atom values): 37916 Å² total; per-residue (Å²): 126,77,75,78,79,52,55,32,32,44,29,52,31,48,65,49,29,27,25,36,32,47,27,55,43,19,37,72,55,32,47,32,35,34,54,23,44,67,96,66,46,46,67,31,74,69,42,58,70,83,43,14,32,33,34,47,57,32,34,28,37,32,40,19,27,49,46,46,52,88,39,70,67,32,37,53,53,48,54,58,48,48,60,73,36,38,34,39,34,30,40,61,61,76,63,48,47,54,76,57,64,63,25,64,82,52,45,40,73,69,22,56,50,34,30,36,38,40,43,36,47,32,40,90,57,86,50,36,76,52,68,64,54,73,61,40,38,31,28,42,31,8,48,11,34,22,31,15,36,90,90,43,64,28,57,69,44,46,68,52,51,39,44,51,30,15,49,52,45,45,40,52,50,42,51,47,53,54,50,22,73,75,68,60,40,38,48,58,36,41,26,9,34,35,43,34,41,36,39,63,37,23,46,54,29,23,8,26,49,65,59,70,66,48,84,76,66,17,50,70,67,63,70,74,95,43,44,46,64,46,76,36,47,23,53,76,69,45,49,35,32,39,45,43,88,44,55,68,51,42,55,52,50,28,58,75,62,62,45,94,57,65,83,37,75,68,51,58,40,57,69,44,29,42,77,36,30,85,62,47,50,58,55,53,38,58,55,42,34,72,30,44,56,70,59,50,50,50,55,33,56,78,64,72,43,36,56,20,51,70,28,50,43,60,56,36,70,74,31,85,48,52,42,75,51,44,45,67,32,54,50,97,91,33,80,40,58,38,56,48,78,48,66,46,38,91,85,58,60,76,53,64,47,37,36,52,53,92,33,72,38,30,64,62,53,39,43,74,74,69,48,134,125,78,74,77,80,52,57,31,31,44,29,52,31,46,66,50,29,26,25,35,30,49,28,57,42,17,37,72,55,33,46,32,35,35,53,24,43,66,97,67,46,47,68,32,75,68,40,57,71,82,43,14,32,32,34,46,57,32,35,28,37,33,41,20,28,49,46,48,50,89,39,71,69,33,39,54,55,49,54,58,50,48,59,72,37,38,34,39,35,29,40,60,61,78,63,48,47,53,75,58,64,63,25,64,81,52,46,39,74,69,22,55,48,35,30,36,40,40,42,34,46,33,41,91,59,85,49,35,78,50,68,63,52,72,61,40,38,32,28,44,32,9,48,11,35,23,31,16,38,92,91,43,64,28,56,69,44,46,68,52,52,39,46,52,29,14,50,53,46,45,40,51,50,41,51,45,53,54,51,21,75,76,69,59,41,38,48,58,35,41,25,9,34,34,42,34,42,36,38,60,36,22,46,54,30,22,8,26,52,64,59,70,64,48,84,78,66,17,50,69,67,62,69,73,97,43,44,46,65,46,76,36,46,23,54,75,68,45,49,34,33,40,44,43,86,44,54,68,52,41,54,51,51,28,58,74,62,63,45,93,56,65,83,38,75,67,50,60,40,54,67,44,28,41,77,38,32,85,63,47,51,59,55,53,37,58,56,42,35,72,31,43,54,70,58,48,50,51,54,33,56,77,65,73,43,36,56,23,51,71,27,48,43,59,56,35,71,75,31,86,50,54,39,74,51,43,45,66,30,54,51,96,93,34,81,41,58,36,55,47,79,47,67,43,36,92,85,56,60,76,54,65,47,37,37,52,53,92,34,74,39,30,66,63,53,38,42,75,73,69,49,134

Nearest PDB structures (foldseek):
  9br6-assembly1_A  TM=8.849E-01  e=3.825E-34  Homo sapiens
  9br7-assembly1_A  TM=8.943E-01  e=2.401E-33  Homo sapiens
  4hl6-assembly3_E  TM=8.701E-01  e=2.941E-30  Escherichia coli K-12
  5yiy-assembly1_B  TM=8.207E-01  e=1.316E-27  Mycobacterium tuberculosis H37Rv
  5yit-assembly2_D  TM=8.546E-01  e=8.258E-27  Mycobacterium tuberculosis H37Rv

Secondary structure (DSSP, 8-state):
-----PPEEEE---TTHHHHHHHHHHHTT-EEEEEE-TTT--GGGG--GGGTTHHHHHHTT-EEEE--TTSHHHHHHHHHHHHT-SEEEE-PPTTHHHHTT-SHHHHHHH-TT-EEEEEESS-SSTTTT----HHHHHHHHTHHHHHSBTTB----SSSHHHHHHHHHHHHHHHHHHHHHHHH---EEEEEEHHHHHHHHTHHHHHHHHHTTSPPPPPTTTS--S-SEEEEEE-TTS-EEEEEE-SHHHHHHHHHHTT-TTTT-GGGSSHHHHHHTHHHHHHHHHHHHTTS-HHHHHHHHHHTT-EEEE---GGGGGG-TTGGGGEEEEEETTEEEEEEPPS-EETT-----PPPPPTTTTHHHHHHHTT--/-----PPEEEEE--TTHHHHHHHHHHHTT-EEEEEE-TTT--GGGG--GGGTTHHHHHHTT-EEEE--TTSHHHHHHHHHHHHT-SEEEE-PPTTHHHHTT-SHHHHHHH-TT-EEEEEESS-SSTTTT----HHHHHHHHTHHHHHSBTTB----SSSHHHHHHHHHHHHHHHHHHHHHHHH---EEEEEEHHHHHHHHTHHHHHHHHHTTSPPPPPTTTS--S-SEEEEEE-TTS-EEEEEE-SHHHHHHHHHHTT-TTTT-GGGSSHHHHHHTHHHHHHHHHHHHTTS-HHHHHHHHHHTT-EEEE---GGGGGG-TTGGGGEEEEEETTEEEEEEPPS-EETT-----PPPPPTTTTHHHHHHHTT--

Foldseek 3Di:
DPPPQAFEEEFQEAQFQRLLLLQQSLLQPHAYEYEAAPPCGHVLLPDDDPSPCSLFFSFFNYHYAYADLQDPVSVVLVLLVLLRGAEYTYADAPCPCVVSVNDPVNSCVSPQRHAYEYEYQADDDPCRRPDDDQVVLCVVLCVQQQADFVVGRHDDPDSVLSNQQSVVSNVVSVVQVVVCVPVVGYDYHYTHSNVSSNVVCVVLVVCCVVVPNDHDHRPVVNDDPFLQFDWAAAQVGWIKTWDDDFLVSVLVVCVVLVQVCSPPPCCNGRVSSNVVSVPVVVSVNVSRHHHDPVVVVVSCVVSVTDMDTDDDPCVLCPPPPSVVQWAWADDPNDIDIYGRPPDDDPSGDGRRGTRYDHRPCHVVVCVVSPHD/DPPPQAFEEEFQEAQFQRLLLLQQSLLQPHAYEYEAAPPCGHVLLPDDDPSPCSLFFSFFNYHYAYADLQDPVSVVLVLLVLLRGAEYTYADAPCPCVVSVNDPVNSCVSPQRHAYEYEYQADDDPCRRPDDDQVVLCVVLCVQQQADFVVGRHDDPDSVLSNQQSVVSNVVSVVQVVVCVVVVGYDYHYTHSNVSSNVVCVVLVVVCVVVPNDHDHRPVVNDDPFLQFDWAAAQVGWIKTWDDDFLVSVLVVCVVLVQVCSPPPCCNGRVSSNVVSVPVVVSVNVSRHHHDPVVVVVSCVVSVTDMDTDDDPCVLCPPPPSVVQWAWADDPNDIDIYGRPPDDDPSTDGRRGTRYDHRPCHVVVCVVSPHD

Radius of gyration: 26.19 Å; Cα contacts (8 Å, |Δi|>4): 1603; chains: 2; bounding box: 65×74×59 Å

Sequence (744 aa):
MVLEIKPIVLELGQIVAGPTAGLILADLGFNVIKIEQPGRGDIARYLTGPSEGHFAFFNRGKRSMTLNLKTEEGREIFLKLVKRSDIIIENMGYGTMERLGIGYSVLSKINPGIIYLSIKGYGSGPYEDRNALDYPIEIESGVAYMNGLSNKPMRLGASIIDIAAAMFGVIGVLHALLERERTGKGTFIKIGLFETAMFLMGQHIAAYQARGFVPLKPMNEEGFAWAIYDFFETADGKRIFIAITTDAQWHRFCELFKLPICESPDYSTNEARYQRRSELIPMVAEAIRRLR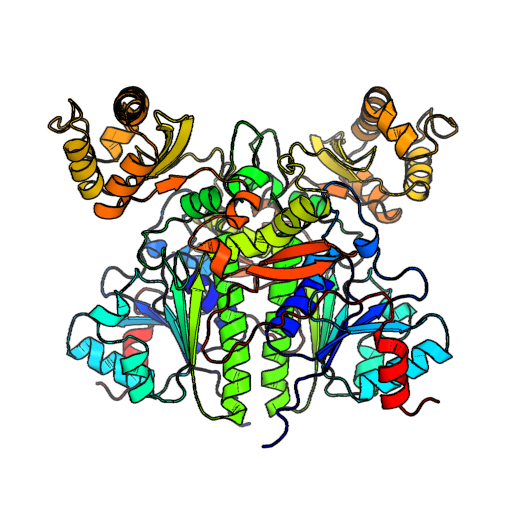SDELIHVLRQNGISYAVLNTPWDLLNDPHASKKLISINYRQKQIKVPVTPLESDTIRYNDADPPELGDSTEIILKELGYSMVLEIKPIVLELGQIVAGPTAGLILADLGFNVIKIEQPGRGDIARYLTGPSEGHFAFFNRGKRSMTLNLKTEEGREIFLKLVKRSDIIIENMGYGTMERLGIGYSVLSKINPGIIYLSIKGYGSGPYEDRNALDYPIEIESGVAYMNGLSNKPMRLGASIIDIAAAMFGVIGVLHALLERERTGKGTFIKIGLFETAMFLMGQHIAAYQARGFVPLKPMNEEGFAWAIYDFFETADGKRIFIAITTDAQWHRFCELFKLPICESPDYSTNEARYQRRSELIPMVAEAIRRLRSDELIHVLRQNGISYAVLNTPWDLLNDPHASKKLISINYRQKQIKVPVTPLESDTIRYNDADPPELGDSTEIILKELGYS

InterPro domains:
  IPR003673 CoA-transferase family III [PF02515] (9-360)
  IPR023606 CoA-transferase family III domain 1 superfamily [G3DSA:3.40.50.10540] (9-372)
  IPR023606 CoA-transferase family III domain 1 superfamily [SSF89796] (9-372)
  IPR044855 CoA-transferase family III domain 3 superfamily [G3DSA:3.30.1540.10] (225-318)
  IPR050483 CoA-transferase III domain-containing protein [PTHR48207] (9-371)